Protein AF-A0A5C7UGC8-F1 (afdb_monomer)

Mean predicted aligned error: 8.09 Å

pLDDT: mean 87.26, std 10.45, range [42.75, 97.81]

Radius of gyration: 27.46 Å; Cα contacts (8 Å, |Δi|>4): 902; chains: 1; bounding box: 81×54×75 Å

Sequence (541 aa):
MDSILFDCVKEVTPKLNPLLADGFAYEQMKMTEHYIDRVWKSVAESFVPGLEYCGYRRLEPWEEFDISVSKKTANSKNNKASFDIARSDFYMVEYIFKYNGVKLKPRHVLLPFVEPGGYITIGGGKFVIAPVLADKVFSIGLDNIFTKLLRDKIIFKKVDYQIVVNGEKTVATVIHSRIYNVPATKKVKATVRCEPTIAHYLFCKYGVTKTFELFCGFTPVIGDHTLEANIPDKDNWVICKTTGVKPRTYGKRMHETPNVYLAVPKDKWTNEVRDIVAGFFYVVDHFPTRIKHTPNYYDDTKLWIILLGSIYLSENVATGNLYNDFQPHIESLDSYIDTIVAEDLGDLGYHIKDVYQLFFLMIQMYTKWMINNSDDLATMYGKQLQVLYYVLMDITKAIFTTHFSIKATLKNRGILTERLIEDALKRGIRTGLIYGLNSSHGEVMSVSSPGDNKAFKVTSMLVPQQKSTKGPRGKDRGPVDDPTKVLHASIAEVGGYVNITKKEATGRSRLNLCVKLDPKGSILRDPRFVDMIDKAQELIK

Solvent-accessible surface area (backbone atoms only — not comparable to full-atom values): 30062 Å² total; per-residue (Å²): 132,65,65,68,60,51,50,54,49,57,73,72,48,82,69,65,31,62,64,35,39,46,7,51,33,30,65,54,43,73,44,47,65,62,53,53,50,51,51,50,54,54,53,44,78,70,47,59,92,54,48,43,75,75,52,72,46,78,52,53,75,66,58,43,48,55,54,48,46,29,82,86,60,38,76,91,84,73,92,56,59,67,72,82,82,50,53,49,43,56,49,43,31,37,37,40,38,30,46,74,86,42,77,48,85,64,42,50,34,45,44,68,50,54,43,82,31,10,32,35,36,55,73,62,44,63,30,29,43,34,31,27,48,30,53,81,41,66,41,70,50,96,76,36,38,35,38,62,41,83,81,52,75,44,56,40,35,74,44,82,45,70,33,23,48,74,84,42,82,41,81,31,57,29,48,26,42,85,78,76,82,78,52,80,92,64,68,50,79,57,56,38,64,58,77,56,30,47,44,46,56,43,23,34,75,53,3,48,49,51,38,33,37,76,77,69,72,44,72,59,51,76,42,37,82,59,43,86,77,69,48,81,66,59,90,52,43,43,43,33,32,61,69,64,69,73,51,90,48,51,53,95,64,87,77,65,62,55,66,52,29,41,32,38,53,50,96,66,71,43,73,49,52,46,20,42,52,40,26,49,46,56,53,42,65,74,37,31,92,76,65,63,101,48,93,70,54,67,49,36,26,65,58,40,29,29,53,52,27,22,42,75,27,21,71,87,53,56,63,69,59,28,32,68,62,32,48,61,51,59,63,52,42,65,62,50,44,39,70,68,50,30,52,58,34,40,77,72,74,38,90,52,82,32,44,65,54,49,46,51,49,46,63,63,41,45,66,64,53,60,73,60,32,67,65,66,42,29,42,60,63,80,22,24,51,44,43,65,70,69,78,43,38,65,57,52,42,27,53,54,53,25,53,53,52,47,55,51,45,31,71,75,64,77,56,79,50,71,68,59,52,50,54,35,46,55,71,38,52,44,41,69,60,58,74,50,46,82,65,60,31,37,36,42,39,79,70,91,71,98,60,90,70,35,40,81,74,49,26,20,37,31,30,48,51,78,45,40,77,41,28,77,81,61,84,78,78,69,62,94,82,40,56,62,66,46,90,42,46,44,35,76,60,45,16,19,63,93,63,51,41,98,88,44,76,74,6,63,53,19,41,30,42,64,46,48,60,48,98,79,35,34,46,45,84,58,81,93,47,44,72,61,39,52,55,50,36,61,73,71,106

Foldseek 3Di:
DDPVVVVVCVVPDFDFDCCLQQFVLQVVLVCQQVVVQQLLVQLQVVFDPQKHWPGKDWDDPVVVVCVQQDLVQDPDDDSGRDDQPADWQWTKMWTWMTGNNHTFDIFIAIGHHAGGLQWTAFSNAIWHFAWAWFFLAWDDAQAWIWGDFLADIWIKGWDWFWKAKPNDIDIAIWIATDPDDDDPVQAAPAQFQAGHTLLLLLCLPFFDQRSCCVQQVHGKDKAFPCCCVPPPPNVQKIKMAHPQDQPPRHDPDDFDRARMIIIDGPVSDDNLVVNSVRNVNSLCSRPRPQQDRDPPSRRPSLSSQLSSLCNRHNPPDDSVVSSVVRVVVSVVQQSRCTPVNQVSCVVVVDRDNGVSSVSSVCSVCVVVCNVVPLQVLQASASIFGDGSSLQCSQVSNLSSVLSVQQVVVCVVPVDDDSVNNNVSCPVRSDHPSNSCCQWQFQSIGRDDDPDPRSRPGRSQFYHYPVRRRHTPPDQPPDDPPRSNLQAALNCVAFFQCVNADPSGNSRRRTGDSSFDADPRGHTDDDPVCVVVRVVVRVVSD

Secondary structure (DSSP, 8-state):
--HHHHHHHHHHSPPPPHHHHT-HHHHHGGGHHHHHHHHHHHHHTTPPTTEEEEEEEEPPHHHHHHHHHSTTTS-TTS-------S---EEEEEEEEEETTEEPPPEEEEEE--BTTTEEEETTEEEEEPPEEE-SSEEE-SSEEEEE-SS-EEEEEEEEEEEEETTEEEEEEEEE-------GGG----SS----BHHHHHHHHH-HHHHHHHHHSS--EEE-TTHHHHSTTGGGEEEEEE--PPPTTS-SSPPPPP--EEEEEGGG--HHHHHHHHHHHHHHHHSTTTS-S-TTSTT-HHHHHHHHHHHHS-TTS-HHHHHHHHHHHHHHHTTSS-HHHHHHHHHTT----SHHHHHHHHHHHHHHHHHTHHHHHH--TT-EEESHHHHTHHHHHHHHHHHHHHHHHHHHHS---HHHHHHHHHHHS-TTGGGGHHHH-SSEE-----SS-HIIIIITB-EEHHHHSS-TT------TT-GGGS--THHHHHB-GGG-BTTBTTSTTBB-TT-EE-TT-BEE--TTTHHHHHHHHHHH-

Structure (mmCIF, N/CA/C/O backbone):
data_AF-A0A5C7UGC8-F1
#
_entry.id   AF-A0A5C7UGC8-F1
#
loop_
_atom_site.group_PDB
_atom_site.id
_atom_site.type_symbol
_atom_site.label_atom_id
_atom_site.label_alt_id
_atom_site.label_comp_id
_atom_site.label_asym_id
_atom_site.label_entity_id
_atom_site.label_seq_id
_atom_site.pdbx_PDB_ins_code
_atom_site.Cartn_x
_atom_site.Cartn_y
_atom_site.Cartn_z
_atom_site.occupancy
_atom_site.B_iso_or_equiv
_atom_site.auth_seq_id
_atom_site.auth_comp_id
_atom_site.auth_asym_id
_atom_site.auth_atom_id
_atom_site.pdbx_PDB_model_num
ATOM 1 N N . MET A 1 1 ? -51.188 -18.731 19.391 1.00 60.72 1 MET A N 1
ATOM 2 C CA . MET A 1 1 ? -50.421 -18.666 18.129 1.00 60.72 1 MET A CA 1
ATOM 3 C C . MET A 1 1 ? -49.845 -20.061 17.923 1.00 60.72 1 MET A C 1
ATOM 5 O O . MET A 1 1 ? -49.334 -20.602 18.893 1.00 60.72 1 MET A O 1
ATOM 9 N N . ASP A 1 2 ? -50.070 -20.682 16.766 1.00 80.94 2 ASP A N 1
ATOM 10 C CA . ASP A 1 2 ? -49.850 -22.120 16.524 1.00 80.94 2 ASP A CA 1
ATOM 11 C C . ASP A 1 2 ? -48.350 -22.480 16.501 1.00 80.94 2 ASP A C 1
ATOM 13 O O . ASP A 1 2 ? -47.590 -21.909 15.717 1.00 80.94 2 ASP A O 1
ATOM 17 N N . SER A 1 3 ? -47.914 -23.394 17.375 1.00 82.25 3 SER A N 1
ATOM 18 C CA . SER A 1 3 ? -46.514 -23.828 17.480 1.00 82.25 3 SER A CA 1
ATOM 19 C C . SER A 1 3 ? -46.047 -24.610 16.254 1.00 82.25 3 SER A C 1
ATOM 21 O O . SER A 1 3 ? -44.901 -24.456 15.846 1.00 82.25 3 SER A O 1
ATOM 23 N N . ILE A 1 4 ? -46.940 -25.376 15.620 1.00 86.69 4 ILE A N 1
ATOM 24 C CA . ILE A 1 4 ? -46.626 -26.170 14.426 1.00 86.69 4 ILE A CA 1
ATOM 25 C C . ILE A 1 4 ? -46.311 -25.231 13.262 1.00 86.69 4 ILE A C 1
ATOM 27 O O . ILE A 1 4 ? -45.322 -25.415 12.556 1.00 86.69 4 ILE A O 1
ATOM 31 N N . LEU A 1 5 ? -47.101 -24.163 13.107 1.00 87.94 5 LEU A N 1
ATOM 32 C CA . LEU A 1 5 ? -46.837 -23.136 12.100 1.00 87.94 5 LEU A CA 1
ATOM 33 C C . LEU A 1 5 ? -45.478 -22.458 12.329 1.00 87.94 5 LEU A C 1
ATOM 35 O O . LEU A 1 5 ? -44.742 -22.236 11.370 1.00 87.94 5 LEU A O 1
ATOM 39 N N . PHE A 1 6 ? -45.125 -22.144 13.579 1.00 87.38 6 PHE A N 1
ATOM 40 C CA . PHE A 1 6 ? -43.819 -21.560 13.894 1.00 87.38 6 PHE A CA 1
ATOM 41 C C . PHE A 1 6 ? -42.659 -22.497 13.578 1.00 87.38 6 PHE A C 1
ATOM 43 O O . PHE A 1 6 ? -41.650 -22.030 13.048 1.00 87.38 6 PHE A O 1
ATOM 50 N N . ASP A 1 7 ? -42.798 -23.786 13.870 1.00 88.56 7 ASP A N 1
ATOM 51 C CA . ASP A 1 7 ? -41.764 -24.774 13.575 1.00 88.56 7 ASP A CA 1
ATOM 52 C C . ASP A 1 7 ? -41.590 -24.946 12.063 1.00 88.56 7 ASP A C 1
ATOM 54 O O . ASP A 1 7 ? -40.469 -24.813 11.569 1.00 88.56 7 ASP A O 1
ATOM 58 N N . CYS A 1 8 ? -42.684 -25.065 11.301 1.00 88.00 8 CYS A N 1
ATOM 59 C CA . CYS A 1 8 ? -42.625 -25.101 9.838 1.00 88.00 8 CYS A CA 1
ATOM 60 C C . CYS A 1 8 ? -41.982 -23.834 9.255 1.00 88.00 8 CYS A C 1
ATOM 62 O O . CYS A 1 8 ? -41.096 -23.923 8.404 1.00 88.00 8 CYS A O 1
ATOM 64 N N . VAL A 1 9 ? -42.369 -22.642 9.732 1.00 87.06 9 VAL A N 1
ATOM 65 C CA . VAL A 1 9 ? -41.758 -21.370 9.303 1.00 87.06 9 VAL A CA 1
ATOM 66 C C . VAL A 1 9 ? -40.271 -21.342 9.656 1.00 87.06 9 VAL A C 1
ATOM 68 O O . VAL A 1 9 ? -39.451 -20.915 8.844 1.00 87.06 9 VAL A O 1
ATOM 71 N N . LYS A 1 10 ? -39.887 -21.812 10.844 1.00 85.81 10 LYS A N 1
ATOM 72 C CA . LYS A 1 10 ? -38.492 -21.843 11.297 1.00 85.81 10 LYS A CA 1
ATOM 73 C C . LYS A 1 10 ? -37.644 -22.821 10.485 1.00 85.81 10 LYS A C 1
ATOM 75 O O . LYS A 1 10 ? -36.460 -22.530 10.303 1.00 85.81 10 LYS A O 1
ATOM 80 N N . GLU A 1 11 ? -38.202 -23.933 10.021 1.00 86.69 11 GLU A N 1
ATOM 81 C CA . GLU A 1 11 ? -37.515 -24.903 9.160 1.00 86.69 11 GLU A CA 1
ATOM 82 C C . GLU A 1 11 ? -37.241 -24.343 7.762 1.00 86.69 11 GLU A C 1
ATOM 84 O O . GLU A 1 11 ? -36.128 -24.489 7.258 1.00 86.69 11 GLU A O 1
ATOM 89 N N . VAL A 1 12 ? -38.209 -23.641 7.162 1.00 86.12 12 VAL A N 1
ATOM 90 C CA . VAL A 1 12 ? -38.060 -23.092 5.800 1.00 86.12 12 VAL A CA 1
ATOM 91 C C . VAL A 1 12 ? -37.367 -21.726 5.754 1.00 86.12 12 VAL A C 1
ATOM 93 O O . VAL A 1 12 ? -36.847 -21.338 4.709 1.00 86.12 12 VAL A O 1
ATOM 96 N N . THR A 1 13 ? -37.335 -20.979 6.865 1.00 86.19 13 THR A N 1
ATOM 97 C CA . THR A 1 13 ? -36.700 -19.651 6.917 1.00 86.19 13 THR A CA 1
ATOM 98 C C . THR A 1 13 ? -35.172 -19.778 6.910 1.00 86.19 13 THR A C 1
ATOM 100 O O . THR A 1 13 ? -34.612 -20.403 7.822 1.00 86.19 13 THR A O 1
ATOM 103 N N . PRO A 1 14 ? -34.471 -19.133 5.954 1.00 85.31 14 PRO A N 1
ATOM 104 C CA . PRO A 1 14 ? -33.013 -19.109 5.922 1.00 85.31 14 PRO A CA 1
ATOM 105 C C . PRO A 1 14 ? -32.414 -18.642 7.252 1.00 85.31 14 PRO A C 1
ATOM 107 O O . PRO A 1 14 ? -32.845 -17.647 7.839 1.00 85.31 14 PRO A O 1
ATOM 110 N N . LYS A 1 15 ? -31.403 -19.366 7.739 1.00 89.00 15 LYS A N 1
ATOM 111 C CA . LYS A 1 15 ? -30.687 -18.987 8.959 1.00 89.00 15 LYS A CA 1
ATOM 112 C C . LYS A 1 15 ? -29.713 -17.859 8.653 1.00 89.00 15 LYS A C 1
ATOM 114 O O . LYS A 1 15 ? -28.874 -17.983 7.765 1.00 89.00 15 LYS A O 1
ATOM 119 N N . LEU A 1 16 ? -29.818 -16.779 9.422 1.00 91.12 16 LEU A N 1
ATOM 120 C CA . LEU A 1 16 ? -28.855 -15.686 9.369 1.00 91.12 16 LEU A CA 1
ATOM 121 C C . LEU A 1 16 ? -27.504 -16.176 9.898 1.00 91.12 16 LEU A C 1
ATOM 123 O O . LEU A 1 16 ? -27.449 -16.924 10.875 1.00 91.12 16 LEU A O 1
ATOM 127 N N . ASN A 1 17 ? -26.422 -15.723 9.277 1.00 92.00 17 ASN A N 1
ATOM 128 C CA . ASN A 1 17 ? -25.069 -15.925 9.765 1.00 92.00 17 ASN A CA 1
ATOM 129 C C . ASN A 1 17 ? -24.875 -15.098 11.053 1.00 92.00 17 ASN A C 1
ATOM 131 O O . ASN A 1 17 ? -24.965 -13.869 10.976 1.00 92.00 17 ASN A O 1
ATOM 135 N N . PRO A 1 18 ? -24.596 -15.717 12.217 1.00 90.56 18 PRO A N 1
ATOM 136 C CA . PRO A 1 18 ? -24.457 -14.990 13.482 1.00 90.56 18 PRO A CA 1
ATOM 137 C C . PRO A 1 18 ? -23.372 -13.907 13.447 1.00 90.56 18 PRO A C 1
ATOM 139 O O . PRO A 1 18 ? -23.605 -12.798 13.917 1.00 90.56 18 PRO A O 1
ATOM 142 N N . LEU A 1 19 ? -22.236 -14.174 12.782 1.00 91.69 19 LEU A N 1
ATOM 143 C CA . LEU A 1 19 ? -21.138 -13.205 12.638 1.00 91.69 19 LEU A CA 1
ATOM 144 C C . LEU A 1 19 ? -21.589 -11.922 11.932 1.00 91.69 19 LEU A C 1
ATOM 146 O O . LEU A 1 19 ? -21.082 -10.837 12.208 1.00 91.69 19 LEU A O 1
ATOM 150 N N . LEU A 1 20 ? -22.535 -12.046 11.001 1.00 93.06 20 LEU A N 1
ATOM 151 C CA . LEU A 1 20 ? -23.099 -10.914 10.279 1.00 93.06 20 LEU A CA 1
ATOM 152 C C . LEU A 1 20 ? -24.259 -10.286 11.048 1.00 93.06 20 LEU A C 1
ATOM 154 O O . LEU A 1 20 ? -24.310 -9.067 11.173 1.00 93.06 20 LEU A O 1
ATOM 158 N N . ALA A 1 21 ? -25.175 -11.099 11.576 1.00 91.62 21 ALA A N 1
ATOM 159 C CA . ALA A 1 21 ? -26.386 -10.640 12.248 1.00 91.62 21 ALA A CA 1
ATOM 160 C C . ALA A 1 21 ? -26.088 -9.828 13.518 1.00 91.62 21 ALA A C 1
ATOM 162 O O . ALA A 1 21 ? -26.723 -8.787 13.714 1.00 91.62 21 ALA A O 1
ATOM 163 N N . ASP A 1 22 ? -25.084 -10.235 14.301 1.00 90.00 22 ASP A N 1
ATOM 164 C CA . ASP A 1 22 ? -24.611 -9.521 15.498 1.00 90.00 22 ASP A CA 1
ATOM 165 C C . ASP A 1 22 ? -23.639 -8.375 15.174 1.00 90.00 22 ASP A C 1
ATOM 167 O O . ASP A 1 22 ? -23.257 -7.598 16.051 1.00 90.00 22 ASP A O 1
ATOM 171 N N . GLY A 1 23 ? -23.304 -8.209 13.893 1.00 91.31 23 GLY A N 1
ATOM 172 C CA . GLY A 1 23 ? -22.455 -7.152 13.367 1.00 91.31 23 GLY A CA 1
ATOM 173 C C . GLY A 1 23 ? -21.013 -7.605 13.220 1.00 91.31 23 GLY A C 1
ATOM 174 O O . GLY A 1 23 ? -20.280 -7.712 14.197 1.00 91.31 23 GLY A O 1
ATOM 175 N N . PHE A 1 24 ? -20.562 -7.750 11.975 1.00 94.44 24 PHE A N 1
ATOM 176 C CA . PHE A 1 24 ? -19.197 -8.187 11.668 1.00 94.44 24 PHE A CA 1
ATOM 177 C C . PHE A 1 24 ? -18.117 -7.299 12.314 1.00 94.44 24 PHE A C 1
ATOM 179 O O . PHE A 1 24 ? -17.071 -7.784 12.744 1.00 94.44 24 PHE A O 1
ATOM 186 N N . ALA A 1 25 ? -18.390 -5.996 12.447 1.00 94.75 25 ALA A N 1
ATOM 187 C CA . ALA A 1 25 ? -17.509 -5.073 13.153 1.00 94.75 25 ALA A CA 1
ATOM 188 C C . ALA A 1 25 ? -17.329 -5.432 14.636 1.00 94.75 25 ALA A C 1
ATOM 190 O O . ALA A 1 25 ? -16.226 -5.289 15.147 1.00 94.75 25 ALA A O 1
ATOM 191 N N . TYR A 1 26 ? -18.359 -5.943 15.316 1.00 95.06 26 TYR A N 1
ATOM 192 C CA . TYR A 1 26 ? -18.262 -6.337 16.722 1.00 95.06 26 TYR A CA 1
ATOM 193 C C . TYR A 1 26 ? -17.234 -7.449 16.941 1.00 95.06 26 TYR A C 1
ATOM 195 O O . TYR A 1 26 ? -16.405 -7.349 17.843 1.00 95.06 26 TYR A O 1
ATOM 203 N N . GLU A 1 27 ? -17.223 -8.460 16.074 1.00 93.81 27 GLU A N 1
ATOM 204 C CA . GLU A 1 27 ? -16.245 -9.547 16.149 1.00 93.81 27 GLU A CA 1
ATOM 205 C C . GLU A 1 27 ? -14.836 -9.087 15.762 1.00 93.81 27 GLU A C 1
ATOM 207 O O . GLU A 1 27 ? -13.876 -9.348 16.485 1.00 93.81 27 GLU A O 1
ATOM 212 N N . GLN A 1 28 ? -14.700 -8.336 14.666 1.00 94.00 28 GLN A N 1
ATOM 213 C CA . GLN A 1 28 ? -13.392 -7.867 14.198 1.00 94.00 28 GLN A CA 1
ATOM 214 C C . GLN A 1 28 ? -12.716 -6.913 15.190 1.00 94.00 28 GLN A C 1
ATOM 216 O O . GLN A 1 28 ? -11.514 -7.015 15.428 1.00 94.00 28 GLN A O 1
ATOM 221 N N . MET A 1 29 ? -13.479 -6.012 15.812 1.00 95.69 29 MET A N 1
ATOM 222 C CA . MET A 1 29 ? -12.949 -5.009 16.741 1.00 95.69 29 MET A CA 1
ATOM 223 C C . MET A 1 29 ? -12.375 -5.609 18.033 1.00 95.69 29 MET A C 1
ATOM 225 O O . MET A 1 29 ? -11.599 -4.935 18.713 1.00 95.69 29 MET A O 1
ATOM 229 N N . LYS A 1 30 ? -12.646 -6.884 18.346 1.00 94.69 30 LYS A N 1
ATOM 230 C CA . LYS A 1 30 ? -11.968 -7.604 19.444 1.00 94.69 30 LYS A CA 1
ATOM 231 C C . LYS A 1 30 ? -10.459 -7.741 19.205 1.00 94.69 30 LYS A C 1
ATOM 233 O O . LYS A 1 30 ? -9.694 -7.814 20.159 1.00 94.69 30 LYS A O 1
ATOM 238 N N . MET A 1 31 ? -10.021 -7.704 17.945 1.00 95.12 31 MET A N 1
ATOM 239 C CA . MET A 1 31 ? -8.615 -7.832 17.546 1.00 95.12 31 MET A CA 1
ATOM 240 C C . MET A 1 31 ? -7.887 -6.484 17.416 1.00 95.12 31 MET A C 1
ATOM 242 O O . MET A 1 31 ? -6.769 -6.445 16.904 1.00 95.12 31 MET A O 1
ATOM 246 N N . THR A 1 32 ? -8.487 -5.380 17.877 1.00 96.56 32 THR A N 1
ATOM 247 C CA . THR A 1 32 ? -7.944 -4.016 17.728 1.00 96.56 32 THR A CA 1
ATOM 248 C C . THR A 1 32 ? -6.515 -3.877 18.256 1.00 96.56 32 THR A C 1
ATOM 250 O O . THR A 1 32 ? -5.642 -3.368 17.554 1.00 96.56 32 THR A O 1
ATOM 253 N N . GLU A 1 33 ? -6.242 -4.367 19.467 1.00 96.81 33 GLU A N 1
ATOM 254 C CA . GLU A 1 33 ? -4.900 -4.288 20.061 1.00 96.81 33 GLU A CA 1
ATOM 255 C C . GLU A 1 33 ? -3.890 -5.149 19.311 1.00 96.81 33 GLU A C 1
ATOM 257 O O . GLU A 1 33 ? -2.820 -4.672 18.944 1.00 96.81 33 GLU A O 1
ATOM 262 N N . HIS A 1 34 ? -4.263 -6.399 19.027 1.00 95.62 34 HIS A N 1
ATOM 263 C CA . HIS A 1 34 ? -3.424 -7.336 18.290 1.00 95.62 34 HIS A CA 1
ATOM 264 C C . HIS A 1 34 ? -3.071 -6.799 16.897 1.00 95.62 34 HIS A C 1
ATOM 266 O O . HIS A 1 34 ? -1.938 -6.942 16.443 1.00 95.62 34 HIS A O 1
ATOM 272 N N . TYR A 1 35 ? -4.013 -6.141 16.219 1.00 94.94 35 TYR A N 1
ATOM 273 C CA . TYR A 1 35 ? -3.762 -5.509 14.927 1.00 94.94 35 TYR A CA 1
ATOM 274 C C . TYR A 1 35 ? -2.713 -4.396 15.034 1.00 94.94 35 TYR A C 1
ATOM 276 O O . TYR A 1 35 ? -1.741 -4.405 14.280 1.00 94.94 35 TYR A O 1
ATOM 284 N N . ILE A 1 36 ? -2.857 -3.465 15.985 1.00 96.38 36 ILE A N 1
ATOM 285 C CA . ILE A 1 36 ? -1.872 -2.385 16.165 1.00 96.38 36 ILE A CA 1
ATOM 286 C C . ILE A 1 36 ? -0.513 -2.931 16.618 1.00 96.38 36 ILE A C 1
ATOM 288 O O . ILE A 1 36 ? 0.521 -2.446 16.163 1.00 96.38 36 ILE A O 1
ATOM 292 N N . ASP A 1 37 ? -0.491 -3.965 17.455 1.00 96.25 37 ASP A N 1
ATOM 293 C CA . ASP A 1 37 ? 0.742 -4.641 17.856 1.00 96.25 37 ASP A CA 1
ATOM 294 C C . ASP A 1 37 ? 1.466 -5.281 16.664 1.00 96.25 37 ASP A C 1
ATOM 296 O O . ASP A 1 37 ? 2.677 -5.109 16.516 1.00 96.25 37 ASP A O 1
ATOM 300 N N . ARG A 1 38 ? 0.735 -5.943 15.755 1.00 94.00 38 ARG A N 1
ATOM 301 C CA . ARG A 1 38 ? 1.300 -6.455 14.495 1.00 94.00 38 ARG A CA 1
ATOM 302 C C . ARG A 1 38 ? 1.878 -5.338 13.631 1.00 94.00 38 ARG A C 1
ATOM 304 O O . ARG A 1 38 ? 2.962 -5.510 13.076 1.00 94.00 38 ARG A O 1
ATOM 311 N N . VAL A 1 39 ? 1.195 -4.195 13.546 1.00 94.00 39 VAL A N 1
ATOM 312 C CA . VAL A 1 39 ? 1.709 -3.015 12.832 1.00 94.00 39 VAL A CA 1
ATOM 313 C C . VAL A 1 39 ? 3.013 -2.534 13.472 1.00 94.00 39 VAL A C 1
ATOM 315 O O . VAL A 1 39 ? 3.996 -2.335 12.761 1.00 94.00 39 VAL A O 1
ATOM 318 N N . TRP A 1 40 ? 3.070 -2.391 14.800 1.00 95.19 40 TRP A N 1
ATOM 319 C CA . TRP A 1 40 ? 4.298 -1.991 15.493 1.00 95.19 40 TRP A CA 1
ATOM 320 C C . TRP A 1 40 ? 5.443 -2.977 15.288 1.00 95.19 40 TRP A C 1
ATOM 322 O O . TRP A 1 40 ? 6.548 -2.538 14.979 1.00 95.19 40 TRP A O 1
ATOM 332 N N . LYS A 1 41 ? 5.188 -4.283 15.414 1.00 93.25 41 LYS A N 1
ATOM 333 C CA . LYS A 1 41 ? 6.182 -5.340 15.166 1.00 93.25 41 LYS A CA 1
ATOM 334 C C . LYS A 1 41 ? 6.740 -5.264 13.749 1.00 93.25 41 LYS A C 1
ATOM 336 O O . LYS A 1 41 ? 7.954 -5.252 13.582 1.00 93.25 41 LYS A O 1
ATOM 341 N N . SER A 1 42 ? 5.869 -5.102 12.756 1.00 89.50 42 SER A N 1
ATOM 342 C CA . SER A 1 42 ? 6.286 -4.920 11.366 1.00 89.50 42 SER A CA 1
ATOM 343 C C . SER A 1 42 ? 7.168 -3.679 11.177 1.00 89.50 42 SER A C 1
ATOM 345 O O . SER A 1 42 ? 8.180 -3.723 10.480 1.00 89.50 42 SER A O 1
ATOM 347 N N . VAL A 1 43 ? 6.823 -2.551 11.803 1.00 89.56 43 VAL A N 1
ATOM 348 C CA . VAL A 1 43 ? 7.644 -1.334 11.693 1.00 89.56 43 VAL A CA 1
ATOM 349 C C . VAL A 1 43 ? 8.976 -1.503 12.435 1.00 89.56 43 VAL A C 1
ATOM 351 O O . VAL A 1 43 ? 9.999 -0.986 11.974 1.00 89.56 43 VAL A O 1
ATOM 354 N N . ALA A 1 44 ? 8.972 -2.241 13.548 1.00 91.00 44 ALA A N 1
ATOM 355 C CA . ALA A 1 44 ? 10.135 -2.472 14.397 1.00 91.00 44 ALA A CA 1
ATOM 356 C C . ALA A 1 44 ? 11.260 -3.234 13.682 1.00 91.00 44 ALA A C 1
ATOM 358 O O . ALA A 1 44 ? 12.425 -2.930 13.922 1.00 91.00 44 ALA A O 1
ATOM 359 N N . GLU A 1 45 ? 10.941 -4.120 12.733 1.00 86.75 45 GLU A N 1
ATOM 360 C CA . GLU A 1 45 ? 11.934 -4.784 11.863 1.00 86.75 45 GLU A CA 1
ATOM 361 C C . GLU A 1 45 ? 12.806 -3.784 11.091 1.00 86.75 45 GLU A C 1
ATOM 363 O O . GLU A 1 45 ? 13.945 -4.061 10.726 1.00 86.75 45 GLU A O 1
ATOM 368 N N . SER A 1 46 ? 12.271 -2.589 10.846 1.00 86.00 46 SER A N 1
ATOM 369 C CA . SER A 1 46 ? 12.940 -1.518 10.119 1.00 86.00 46 SER A CA 1
ATOM 370 C C . SER A 1 46 ? 13.492 -0.415 11.023 1.00 86.00 46 SER A C 1
ATOM 372 O O . SER A 1 46 ? 13.908 0.616 10.479 1.00 86.00 46 SER A O 1
ATOM 374 N N . PHE A 1 47 ? 13.438 -0.546 12.353 1.00 90.25 47 PHE A N 1
ATOM 375 C CA . PHE A 1 47 ? 13.892 0.493 13.281 1.00 90.25 47 PHE A CA 1
ATOM 376 C C . PHE A 1 47 ? 15.380 0.818 13.130 1.00 90.25 47 PHE A C 1
ATOM 378 O O . PHE A 1 47 ? 16.185 0.068 12.586 1.00 90.25 47 PHE A O 1
ATOM 385 N N . VAL A 1 48 ? 15.726 2.025 13.571 1.00 90.38 48 VAL A N 1
ATOM 386 C CA . VAL A 1 48 ? 17.122 2.449 13.681 1.00 90.38 48 VAL A CA 1
ATOM 387 C C . VAL A 1 48 ? 17.833 1.623 14.760 1.00 90.38 48 VAL A C 1
ATOM 389 O O . VAL A 1 48 ? 17.178 1.236 15.731 1.00 90.38 48 VAL A O 1
ATOM 392 N N . PRO A 1 49 ? 19.152 1.382 14.639 1.00 91.38 49 PRO A N 1
ATOM 393 C CA . PRO A 1 49 ? 19.897 0.619 15.634 1.00 91.38 49 PRO A CA 1
ATOM 394 C C . PRO A 1 49 ? 19.664 1.135 17.057 1.00 91.38 49 PRO A C 1
ATOM 396 O O . PRO A 1 49 ? 19.665 2.344 17.297 1.00 91.38 49 PRO A O 1
ATOM 399 N N . GLY A 1 50 ? 19.442 0.206 17.984 1.00 92.38 50 GLY A N 1
ATOM 400 C CA . GLY A 1 50 ? 19.214 0.493 19.396 1.00 92.38 50 GLY A CA 1
ATOM 401 C C . GLY A 1 50 ? 17.773 0.835 19.772 1.00 92.38 50 GLY A C 1
ATOM 402 O O . GLY A 1 50 ? 17.455 0.732 20.953 1.00 92.38 50 GLY A O 1
ATOM 403 N N . LEU A 1 51 ? 16.900 1.225 18.833 1.00 95.75 51 LEU A N 1
ATOM 404 C CA . LEU A 1 51 ? 15.478 1.454 19.115 1.00 95.75 51 LEU A CA 1
ATOM 405 C C . LEU A 1 51 ? 14.707 0.137 19.037 1.00 95.75 51 LEU A C 1
ATOM 407 O O . LEU A 1 51 ? 14.731 -0.544 18.017 1.00 95.75 51 LEU A O 1
ATOM 411 N N . GLU A 1 52 ? 13.960 -0.168 20.089 1.00 95.94 52 GLU A N 1
ATOM 412 C CA . GLU A 1 52 ? 13.193 -1.401 20.226 1.00 95.94 52 GLU A CA 1
ATOM 413 C C . GLU A 1 52 ? 11.750 -1.093 20.626 1.00 95.94 52 GLU A C 1
ATOM 415 O O . GLU A 1 52 ? 11.489 -0.241 21.482 1.00 95.94 52 GLU A O 1
ATOM 420 N N . TYR A 1 53 ? 10.809 -1.825 20.031 1.00 97.25 53 TYR A N 1
ATOM 421 C CA . TYR A 1 53 ? 9.434 -1.910 20.509 1.00 97.25 53 TYR A CA 1
ATOM 422 C C . TYR A 1 53 ? 9.310 -3.107 21.458 1.00 97.25 53 TYR A C 1
ATOM 424 O O . TYR A 1 53 ? 9.647 -4.229 21.089 1.00 97.25 53 TYR A O 1
ATOM 432 N N . CYS A 1 54 ? 8.844 -2.872 22.685 1.00 96.88 54 CYS A N 1
ATOM 433 C CA . CYS A 1 54 ? 8.810 -3.884 23.746 1.00 96.88 54 CYS A CA 1
ATOM 434 C C . CYS A 1 54 ? 7.411 -4.458 24.015 1.00 96.88 54 CYS A C 1
ATOM 436 O O . CYS A 1 54 ? 7.253 -5.228 24.959 1.00 96.88 54 CYS A O 1
ATOM 438 N N . GLY A 1 55 ? 6.409 -4.077 23.222 1.00 96.81 55 GLY A N 1
ATOM 439 C CA . GLY A 1 55 ? 5.018 -4.483 23.409 1.00 96.81 55 GLY A CA 1
ATOM 440 C C . GLY A 1 55 ? 4.141 -3.375 23.986 1.00 96.81 55 GLY A C 1
ATOM 441 O O . GLY A 1 55 ? 4.516 -2.196 24.025 1.00 96.81 55 GLY A O 1
ATOM 442 N N . TYR A 1 56 ? 2.954 -3.774 24.429 1.00 97.69 56 TYR A N 1
ATOM 443 C CA . TYR A 1 56 ? 1.920 -2.871 24.907 1.00 97.69 56 TYR A CA 1
ATOM 444 C C . TYR A 1 56 ? 1.206 -3.422 26.144 1.00 97.69 56 TYR A C 1
ATOM 446 O O . TYR A 1 56 ? 1.284 -4.614 26.447 1.00 97.69 56 TYR A O 1
ATOM 454 N N . ARG A 1 57 ? 0.492 -2.545 26.850 1.00 96.75 57 ARG A N 1
ATOM 455 C CA . ARG A 1 57 ? -0.372 -2.887 27.983 1.00 96.75 57 ARG A CA 1
ATOM 456 C C . ARG A 1 57 ? -1.639 -2.036 27.944 1.00 96.75 57 ARG A C 1
ATOM 458 O O . ARG A 1 57 ? -1.564 -0.827 27.735 1.00 96.75 57 ARG A O 1
ATOM 465 N N . ARG A 1 58 ? -2.803 -2.653 28.160 1.00 96.44 58 ARG A N 1
ATOM 466 C CA . ARG A 1 58 ? -4.051 -1.915 28.390 1.00 96.44 58 ARG A CA 1
ATOM 467 C C . ARG A 1 58 ? -3.990 -1.230 29.754 1.00 96.44 58 ARG A C 1
ATOM 469 O O . ARG A 1 58 ? -3.599 -1.860 30.734 1.00 96.44 58 ARG A O 1
ATOM 476 N N . LEU A 1 59 ? -4.347 0.049 29.791 1.00 95.94 59 LEU A N 1
ATOM 477 C CA . LEU A 1 59 ? -4.416 0.800 31.035 1.00 95.94 59 LEU A CA 1
ATOM 478 C C . LEU A 1 59 ? -5.752 0.591 31.728 1.00 95.94 59 LEU A C 1
ATOM 480 O O . LEU A 1 59 ? -6.790 0.427 31.084 1.00 95.94 59 LEU A O 1
ATOM 484 N N . GLU A 1 60 ? -5.703 0.645 33.049 1.00 94.75 60 GLU A N 1
ATOM 485 C CA . GLU A 1 60 ? -6.899 0.649 33.873 1.00 94.75 60 GLU A CA 1
ATOM 486 C C . GLU A 1 60 ? -7.556 2.041 33.881 1.00 94.75 60 GLU A C 1
ATOM 488 O O . GLU A 1 60 ? -6.869 3.054 33.694 1.00 94.75 60 GLU A O 1
ATOM 493 N N . PRO A 1 61 ? -8.874 2.144 34.141 1.00 90.38 61 PRO A N 1
ATOM 494 C CA . PRO A 1 61 ? -9.599 3.414 34.044 1.00 90.38 61 PRO A CA 1
ATOM 495 C C . PRO A 1 61 ? -9.019 4.557 34.891 1.00 90.38 61 PRO A C 1
ATOM 497 O O . PRO A 1 61 ? -9.050 5.714 34.474 1.00 90.38 61 PRO A O 1
ATOM 500 N N . TRP A 1 62 ? -8.471 4.258 36.074 1.00 89.19 62 TRP A N 1
ATOM 501 C CA . TRP A 1 62 ? -7.848 5.276 36.928 1.00 89.19 62 TRP A CA 1
ATOM 502 C C . TRP A 1 62 ? -6.500 5.760 36.372 1.00 89.19 62 TRP A C 1
ATOM 504 O O . TRP A 1 62 ? -6.213 6.952 36.442 1.00 89.19 62 TRP A O 1
ATOM 514 N N . GLU A 1 63 ? -5.706 4.872 35.760 1.00 91.56 63 GLU A N 1
ATOM 515 C CA . GLU A 1 63 ? -4.450 5.246 35.094 1.00 91.56 63 GLU A CA 1
ATOM 516 C C . GLU A 1 63 ? -4.740 6.152 33.890 1.00 91.56 63 GLU A C 1
ATOM 518 O O . GLU A 1 63 ? -4.083 7.177 33.692 1.00 91.56 63 GLU A O 1
ATOM 523 N N . GLU A 1 64 ? -5.763 5.801 33.105 1.00 88.81 64 GLU A N 1
ATOM 524 C CA . GLU A 1 64 ? -6.249 6.614 31.990 1.00 88.81 64 GLU A CA 1
ATOM 525 C C . GLU A 1 64 ? -6.699 8.005 32.455 1.00 88.81 64 GLU A C 1
ATOM 527 O O . GLU A 1 64 ? -6.324 9.013 31.838 1.00 88.81 64 GLU A O 1
ATOM 532 N N . PHE A 1 65 ? -7.471 8.075 33.543 1.00 86.75 65 PHE A N 1
ATOM 533 C CA . PHE A 1 65 ? -7.904 9.339 34.129 1.00 86.75 65 PHE A CA 1
ATOM 534 C C . PHE A 1 65 ? -6.699 10.203 34.506 1.00 86.75 65 PHE A C 1
ATOM 536 O O . PHE A 1 65 ? -6.594 11.330 34.016 1.00 86.75 65 PHE A O 1
ATOM 543 N N . ASP A 1 66 ? -5.754 9.659 35.276 1.00 86.81 66 ASP A N 1
ATOM 544 C CA . ASP A 1 66 ? -4.554 10.364 35.740 1.00 86.81 66 ASP A CA 1
ATOM 545 C C . ASP A 1 66 ? -3.720 10.919 34.579 1.00 86.81 66 ASP A C 1
ATOM 547 O O . ASP A 1 66 ? -3.279 12.076 34.602 1.00 86.81 66 ASP A O 1
ATOM 551 N N . ILE A 1 67 ? -3.537 10.131 33.517 1.00 85.12 67 ILE A N 1
ATOM 552 C CA . ILE A 1 67 ? -2.810 10.555 32.313 1.00 85.12 67 ILE A CA 1
ATOM 553 C C . ILE A 1 67 ? -3.558 11.678 31.591 1.00 85.12 67 ILE A C 1
ATOM 555 O O . ILE A 1 67 ? -2.933 12.657 31.152 1.00 85.12 67 ILE A O 1
ATOM 559 N N . SER A 1 68 ? -4.879 11.560 31.481 1.00 79.44 68 SER A N 1
ATOM 560 C CA . SER A 1 68 ? -5.737 12.501 30.758 1.00 79.44 68 SER A CA 1
ATOM 561 C C . SER A 1 68 ? -5.867 13.847 31.471 1.00 79.44 68 SER A C 1
ATOM 563 O O . SER A 1 68 ? -5.845 14.889 30.812 1.00 79.44 68 SER A O 1
ATOM 565 N N . VAL A 1 69 ? -5.924 13.859 32.808 1.00 77.19 69 VAL A N 1
ATOM 566 C CA . VAL A 1 69 ? -5.957 15.097 33.611 1.00 77.19 69 VAL A CA 1
ATOM 567 C C . VAL A 1 69 ? -4.570 15.674 33.891 1.00 77.19 69 VAL A C 1
ATOM 569 O O . VAL A 1 69 ? -4.450 16.802 34.380 1.00 77.19 69 VAL A O 1
ATOM 572 N N . SER A 1 70 ? -3.497 14.944 33.573 1.00 69.25 70 SER A N 1
ATOM 573 C CA . SER A 1 70 ? -2.144 15.441 33.800 1.00 69.25 70 SER A CA 1
ATOM 574 C C . SER A 1 70 ? -1.881 16.732 33.008 1.00 69.25 70 SER A C 1
ATOM 576 O O . SER A 1 70 ? -2.201 16.865 31.822 1.00 69.25 70 SER A O 1
ATOM 578 N N . LYS A 1 71 ? -1.196 17.695 33.644 1.00 54.03 71 LYS A N 1
ATOM 579 C CA . LYS A 1 71 ? -0.813 18.992 33.041 1.00 54.03 71 LYS A CA 1
ATOM 580 C C . LYS A 1 71 ? 0.010 18.863 31.742 1.00 54.03 71 LYS A C 1
ATOM 582 O O . LYS A 1 71 ? 0.224 19.858 31.059 1.00 54.03 71 LYS A O 1
ATOM 587 N N . LYS A 1 72 ? 0.494 17.659 31.405 1.00 51.91 72 LYS A N 1
ATOM 588 C CA . LYS A 1 72 ? 1.290 17.351 30.205 1.00 51.91 72 LYS A CA 1
ATOM 589 C C . LYS A 1 72 ? 0.439 16.993 28.973 1.00 51.91 72 LYS A C 1
ATOM 591 O O . LYS A 1 72 ? 0.978 17.071 27.867 1.00 51.91 72 LYS A O 1
ATOM 596 N N . THR A 1 73 ? -0.837 16.640 29.154 1.00 49.12 73 THR A N 1
ATOM 597 C CA . THR A 1 73 ? -1.790 16.259 28.086 1.00 49.12 73 THR A CA 1
ATOM 598 C C . THR A 1 73 ? -2.766 17.394 27.745 1.00 49.12 73 THR A C 1
ATOM 600 O O . THR A 1 73 ? -3.359 17.404 26.668 1.00 49.12 73 THR A O 1
ATOM 603 N N . ALA A 1 74 ? -2.884 18.400 28.619 1.00 45.81 74 ALA A N 1
ATOM 604 C CA . ALA A 1 74 ? -3.661 19.609 28.373 1.00 45.81 74 ALA A CA 1
ATOM 605 C C . ALA A 1 74 ? -3.111 20.368 27.152 1.00 45.81 74 ALA A C 1
ATOM 607 O O . ALA A 1 74 ? -1.976 20.855 27.152 1.00 45.81 74 ALA A O 1
ATOM 608 N N . ASN A 1 75 ? -3.919 20.477 26.096 1.00 45.38 75 ASN A N 1
ATOM 609 C CA . ASN A 1 75 ? -3.581 21.306 24.949 1.00 45.38 75 ASN A CA 1
ATOM 610 C C . ASN A 1 75 ? -3.331 22.755 25.403 1.00 45.38 75 ASN A C 1
ATOM 612 O O . ASN A 1 75 ? -4.133 23.392 26.087 1.00 45.38 75 ASN A O 1
ATOM 616 N N . SER A 1 76 ? -2.166 23.250 25.002 1.00 50.34 76 SER A N 1
ATOM 617 C CA . SER A 1 76 ? -1.654 24.599 25.200 1.00 50.34 76 SER A CA 1
ATOM 618 C C . SER A 1 76 ? -2.670 25.674 24.785 1.00 50.34 76 SER A C 1
ATOM 620 O O . SER A 1 76 ? -2.973 25.834 23.605 1.00 50.34 76 SER A O 1
ATOM 622 N N . LYS A 1 77 ? -3.181 26.398 25.791 1.00 45.44 77 LYS A N 1
ATOM 623 C CA . LYS A 1 77 ? -3.408 27.862 25.812 1.00 45.44 77 LYS A CA 1
ATOM 624 C C . LYS A 1 77 ? -3.890 28.343 27.188 1.00 45.44 77 LYS A C 1
ATOM 626 O O . LYS A 1 77 ? -3.546 29.449 27.573 1.00 45.44 77 LYS A O 1
ATOM 631 N N . ASN A 1 78 ? -4.585 27.493 27.959 1.00 45.81 78 ASN A N 1
ATOM 632 C CA . ASN A 1 78 ? -5.249 27.909 29.208 1.00 45.81 78 ASN A CA 1
ATOM 633 C C . ASN A 1 78 ? -4.808 27.188 30.497 1.00 45.81 78 ASN A C 1
ATOM 635 O O . ASN A 1 78 ? -5.404 27.438 31.539 1.00 45.81 78 ASN A O 1
ATOM 639 N N . ASN A 1 79 ? -3.793 26.311 30.469 1.00 49.59 79 ASN A N 1
ATOM 640 C CA . ASN A 1 79 ? -3.253 25.625 31.663 1.00 49.59 79 ASN A CA 1
ATOM 641 C C . ASN A 1 79 ? -4.296 24.895 32.551 1.00 49.59 79 ASN A C 1
ATOM 643 O O . ASN A 1 79 ? -4.000 24.544 33.693 1.00 49.59 79 ASN A O 1
ATOM 64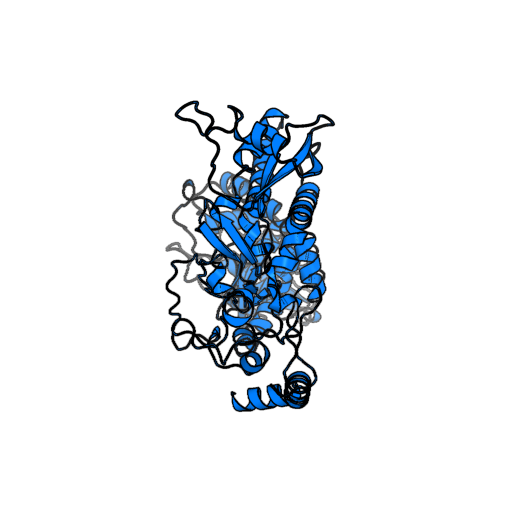7 N N . LYS A 1 80 ? -5.510 24.650 32.041 1.00 54.06 80 LYS A N 1
ATOM 648 C CA . LYS A 1 80 ? -6.570 23.913 32.730 1.00 54.06 80 LYS A CA 1
ATOM 649 C C . LYS A 1 80 ? -6.567 22.477 32.233 1.00 54.06 80 LYS A C 1
ATOM 651 O O . LYS A 1 80 ? -6.669 22.244 31.032 1.00 54.06 80 LYS A O 1
ATOM 656 N N . ALA A 1 81 ? -6.452 21.533 33.161 1.00 57.78 81 ALA A N 1
ATOM 657 C CA . ALA A 1 81 ? -6.783 20.146 32.884 1.00 57.78 81 ALA A CA 1
ATOM 658 C C . ALA A 1 81 ? -8.277 20.085 32.526 1.00 57.78 81 ALA A C 1
ATOM 660 O O . ALA A 1 81 ? -9.120 20.512 33.314 1.00 57.78 81 ALA A O 1
ATOM 661 N N . SER A 1 82 ? -8.590 19.637 31.313 1.00 60.09 82 SER A N 1
ATOM 662 C CA . SER A 1 82 ? -9.960 19.427 30.845 1.00 60.09 82 SER A CA 1
ATOM 663 C C . SER A 1 82 ? -10.103 17.959 30.479 1.00 60.09 82 SER A C 1
ATOM 665 O O . SER A 1 82 ? -9.418 17.496 29.569 1.00 60.09 82 SER A O 1
ATOM 667 N N . PHE A 1 83 ? -10.969 17.250 31.195 1.00 70.06 83 PHE A N 1
ATOM 668 C CA . PHE A 1 83 ? -11.357 15.885 30.865 1.00 70.06 83 PHE A CA 1
ATOM 669 C C . PHE A 1 83 ? -12.716 15.948 30.179 1.00 70.06 83 PHE A C 1
ATOM 671 O O . PHE A 1 83 ? -13.619 16.619 30.684 1.00 70.06 83 PHE A O 1
ATOM 678 N N . ASP A 1 84 ? -12.842 15.312 29.019 1.00 72.69 84 ASP A N 1
ATOM 679 C CA . ASP A 1 84 ? -14.136 15.228 28.353 1.00 72.69 84 ASP A CA 1
ATOM 680 C C . ASP A 1 84 ? -15.010 14.215 29.096 1.00 72.69 84 ASP A C 1
ATOM 682 O O . ASP A 1 84 ? -14.656 13.048 29.228 1.00 72.69 84 ASP A O 1
ATOM 686 N N . ILE A 1 85 ? -16.135 14.689 29.625 1.00 81.25 85 ILE A N 1
ATOM 687 C CA . ILE A 1 85 ? -17.102 13.863 30.358 1.00 81.25 85 ILE A CA 1
ATOM 688 C C . ILE A 1 85 ? -18.077 13.201 29.370 1.00 81.25 85 ILE A C 1
ATOM 690 O O . ILE A 1 85 ? -18.781 12.253 29.722 1.00 81.25 85 ILE A O 1
ATOM 694 N N . ALA A 1 86 ? -18.139 13.678 28.121 1.00 87.44 86 ALA A N 1
ATOM 695 C CA . ALA A 1 86 ? -18.978 13.065 27.110 1.00 87.44 86 ALA A CA 1
ATOM 696 C C . ALA A 1 86 ? -18.498 11.637 26.825 1.00 87.44 86 ALA A C 1
ATOM 698 O O . ALA A 1 86 ? -17.326 11.391 26.535 1.00 87.44 86 ALA A O 1
ATOM 699 N N . ARG A 1 87 ? -19.434 10.682 26.886 1.00 89.88 87 ARG A N 1
ATOM 700 C CA . ARG A 1 87 ? -19.135 9.263 26.678 1.00 89.88 87 ARG A CA 1
ATOM 701 C C . ARG A 1 87 ? -18.422 9.058 25.342 1.00 89.88 87 ARG A C 1
ATOM 703 O O . ARG A 1 87 ? -18.928 9.467 24.295 1.00 89.88 87 ARG A O 1
ATOM 710 N N . SER A 1 88 ? -17.292 8.367 25.396 1.00 92.69 88 SER A N 1
ATOM 711 C CA . SER A 1 88 ? -16.603 7.830 24.230 1.00 92.69 88 SER A CA 1
ATOM 712 C C . SER A 1 88 ? -16.251 6.373 24.504 1.00 92.69 88 SER A C 1
ATOM 714 O O . SER A 1 88 ? -15.735 6.060 25.573 1.00 92.69 88 SER A O 1
ATOM 716 N N . ASP A 1 89 ? -16.542 5.486 23.559 1.00 95.19 89 ASP A N 1
ATOM 717 C CA . ASP A 1 89 ? -16.266 4.052 23.676 1.00 95.19 89 ASP A CA 1
ATOM 718 C C . ASP A 1 89 ? -14.816 3.773 23.241 1.00 95.19 89 ASP A C 1
ATOM 720 O O . ASP A 1 89 ? -14.530 3.095 22.249 1.00 95.19 89 ASP A O 1
ATOM 724 N N . PHE A 1 90 ? -13.886 4.362 23.994 1.00 94.25 90 PHE A N 1
ATOM 725 C CA . PHE A 1 90 ? -12.442 4.224 23.836 1.00 94.25 90 PHE A CA 1
ATOM 726 C C . PHE A 1 90 ? -11.814 3.713 25.134 1.00 94.25 90 PHE A C 1
ATOM 728 O O . PHE A 1 90 ? -12.370 3.899 26.213 1.00 94.25 90 PHE A O 1
ATOM 735 N N . TYR A 1 91 ? -10.649 3.087 25.021 1.00 94.75 91 TYR A N 1
ATOM 736 C CA . TYR A 1 91 ? -9.802 2.735 26.158 1.00 94.75 91 TYR A CA 1
ATOM 737 C C . TYR A 1 91 ? -8.345 3.057 25.837 1.00 94.75 91 TYR A C 1
ATOM 739 O O . TYR A 1 91 ? -7.920 3.013 24.674 1.00 94.75 91 TYR A O 1
ATOM 747 N N . MET A 1 92 ? -7.564 3.393 26.859 1.00 95.56 92 MET A N 1
ATOM 748 C CA . MET A 1 92 ? -6.163 3.757 26.679 1.00 95.56 92 MET A CA 1
ATOM 749 C C . MET A 1 92 ? -5.231 2.539 26.673 1.00 95.56 92 MET A C 1
ATOM 751 O O . MET A 1 92 ? -5.297 1.659 27.531 1.00 95.56 92 MET A O 1
ATOM 755 N N . VAL A 1 93 ? -4.314 2.511 25.706 1.00 97.50 93 VAL A N 1
ATOM 756 C CA . VAL A 1 93 ? -3.238 1.519 25.608 1.00 97.50 93 VAL A CA 1
ATOM 757 C C . VAL A 1 93 ? -1.884 2.209 25.676 1.00 97.50 93 VAL A C 1
ATOM 759 O O . VAL A 1 93 ? -1.633 3.206 24.994 1.00 97.50 93 VAL A O 1
ATOM 762 N N . GLU A 1 94 ? -1.008 1.654 26.502 1.00 96.44 94 GLU A N 1
ATOM 763 C CA . GLU A 1 94 ? 0.373 2.062 26.701 1.00 96.44 94 GLU A CA 1
ATOM 764 C C . GLU A 1 94 ? 1.310 1.237 25.810 1.00 96.44 94 GLU A C 1
ATOM 766 O O . GLU A 1 94 ? 1.344 0.015 25.912 1.00 96.44 94 GLU A O 1
ATOM 771 N N . TYR A 1 95 ? 2.096 1.898 24.959 1.00 97.56 95 TYR A N 1
ATOM 772 C CA . TYR A 1 95 ? 3.123 1.282 24.114 1.00 97.56 95 TYR A CA 1
ATOM 773 C C . TYR A 1 95 ? 4.518 1.584 24.657 1.00 97.56 95 TYR A C 1
ATOM 775 O O . TYR A 1 95 ? 4.858 2.746 24.929 1.00 97.56 95 TYR A O 1
ATOM 783 N N . ILE A 1 96 ? 5.332 0.537 24.789 1.00 97.25 96 ILE A N 1
ATOM 784 C CA . ILE A 1 96 ? 6.614 0.565 25.493 1.00 97.25 96 ILE A CA 1
ATOM 785 C C . ILE A 1 96 ? 7.758 0.488 24.483 1.00 97.25 96 ILE A C 1
ATOM 787 O O . ILE A 1 96 ? 7.781 -0.378 23.609 1.00 97.25 96 ILE A O 1
ATOM 791 N N . PHE A 1 97 ? 8.740 1.375 24.641 1.00 97.38 97 PHE A N 1
ATOM 792 C CA . PHE A 1 97 ? 9.923 1.438 23.788 1.00 97.38 97 PHE A CA 1
ATOM 793 C C . PHE A 1 97 ? 11.197 1.468 24.630 1.00 97.38 97 PHE A C 1
ATOM 795 O O . PHE A 1 97 ? 11.211 2.018 25.737 1.00 97.38 97 PHE A O 1
ATOM 802 N N . LYS A 1 98 ? 12.281 0.928 24.081 1.00 97.06 98 LYS A N 1
ATOM 803 C CA . LYS A 1 98 ? 13.635 1.079 24.621 1.00 97.06 98 LYS A CA 1
ATOM 804 C C . LYS A 1 98 ? 14.551 1.687 23.574 1.00 97.06 98 LYS A C 1
ATOM 806 O O . LYS A 1 98 ? 14.358 1.469 22.383 1.00 97.06 98 LYS A O 1
ATOM 811 N N . TYR A 1 99 ? 15.545 2.438 24.024 1.00 96.56 99 TYR A N 1
ATOM 812 C CA . TYR A 1 99 ? 16.641 2.895 23.187 1.00 96.56 99 TYR A CA 1
ATOM 813 C C . TYR A 1 99 ? 17.969 2.595 23.873 1.00 96.56 99 TYR A C 1
ATOM 815 O O . TYR A 1 99 ? 18.180 3.029 25.002 1.00 96.56 99 TYR A O 1
ATOM 823 N N . ASN A 1 100 ? 18.844 1.829 23.218 1.00 94.62 100 ASN A N 1
ATOM 824 C CA . ASN A 1 100 ? 20.137 1.396 23.767 1.00 94.62 100 ASN A CA 1
ATOM 825 C C . ASN A 1 100 ? 20.011 0.784 25.178 1.00 94.62 100 ASN A C 1
ATOM 827 O O . ASN A 1 100 ? 20.779 1.096 26.083 1.00 94.62 100 ASN A O 1
ATOM 831 N N . GLY A 1 101 ? 18.988 -0.053 25.384 1.00 93.31 101 GLY A N 1
ATOM 832 C CA . GLY A 1 101 ? 18.695 -0.695 26.671 1.00 93.31 101 GLY A CA 1
ATOM 833 C C . GLY A 1 101 ? 17.949 0.175 27.693 1.00 93.31 101 GLY A C 1
ATOM 834 O O . GLY A 1 101 ? 17.392 -0.368 28.650 1.00 93.31 101 GLY A O 1
ATOM 835 N N . VAL A 1 102 ? 17.850 1.492 27.486 1.00 95.12 102 VAL A N 1
ATOM 836 C CA . VAL A 1 102 ? 17.138 2.417 28.383 1.00 95.12 102 VAL A CA 1
ATOM 837 C C . VAL A 1 102 ? 15.662 2.500 27.999 1.00 95.12 102 VAL A C 1
ATOM 839 O O . VAL A 1 102 ? 15.319 2.685 26.833 1.00 95.12 102 VAL A O 1
ATOM 842 N N . LYS A 1 103 ? 14.758 2.369 28.978 1.00 95.94 103 LYS A N 1
ATOM 843 C CA . LYS A 1 103 ? 13.313 2.532 28.746 1.00 95.94 103 LYS A CA 1
ATOM 844 C C . LYS A 1 103 ? 12.991 3.991 28.422 1.00 95.94 103 LYS A C 1
ATOM 846 O O . LYS A 1 103 ? 13.278 4.880 29.220 1.00 95.94 103 LYS A O 1
ATOM 851 N N . LEU A 1 104 ? 12.341 4.216 27.285 1.00 95.56 104 LEU A N 1
ATOM 852 C CA . LEU A 1 104 ? 11.808 5.524 26.913 1.00 95.56 104 LEU A CA 1
ATOM 853 C C . LEU A 1 104 ? 10.469 5.772 27.608 1.00 95.56 104 LEU A C 1
ATOM 855 O O . LEU A 1 104 ? 9.779 4.833 28.017 1.00 95.56 104 LEU A O 1
ATOM 859 N N . LYS A 1 105 ? 10.045 7.038 27.680 1.00 93.50 105 LYS A N 1
ATOM 860 C CA . LYS A 1 105 ? 8.690 7.350 28.142 1.00 93.50 105 LYS A CA 1
ATOM 861 C C . LYS A 1 105 ? 7.642 6.677 27.243 1.00 93.50 105 LYS A C 1
ATOM 863 O O . LYS A 1 105 ? 7.643 6.939 26.029 1.00 93.50 105 LYS A O 1
ATOM 868 N N . PRO A 1 106 ? 6.691 5.936 27.828 1.00 93.69 106 PRO A N 1
ATOM 869 C CA . PRO A 1 106 ? 5.670 5.215 27.084 1.00 93.69 106 PRO A CA 1
ATOM 870 C C . PRO A 1 106 ? 4.773 6.159 26.280 1.00 93.69 106 PRO A C 1
ATOM 872 O O . PRO A 1 106 ? 4.651 7.354 26.587 1.00 93.69 106 PRO A O 1
ATOM 875 N N . ARG A 1 107 ? 4.166 5.630 25.215 1.00 94.56 107 ARG A N 1
ATOM 876 C CA . ARG A 1 107 ? 3.172 6.352 24.412 1.00 94.56 107 ARG A CA 1
ATOM 877 C C . ARG A 1 107 ? 1.784 5.810 24.689 1.00 94.56 107 ARG A C 1
ATOM 879 O O . ARG A 1 107 ? 1.554 4.620 24.543 1.00 94.56 107 ARG A O 1
ATOM 886 N N . HIS A 1 108 ? 0.865 6.705 25.016 1.00 94.69 108 HIS A N 1
ATOM 887 C CA . HIS A 1 108 ? -0.527 6.361 25.262 1.00 94.69 108 HIS A CA 1
ATOM 888 C C . HIS A 1 108 ? -1.363 6.666 24.026 1.00 94.69 108 HIS A C 1
ATOM 890 O O . HIS A 1 108 ? -1.305 7.794 23.523 1.00 94.69 108 HIS A O 1
ATOM 896 N N . VAL A 1 109 ? -2.139 5.694 23.557 1.00 95.00 109 VAL A N 1
ATOM 897 C CA . VAL A 1 109 ? -3.055 5.828 22.417 1.00 95.00 109 VAL A CA 1
ATOM 898 C C . VAL A 1 109 ? -4.424 5.314 22.830 1.00 95.00 109 VAL A C 1
ATOM 900 O O . VAL A 1 109 ? -4.521 4.248 23.431 1.00 95.00 109 VAL A O 1
ATOM 903 N N . LEU A 1 110 ? -5.472 6.065 22.504 1.00 95.25 110 LEU A N 1
ATOM 904 C CA . LEU A 1 110 ? -6.845 5.601 22.658 1.00 95.25 110 LEU A CA 1
ATOM 905 C C . LEU A 1 110 ? -7.205 4.673 21.501 1.00 95.25 110 LEU A C 1
ATOM 907 O O . LEU A 1 110 ? -7.052 5.045 20.334 1.00 95.25 110 LEU A O 1
ATOM 911 N N . LEU A 1 111 ? -7.690 3.482 21.834 1.00 96.75 111 LEU A N 1
ATOM 912 C CA . LEU A 1 111 ? -8.198 2.508 20.878 1.00 96.75 111 LEU A CA 1
ATOM 913 C C . LEU A 1 111 ? -9.716 2.355 21.032 1.00 96.75 111 LEU A C 1
ATOM 915 O O . LEU A 1 111 ? -10.226 2.446 22.151 1.00 96.75 111 LEU A O 1
ATOM 919 N N . PRO A 1 112 ? -10.448 2.129 19.930 1.00 96.12 112 PRO A N 1
ATOM 920 C CA . PRO A 1 112 ? -11.890 1.971 19.980 1.00 96.12 112 PRO A CA 1
ATOM 921 C C . PRO A 1 112 ? -12.328 0.553 20.321 1.00 96.12 112 PRO A C 1
ATOM 923 O O . PRO A 1 112 ? -11.713 -0.427 19.902 1.00 96.12 112 PRO A O 1
ATOM 926 N N . PHE A 1 113 ? -13.457 0.460 21.017 1.00 95.88 113 PHE A N 1
ATOM 927 C CA . PHE A 1 113 ? -14.258 -0.755 21.110 1.00 95.88 113 PHE A CA 1
ATOM 928 C C . PHE A 1 113 ? -15.681 -0.462 20.640 1.00 95.88 113 PHE A C 1
ATOM 930 O O . PHE A 1 113 ? -16.076 0.691 20.482 1.00 95.88 113 PHE A O 1
ATOM 937 N N . VAL A 1 114 ? -16.444 -1.518 20.371 1.00 95.12 114 VAL A N 1
ATOM 938 C CA . VAL A 1 114 ? -17.817 -1.387 19.881 1.00 95.12 114 VAL A CA 1
ATOM 939 C C . VAL A 1 114 ? -18.748 -2.331 20.629 1.00 95.12 114 VAL A C 1
ATOM 941 O O . VAL A 1 114 ? -18.348 -3.415 21.056 1.00 95.12 114 VAL A O 1
ATOM 944 N N . GLU A 1 115 ? -20.002 -1.921 20.775 1.00 93.00 115 GLU A N 1
ATOM 945 C CA . GLU A 1 115 ? -21.087 -2.749 21.301 1.00 93.00 115 GLU A CA 1
ATOM 946 C C . GLU A 1 115 ? -21.662 -3.666 20.198 1.00 93.00 115 GLU A C 1
ATOM 948 O O . GLU A 1 115 ? -21.452 -3.411 19.000 1.00 93.00 115 GLU A O 1
ATOM 953 N N . PRO A 1 116 ? -22.426 -4.725 20.550 1.00 91.44 116 PRO A N 1
ATOM 954 C CA . PRO A 1 116 ? -22.977 -5.639 19.555 1.00 91.44 116 PRO A CA 1
ATOM 955 C C . PRO A 1 116 ? -23.872 -4.898 18.559 1.00 91.44 116 PRO A C 1
ATOM 957 O O . PRO A 1 116 ? -24.739 -4.112 18.951 1.00 91.44 116 PRO A O 1
ATOM 960 N N . GLY A 1 117 ? -23.689 -5.174 17.273 1.00 90.44 117 GLY A N 1
ATOM 961 C CA . GLY A 1 117 ? -24.214 -4.399 16.150 1.00 90.44 117 GLY A CA 1
ATOM 962 C C . GLY A 1 117 ? -23.194 -3.444 15.520 1.00 90.44 117 GLY A C 1
ATOM 963 O O . GLY A 1 117 ? -23.489 -2.857 14.483 1.00 90.44 117 GLY A O 1
ATOM 964 N N . GLY A 1 118 ? -22.009 -3.294 16.122 1.00 93.44 118 GLY A N 1
ATOM 965 C CA . GLY A 1 118 ? -20.979 -2.348 15.685 1.00 93.44 118 GLY A CA 1
ATOM 966 C C . GLY A 1 118 ? -21.230 -0.914 16.157 1.00 93.44 118 GLY A C 1
ATOM 967 O O . GLY A 1 118 ? -20.756 0.023 15.517 1.00 93.44 118 GLY A O 1
ATOM 968 N N . TYR A 1 119 ? -21.999 -0.727 17.234 1.00 93.88 119 TYR A N 1
ATOM 969 C CA . TYR A 1 119 ? -22.286 0.598 17.784 1.00 93.88 119 TYR A CA 1
ATOM 970 C C . TYR A 1 119 ? -21.073 1.173 18.512 1.00 93.88 119 TYR A C 1
ATOM 972 O O . TYR A 1 119 ? -20.401 0.465 19.258 1.00 93.88 119 TYR A O 1
ATOM 980 N N . ILE A 1 120 ? -20.832 2.466 18.319 1.00 95.06 120 ILE A N 1
ATOM 981 C CA . ILE A 1 120 ? -19.760 3.208 1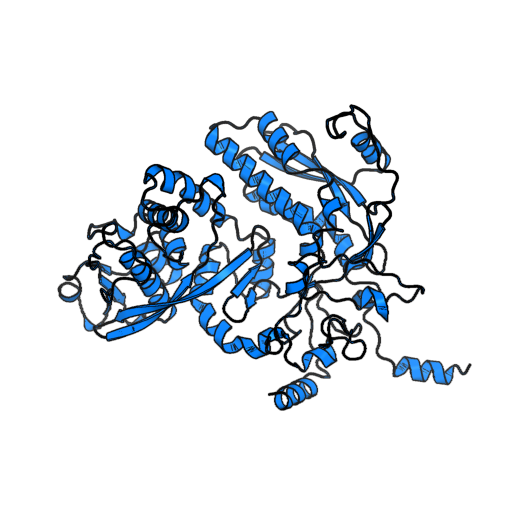8.978 1.00 95.06 120 ILE A CA 1
ATOM 982 C C . ILE A 1 120 ? -20.240 4.609 19.352 1.00 95.06 120 ILE A C 1
ATOM 984 O O . ILE A 1 120 ? -20.913 5.287 18.569 1.00 95.06 120 ILE A O 1
ATOM 988 N N . THR A 1 121 ? -19.884 5.058 20.546 1.00 94.38 121 THR A N 1
ATOM 989 C CA . THR A 1 121 ? -20.128 6.416 21.028 1.00 94.38 121 THR A CA 1
ATOM 990 C C . THR A 1 121 ? -18.837 7.219 20.937 1.00 94.38 121 THR A C 1
ATOM 992 O O . THR A 1 121 ? -17.792 6.755 21.379 1.00 94.38 121 THR A O 1
ATOM 995 N N . ILE A 1 122 ? -18.886 8.421 20.365 1.00 92.38 122 ILE A N 1
ATOM 996 C CA . ILE A 1 122 ? -17.727 9.316 20.243 1.00 92.38 122 ILE A CA 1
ATOM 997 C C . ILE A 1 122 ? -18.175 10.723 20.627 1.00 92.38 122 ILE A C 1
ATOM 999 O O . ILE A 1 122 ? -19.005 11.314 19.929 1.00 92.38 122 ILE A O 1
ATOM 1003 N N . GLY A 1 123 ? -17.651 11.255 21.733 1.00 89.12 123 GLY A N 1
ATOM 1004 C CA . GLY A 1 123 ? -18.011 12.586 22.235 1.00 89.12 123 GLY A CA 1
ATOM 1005 C C . GLY A 1 123 ? -19.519 12.748 22.462 1.00 89.12 123 GLY A C 1
ATOM 1006 O O . GLY A 1 123 ? -20.104 13.757 22.073 1.00 89.12 123 GLY A O 1
ATOM 1007 N N . GLY A 1 124 ? -20.180 11.715 22.996 1.00 89.88 124 GLY A N 1
ATOM 1008 C CA . GLY A 1 124 ? -21.629 11.671 23.231 1.00 89.88 124 GLY A CA 1
ATOM 1009 C C . GLY A 1 124 ? -22.495 11.373 21.997 1.00 89.88 124 GLY A C 1
ATOM 1010 O O . GLY A 1 124 ? -23.678 11.064 22.144 1.00 89.88 124 GLY A O 1
ATOM 1011 N N . GLY A 1 125 ? -21.935 11.415 20.785 1.00 90.44 125 GLY A N 1
ATOM 1012 C CA . GLY A 1 125 ? -22.637 11.031 19.559 1.00 90.44 125 GLY A CA 1
ATOM 1013 C C . GLY A 1 125 ? -22.624 9.518 19.345 1.00 90.44 125 GLY A C 1
ATOM 1014 O O . GLY A 1 125 ? -21.578 8.895 19.495 1.00 90.44 125 GLY A O 1
ATOM 1015 N N . LYS A 1 126 ? -23.763 8.928 18.958 1.00 91.75 126 LYS A N 1
ATOM 1016 C CA . LYS A 1 126 ? -23.867 7.500 18.611 1.00 91.75 126 LYS A CA 1
ATOM 1017 C C . LYS A 1 126 ? -23.686 7.263 17.112 1.00 91.75 126 LYS A C 1
ATOM 1019 O O . LYS A 1 126 ? -24.354 7.890 16.280 1.00 91.75 126 LYS A O 1
ATOM 1024 N N . PHE A 1 127 ? -22.832 6.304 16.789 1.00 93.31 127 PHE A N 1
ATOM 1025 C CA . PHE A 1 127 ? -22.480 5.887 15.438 1.00 93.31 127 PHE A CA 1
ATOM 1026 C C . PHE A 1 127 ? -22.482 4.361 15.332 1.00 93.31 127 PHE A C 1
ATOM 1028 O O . PHE A 1 127 ? -22.570 3.646 16.329 1.00 93.31 127 PHE A O 1
ATOM 1035 N N . VAL A 1 128 ? -22.390 3.869 14.104 1.00 93.56 128 VAL A N 1
ATOM 1036 C CA . VAL A 1 128 ? -22.214 2.459 13.769 1.00 93.56 128 VAL A CA 1
ATOM 1037 C C . VAL A 1 128 ? -21.045 2.340 12.808 1.00 93.56 128 VAL A C 1
ATOM 1039 O O . VAL A 1 128 ? -20.936 3.130 11.866 1.00 93.56 128 VAL A O 1
ATOM 1042 N N . ILE A 1 129 ? -20.204 1.337 13.037 1.00 94.62 129 ILE A N 1
ATOM 1043 C CA . ILE A 1 129 ? -19.138 0.927 12.129 1.00 94.62 129 ILE A CA 1
ATOM 1044 C C . ILE A 1 129 ? -19.689 -0.152 11.197 1.00 94.62 129 ILE A C 1
ATOM 1046 O O . ILE A 1 129 ? -19.994 -1.264 11.629 1.00 94.62 129 ILE A O 1
ATOM 1050 N N . ALA A 1 130 ? -19.818 0.176 9.914 1.00 93.50 130 ALA A N 1
ATOM 1051 C CA . ALA A 1 130 ? -20.182 -0.786 8.882 1.00 93.50 130 ALA A CA 1
ATOM 1052 C C . ALA A 1 130 ? -18.918 -1.392 8.244 1.00 93.50 130 ALA A C 1
ATOM 1054 O O . ALA A 1 130 ? -17.944 -0.672 8.030 1.00 93.50 130 ALA A O 1
ATOM 1055 N N . PRO A 1 131 ? -18.902 -2.691 7.903 1.00 94.75 131 PRO A N 1
ATOM 1056 C CA . PRO A 1 131 ? -17.790 -3.266 7.159 1.00 94.75 131 PRO A CA 1
ATOM 1057 C C . PRO A 1 131 ? -17.652 -2.627 5.774 1.00 94.75 131 PRO A C 1
ATOM 1059 O O . PRO A 1 131 ? -18.643 -2.295 5.111 1.00 94.75 131 PRO A O 1
ATOM 1062 N N . VAL A 1 132 ? -16.407 -2.498 5.319 1.00 93.00 132 VAL A N 1
ATOM 1063 C CA . VAL A 1 132 ? -16.093 -2.079 3.954 1.00 93.00 132 VAL A CA 1
ATOM 1064 C C . VAL A 1 132 ? -15.931 -3.319 3.084 1.00 93.00 132 VAL A C 1
ATOM 1066 O O . VAL A 1 132 ? -15.113 -4.180 3.396 1.00 93.00 132 VAL A O 1
ATOM 1069 N N . LEU A 1 133 ? -16.691 -3.404 1.992 1.00 91.94 133 LEU A N 1
ATOM 1070 C CA . LEU A 1 133 ? -16.474 -4.407 0.955 1.00 91.94 133 LEU A CA 1
ATOM 1071 C C . LEU A 1 133 ? -15.339 -3.931 0.051 1.00 91.94 133 LEU A C 1
ATOM 1073 O O . LEU A 1 133 ? -15.528 -2.986 -0.724 1.00 91.94 133 LEU A O 1
ATOM 1077 N N . ALA A 1 134 ? -14.181 -4.572 0.163 1.00 89.56 134 ALA A N 1
ATOM 1078 C CA . ALA A 1 134 ? -12.980 -4.199 -0.569 1.00 89.56 134 ALA A CA 1
ATOM 1079 C C . ALA A 1 134 ? -12.302 -5.420 -1.185 1.00 89.56 134 ALA A C 1
ATOM 1081 O O . ALA A 1 134 ? -12.434 -6.540 -0.686 1.00 89.56 134 ALA A O 1
ATOM 1082 N N . ASP A 1 135 ? -11.545 -5.189 -2.252 1.00 88.44 135 ASP A N 1
ATOM 1083 C CA . ASP A 1 135 ? -10.598 -6.193 -2.719 1.00 88.44 135 ASP A CA 1
ATOM 1084 C C . ASP A 1 135 ? -9.494 -6.385 -1.673 1.00 88.44 135 ASP A C 1
ATOM 1086 O O . ASP A 1 135 ? -9.190 -5.494 -0.867 1.00 88.44 135 ASP A O 1
ATOM 1090 N N . LYS A 1 136 ? -8.887 -7.570 -1.674 1.00 86.00 136 LYS A N 1
ATOM 1091 C CA . LYS A 1 136 ? -7.892 -7.929 -0.664 1.00 86.00 136 LYS A CA 1
ATOM 1092 C C . LYS A 1 136 ? -6.637 -7.056 -0.756 1.00 86.00 136 LYS A C 1
ATOM 1094 O O . LYS A 1 136 ? -6.302 -6.357 0.198 1.00 86.00 136 LYS A O 1
ATOM 1099 N N . VAL A 1 137 ? -5.993 -7.061 -1.927 1.00 89.12 137 VAL A N 1
ATOM 1100 C CA . VAL A 1 137 ? -4.766 -6.290 -2.205 1.00 89.12 137 VAL A CA 1
ATOM 1101 C C . VAL A 1 137 ? -4.893 -5.476 -3.489 1.00 89.12 137 VAL A C 1
ATOM 1103 O O . VAL A 1 137 ? -4.640 -4.271 -3.472 1.00 89.12 137 VAL A O 1
ATOM 1106 N N . PHE A 1 138 ? -5.302 -6.117 -4.587 1.00 90.69 138 PHE A N 1
ATOM 1107 C CA . PHE A 1 138 ? -5.442 -5.492 -5.902 1.00 90.69 138 PHE A CA 1
ATOM 1108 C C . PHE A 1 138 ? -6.894 -5.114 -6.174 1.00 90.69 138 PHE A C 1
ATOM 1110 O O . PHE A 1 138 ? -7.744 -5.992 -6.274 1.00 90.69 138 PHE A O 1
ATOM 1117 N N . SER A 1 139 ? -7.159 -3.823 -6.347 1.00 87.44 139 SER A N 1
ATOM 1118 C CA . SER A 1 139 ? -8.423 -3.324 -6.886 1.00 87.44 139 SER A CA 1
ATOM 1119 C C . SER A 1 139 ? -8.220 -2.912 -8.333 1.00 87.44 139 SER A C 1
ATOM 1121 O O . SER A 1 139 ? -7.526 -1.933 -8.621 1.00 87.44 139 SER A O 1
ATOM 1123 N N . ILE A 1 140 ? -8.823 -3.656 -9.250 1.00 87.38 140 ILE A N 1
ATOM 1124 C CA . ILE A 1 140 ? -8.786 -3.346 -10.678 1.00 87.38 140 ILE A CA 1
ATOM 1125 C C . ILE A 1 140 ? -9.852 -2.281 -10.939 1.00 87.38 140 ILE A C 1
ATOM 1127 O O . ILE A 1 140 ? -10.995 -2.432 -10.525 1.00 87.38 140 ILE A O 1
ATOM 1131 N N . GLY A 1 141 ? -9.463 -1.172 -11.559 1.00 83.81 141 GLY A N 1
ATOM 1132 C CA . GLY A 1 141 ? -10.334 -0.077 -11.978 1.00 83.81 141 GLY A CA 1
ATOM 1133 C C . GLY A 1 141 ? -10.585 -0.082 -13.490 1.00 83.81 141 GLY A C 1
ATOM 1134 O O . GLY A 1 141 ? -10.239 -1.025 -14.199 1.00 83.81 141 GLY A O 1
ATOM 1135 N N . LEU A 1 142 ? -11.160 1.012 -14.000 1.00 81.44 142 LEU A N 1
ATOM 1136 C CA . LEU A 1 142 ? -11.431 1.182 -15.437 1.00 81.44 142 LEU A CA 1
ATOM 1137 C C . LEU A 1 142 ? -10.174 1.440 -16.263 1.00 81.44 142 LEU A C 1
ATOM 1139 O O . LEU A 1 142 ? -10.021 0.896 -17.351 1.00 81.44 142 LEU A O 1
ATOM 1143 N N . ASP A 1 143 ? -9.282 2.282 -15.748 1.00 85.00 143 ASP A N 1
ATOM 1144 C CA . ASP A 1 143 ? -8.058 2.725 -16.423 1.00 85.00 143 ASP A CA 1
ATOM 1145 C C . ASP A 1 143 ? -6.796 2.490 -15.580 1.00 85.00 143 ASP A C 1
ATOM 1147 O O . ASP A 1 143 ? -5.699 2.879 -15.986 1.00 85.00 143 ASP A O 1
ATOM 1151 N N . ASN A 1 144 ? -6.945 1.916 -14.386 1.00 90.75 144 ASN A N 1
ATOM 1152 C CA . ASN A 1 144 ? -5.882 1.805 -13.400 1.00 90.75 144 ASN A CA 1
ATOM 1153 C C . ASN A 1 144 ? -6.034 0.553 -12.538 1.00 90.75 144 ASN A C 1
ATOM 1155 O O . ASN A 1 144 ? -7.129 0.015 -12.414 1.00 90.75 144 ASN A O 1
ATOM 1159 N N . ILE A 1 145 ? -4.940 0.139 -11.906 1.00 91.75 145 ILE A N 1
ATOM 1160 C CA . ILE A 1 145 ? -4.939 -0.898 -10.873 1.00 91.75 145 ILE A CA 1
ATOM 1161 C C . ILE A 1 145 ? -4.403 -0.273 -9.597 1.00 91.75 145 ILE A C 1
ATOM 1163 O O . ILE A 1 145 ? -3.319 0.308 -9.577 1.00 91.75 145 ILE A O 1
ATOM 1167 N N . PHE A 1 146 ? -5.177 -0.362 -8.530 1.00 90.00 146 PHE A N 1
ATOM 1168 C CA . PHE A 1 146 ? -4.813 0.126 -7.214 1.00 90.00 146 PHE A CA 1
ATOM 1169 C C . PHE A 1 146 ? -4.317 -1.036 -6.358 1.00 90.00 146 PHE A C 1
ATOM 1171 O O . PHE A 1 146 ? -4.988 -2.058 -6.248 1.00 90.00 146 PHE A O 1
ATOM 1178 N N . THR A 1 147 ? -3.177 -0.849 -5.701 1.00 91.19 147 THR A N 1
ATOM 1179 C CA . THR A 1 147 ? -2.650 -1.788 -4.714 1.00 91.19 147 THR A CA 1
ATOM 1180 C C . THR A 1 147 ? -2.701 -1.169 -3.331 1.00 91.19 147 THR A C 1
ATOM 1182 O O . THR A 1 147 ? -2.139 -0.096 -3.075 1.00 91.19 147 THR A O 1
ATOM 1185 N N . LYS A 1 148 ? -3.376 -1.879 -2.433 1.00 87.38 148 LYS A N 1
ATOM 1186 C CA . LYS A 1 148 ? -3.533 -1.534 -1.029 1.00 87.38 148 LYS A CA 1
ATOM 1187 C C . LYS A 1 148 ? -2.330 -2.031 -0.227 1.00 87.38 148 LYS A C 1
ATOM 1189 O O . LYS A 1 148 ? -2.156 -3.234 -0.072 1.00 87.38 148 LYS A O 1
ATOM 1194 N N . LEU A 1 149 ? -1.535 -1.115 0.322 1.00 87.25 149 LEU A N 1
ATOM 1195 C CA . LEU A 1 149 ? -0.491 -1.434 1.302 1.00 87.25 149 LEU A CA 1
ATOM 1196 C C . LEU A 1 149 ? -0.852 -0.792 2.651 1.00 87.25 149 LEU A C 1
ATOM 1198 O O . LEU A 1 149 ? -1.732 0.076 2.723 1.00 87.25 149 LEU A O 1
ATOM 1202 N N . LEU A 1 150 ? -0.182 -1.191 3.738 1.00 82.50 150 LEU A N 1
ATOM 1203 C CA . LEU A 1 150 ? -0.378 -0.526 5.033 1.00 82.50 150 LEU A CA 1
ATOM 1204 C C . LEU A 1 150 ? 0.183 0.900 5.044 1.00 82.50 150 LEU A C 1
ATOM 1206 O O . LEU A 1 150 ? -0.356 1.774 5.723 1.00 82.50 150 LEU A O 1
ATOM 1210 N N . ARG A 1 151 ? 1.288 1.129 4.322 1.00 78.50 151 ARG A N 1
ATOM 1211 C CA . ARG A 1 151 ? 2.028 2.402 4.346 1.00 78.50 151 ARG A CA 1
ATOM 1212 C C . ARG A 1 151 ? 1.435 3.461 3.440 1.00 78.50 151 ARG A C 1
ATOM 1214 O O . ARG A 1 151 ? 1.328 4.620 3.834 1.00 78.50 151 ARG A O 1
ATOM 1221 N N . ASP A 1 152 ? 1.115 3.061 2.220 1.00 75.75 152 ASP A N 1
ATOM 1222 C CA . ASP A 1 152 ? 0.545 3.933 1.208 1.00 75.75 152 ASP A CA 1
ATOM 1223 C C . ASP A 1 152 ? -0.264 3.109 0.209 1.00 75.75 152 ASP A C 1
ATOM 1225 O O . ASP A 1 152 ? -0.197 1.881 0.159 1.00 75.75 152 ASP A O 1
ATOM 1229 N N . LYS A 1 153 ? -1.025 3.803 -0.617 1.00 84.56 153 LYS A N 1
ATOM 1230 C CA . LYS A 1 153 ? -1.664 3.232 -1.790 1.00 84.56 153 LYS A CA 1
ATOM 1231 C C . LYS A 1 153 ? -0.832 3.501 -3.029 1.00 84.56 153 LYS A C 1
ATOM 1233 O O . LYS A 1 153 ? -0.419 4.636 -3.261 1.00 84.56 153 LYS A O 1
ATOM 1238 N N . ILE A 1 154 ? -0.674 2.492 -3.877 1.00 91.69 154 ILE A N 1
ATOM 1239 C CA . ILE A 1 154 ? -0.025 2.661 -5.179 1.00 91.69 154 ILE A CA 1
ATOM 1240 C C . ILE A 1 154 ? -1.074 2.507 -6.274 1.00 91.69 154 ILE A C 1
ATOM 1242 O O . ILE A 1 154 ? -1.826 1.541 -6.282 1.00 91.69 154 ILE A O 1
ATOM 1246 N N . ILE A 1 155 ? -1.140 3.471 -7.193 1.00 93.12 155 ILE A N 1
ATOM 1247 C CA . ILE A 1 155 ? -2.060 3.443 -8.337 1.00 93.12 155 ILE A CA 1
ATOM 1248 C C . ILE A 1 155 ? -1.226 3.285 -9.602 1.00 93.12 155 ILE A C 1
ATOM 1250 O O . ILE A 1 155 ? -0.489 4.196 -9.977 1.00 93.12 155 ILE A O 1
ATOM 1254 N N . PHE A 1 156 ? -1.348 2.138 -10.251 1.00 95.38 156 PHE A N 1
ATOM 1255 C CA . PHE A 1 156 ? -0.688 1.816 -11.506 1.00 95.38 156 PHE A CA 1
ATOM 1256 C C . PHE A 1 156 ? -1.570 2.223 -12.680 1.00 95.38 156 PHE A C 1
ATOM 1258 O O . PHE A 1 156 ? -2.774 1.965 -12.684 1.00 95.38 156 PHE A O 1
ATOM 1265 N N . LYS A 1 157 ? -0.959 2.854 -13.677 1.00 95.50 157 LYS A N 1
ATOM 1266 C CA . LYS A 1 157 ? -1.581 3.227 -14.949 1.00 95.50 157 LYS A CA 1
ATOM 1267 C C . LYS A 1 157 ? -0.691 2.787 -16.101 1.00 95.50 157 LYS A C 1
ATOM 1269 O O . LYS A 1 157 ? 0.490 2.506 -15.892 1.00 95.50 157 LYS A O 1
ATOM 1274 N N . LYS A 1 158 ? -1.237 2.767 -17.316 1.00 94.12 158 LYS A N 1
ATOM 1275 C CA . LYS A 1 158 ? -0.468 2.484 -18.529 1.00 94.12 158 LYS A CA 1
ATOM 1276 C C . LYS A 1 158 ? -0.394 3.671 -19.478 1.00 94.12 158 LYS A C 1
ATOM 1278 O O . LYS A 1 158 ? -1.329 4.464 -19.580 1.00 94.12 158 LYS A O 1
ATOM 1283 N N . VAL A 1 159 ? 0.693 3.709 -20.235 1.00 93.00 159 VAL A N 1
ATOM 1284 C CA . VAL A 1 159 ? 0.831 4.487 -21.462 1.00 93.00 159 VAL A CA 1
ATOM 1285 C C . VAL A 1 159 ? 1.358 3.568 -22.560 1.00 93.00 159 VAL A C 1
ATOM 1287 O O . VAL A 1 159 ? 2.254 2.761 -22.322 1.00 93.00 159 VAL A O 1
ATOM 1290 N N . ASP A 1 160 ? 0.794 3.672 -23.758 1.00 92.88 160 ASP A N 1
ATOM 1291 C CA . ASP A 1 160 ? 1.300 2.935 -24.913 1.00 92.88 160 ASP A CA 1
ATOM 1292 C C . ASP A 1 160 ? 2.482 3.703 -25.519 1.00 92.88 160 ASP A C 1
ATOM 1294 O O . ASP A 1 160 ? 2.427 4.926 -25.698 1.00 92.88 160 ASP A O 1
ATOM 1298 N N . TYR A 1 161 ? 3.567 2.996 -25.821 1.00 93.56 161 TYR A N 1
ATOM 1299 C CA . TYR A 1 161 ? 4.812 3.584 -26.305 1.00 93.56 161 TYR A CA 1
ATOM 1300 C C . TYR A 1 161 ? 5.395 2.760 -27.457 1.00 93.56 161 TYR A C 1
ATOM 1302 O O . TYR A 1 161 ? 5.286 1.537 -27.481 1.00 93.56 161 TYR A O 1
ATOM 1310 N N . GLN A 1 162 ? 5.981 3.437 -28.446 1.00 94.00 162 GLN A N 1
ATOM 1311 C CA . GLN A 1 162 ? 6.496 2.798 -29.655 1.00 94.00 162 GLN A CA 1
ATOM 1312 C C . GLN A 1 162 ? 8.010 2.634 -29.582 1.00 94.00 162 GLN A C 1
ATOM 1314 O O . GLN A 1 162 ? 8.736 3.609 -29.393 1.00 94.00 162 GLN A O 1
ATOM 1319 N N . ILE A 1 163 ? 8.466 1.410 -29.821 1.00 94.81 163 ILE A N 1
ATOM 1320 C CA . ILE A 1 163 ? 9.876 1.056 -29.992 1.00 94.81 163 ILE A CA 1
ATOM 1321 C C . ILE A 1 163 ? 10.084 0.419 -31.364 1.00 94.81 163 ILE A C 1
ATOM 1323 O O . ILE A 1 163 ? 9.135 -0.040 -31.998 1.00 94.81 163 ILE A O 1
ATOM 1327 N N . VAL A 1 164 ? 11.321 0.402 -31.845 1.00 95.31 164 VAL A N 1
ATOM 1328 C CA . VAL A 1 164 ? 11.702 -0.330 -33.055 1.00 95.31 164 VAL A CA 1
ATOM 1329 C C . VAL A 1 164 ? 12.344 -1.642 -32.628 1.00 95.31 164 VAL A C 1
ATOM 1331 O O . VAL A 1 164 ? 13.317 -1.623 -31.881 1.00 95.31 164 VAL A O 1
ATOM 1334 N N . VAL A 1 165 ? 11.809 -2.762 -33.103 1.00 94.81 165 VAL A N 1
ATOM 1335 C CA . VAL A 1 165 ? 12.260 -4.126 -32.805 1.00 94.81 165 VAL A CA 1
ATOM 1336 C C . VAL A 1 165 ? 12.618 -4.783 -34.131 1.00 94.81 165 VAL A C 1
ATOM 1338 O O . VAL A 1 165 ? 11.763 -4.901 -35.002 1.00 94.81 165 VAL A O 1
ATOM 1341 N N . ASN A 1 166 ? 13.886 -5.149 -34.324 1.00 92.06 166 ASN A N 1
ATOM 1342 C CA . ASN A 1 166 ? 14.401 -5.713 -35.580 1.00 92.06 166 ASN A CA 1
ATOM 1343 C C . ASN A 1 166 ? 14.027 -4.894 -36.836 1.00 92.06 166 ASN A C 1
ATOM 1345 O O . ASN A 1 166 ? 13.790 -5.440 -37.906 1.00 92.06 166 ASN A O 1
ATOM 1349 N N . GLY A 1 167 ? 13.970 -3.565 -36.701 1.00 89.69 167 GLY A N 1
ATOM 1350 C CA . GLY A 1 167 ? 13.602 -2.645 -37.784 1.00 89.69 167 GLY A CA 1
ATOM 1351 C C . GLY A 1 167 ? 12.105 -2.335 -37.894 1.00 89.69 167 GLY A C 1
ATOM 1352 O O . GLY A 1 167 ? 11.745 -1.354 -38.543 1.00 89.69 167 GLY A O 1
ATOM 1353 N N . GLU A 1 168 ? 11.237 -3.073 -37.201 1.00 93.69 168 GLU A N 1
ATOM 1354 C CA . GLU A 1 168 ? 9.787 -2.869 -37.231 1.00 93.69 168 GLU A CA 1
ATOM 1355 C C . GLU A 1 168 ? 9.286 -2.066 -36.029 1.00 93.69 168 GLU A C 1
ATOM 1357 O O . GLU A 1 168 ? 9.695 -2.275 -34.885 1.00 93.69 168 GLU A O 1
ATOM 1362 N N . LYS A 1 169 ? 8.356 -1.135 -36.266 1.00 94.12 169 LYS A N 1
ATOM 1363 C CA . LYS A 1 169 ? 7.732 -0.369 -35.181 1.00 94.12 169 LYS A CA 1
ATOM 1364 C C . LYS A 1 169 ? 6.741 -1.250 -34.431 1.00 94.12 169 LYS A C 1
ATOM 1366 O O . LYS A 1 169 ? 5.734 -1.669 -34.989 1.00 94.12 169 LYS A O 1
ATOM 1371 N N . THR A 1 170 ? 6.995 -1.445 -33.146 1.00 93.88 170 THR A N 1
ATOM 1372 C CA . THR A 1 170 ? 6.156 -2.225 -32.239 1.00 93.88 170 THR A CA 1
ATOM 1373 C C . THR A 1 170 ? 5.613 -1.321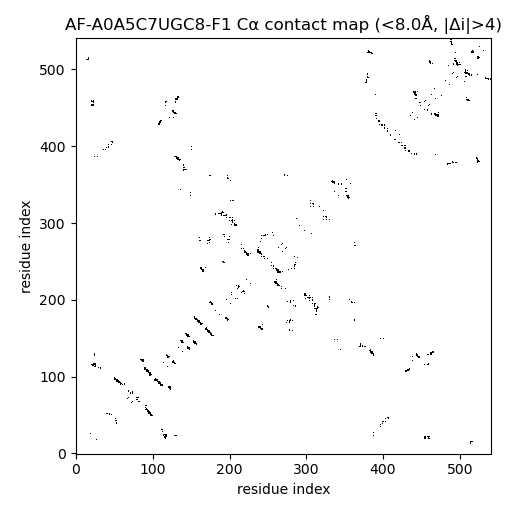 -31.138 1.00 93.88 170 THR A C 1
ATOM 1375 O O . THR A 1 170 ? 6.353 -0.540 -30.537 1.00 93.88 170 THR A O 1
ATOM 1378 N N . VAL A 1 171 ? 4.310 -1.419 -30.866 1.00 93.25 171 VAL A N 1
ATOM 1379 C CA . VAL A 1 171 ? 3.687 -0.775 -29.703 1.00 93.25 171 VAL A CA 1
ATOM 1380 C C . VAL A 1 171 ? 3.859 -1.689 -28.493 1.00 93.25 171 VAL A C 1
ATOM 1382 O O . VAL A 1 171 ? 3.543 -2.876 -28.556 1.00 93.25 171 VAL A O 1
ATOM 1385 N N . ALA A 1 172 ? 4.349 -1.128 -27.398 1.00 93.31 172 ALA A N 1
ATOM 1386 C CA . ALA A 1 172 ? 4.527 -1.794 -26.119 1.00 93.31 172 ALA A CA 1
ATOM 1387 C C . ALA A 1 172 ? 3.819 -1.008 -25.012 1.00 93.31 172 ALA A C 1
ATOM 1389 O O . ALA A 1 172 ? 3.548 0.191 -25.152 1.00 93.31 172 ALA A O 1
ATOM 1390 N N . THR A 1 173 ? 3.511 -1.682 -23.909 1.00 93.44 173 THR A N 1
ATOM 1391 C CA . THR A 1 173 ? 2.791 -1.074 -22.792 1.00 93.44 173 THR A CA 1
ATOM 1392 C C . THR A 1 173 ? 3.780 -0.679 -21.705 1.00 93.44 173 THR A C 1
ATOM 1394 O O . THR A 1 173 ? 4.529 -1.501 -21.194 1.00 93.44 173 THR A O 1
ATOM 1397 N N . VAL A 1 174 ? 3.776 0.596 -21.319 1.00 95.56 174 VAL A N 1
ATOM 1398 C CA . VAL A 1 174 ? 4.634 1.120 -20.254 1.00 95.56 174 VAL A CA 1
ATOM 1399 C C . VAL A 1 174 ? 3.779 1.427 -19.033 1.00 95.56 174 VAL A C 1
ATOM 1401 O O . VAL A 1 174 ? 2.930 2.320 -19.050 1.00 95.56 174 VAL A O 1
ATOM 1404 N N . ILE A 1 175 ? 4.013 0.682 -17.954 1.00 97.06 175 ILE A N 1
ATOM 1405 C CA . ILE A 1 175 ? 3.324 0.889 -16.678 1.00 97.06 175 ILE A CA 1
ATOM 1406 C C . ILE A 1 175 ? 4.021 1.997 -15.890 1.00 97.06 175 ILE A C 1
ATOM 1408 O O . ILE A 1 175 ? 5.251 2.036 -15.799 1.00 97.06 175 ILE A O 1
ATOM 1412 N N . HIS A 1 176 ? 3.243 2.897 -15.296 1.00 96.62 176 HIS A N 1
ATOM 1413 C CA . HIS A 1 176 ? 3.742 4.015 -14.500 1.00 96.62 176 HIS A CA 1
ATOM 1414 C C . HIS A 1 176 ? 2.915 4.238 -13.232 1.00 96.62 176 HIS A C 1
ATOM 1416 O O . HIS A 1 176 ? 1.743 3.861 -13.154 1.00 96.62 176 HIS A O 1
ATOM 1422 N N . SER A 1 177 ? 3.535 4.853 -12.224 1.00 95.25 177 SER A N 1
ATOM 1423 C CA . SER A 1 177 ? 2.867 5.217 -10.972 1.00 95.25 177 SER A CA 1
ATOM 1424 C C . SER A 1 177 ? 3.563 6.378 -10.274 1.00 95.25 177 SER A C 1
ATOM 1426 O O . SER A 1 177 ? 4.785 6.397 -10.118 1.00 95.25 177 SER A O 1
ATOM 1428 N N . ARG A 1 178 ? 2.771 7.342 -9.797 1.00 92.00 178 ARG A N 1
ATOM 1429 C CA . ARG A 1 178 ? 3.267 8.481 -9.014 1.00 92.00 178 ARG A CA 1
ATOM 1430 C C . ARG A 1 178 ? 3.330 8.129 -7.529 1.00 92.00 178 ARG A C 1
ATOM 1432 O O . ARG A 1 178 ? 2.453 8.519 -6.766 1.00 92.00 178 ARG A O 1
ATOM 1439 N N . ILE A 1 179 ? 4.366 7.388 -7.141 1.00 92.38 179 ILE A N 1
ATOM 1440 C CA . ILE A 1 179 ? 4.569 6.897 -5.769 1.00 92.38 179 ILE A CA 1
ATOM 1441 C C . ILE A 1 179 ? 5.140 7.987 -4.843 1.00 92.38 179 ILE A C 1
ATOM 1443 O O . ILE A 1 179 ? 4.853 8.007 -3.649 1.00 92.38 179 ILE A O 1
ATOM 1447 N N . TYR A 1 180 ? 5.934 8.930 -5.363 1.00 88.25 180 TYR A N 1
ATOM 1448 C CA . TYR A 1 180 ? 6.506 9.997 -4.537 1.00 88.25 180 TYR A CA 1
ATOM 1449 C C . TYR A 1 180 ? 5.558 11.192 -4.390 1.00 88.25 180 TYR A C 1
ATOM 1451 O O . TYR A 1 180 ? 5.193 11.858 -5.364 1.00 88.25 180 TYR A O 1
ATOM 1459 N N . ASN A 1 181 ? 5.234 11.538 -3.145 1.00 83.75 181 ASN A N 1
ATOM 1460 C CA . ASN A 1 181 ? 4.440 12.718 -2.818 1.00 83.75 181 ASN A CA 1
ATOM 1461 C C . ASN A 1 181 ? 5.336 13.954 -2.639 1.00 83.75 181 ASN A C 1
ATOM 1463 O O . ASN A 1 181 ? 5.874 14.199 -1.559 1.00 83.75 181 ASN A O 1
ATOM 1467 N N . VAL A 1 182 ? 5.468 14.764 -3.696 1.00 82.38 182 VAL A N 1
ATOM 1468 C CA . VAL A 1 182 ? 6.265 16.004 -3.665 1.00 82.38 182 VAL A CA 1
ATOM 1469 C C . VAL A 1 182 ? 5.654 17.019 -2.683 1.00 82.38 182 VAL A C 1
ATOM 1471 O O . VAL A 1 182 ? 4.511 17.453 -2.892 1.00 82.38 182 VAL A O 1
ATOM 1474 N N . PRO A 1 183 ? 6.402 17.467 -1.652 1.00 80.81 183 PRO A N 1
ATOM 1475 C CA . PRO A 1 183 ? 5.938 18.502 -0.733 1.00 80.81 183 PRO A CA 1
ATOM 1476 C C . PRO A 1 183 ? 5.577 19.790 -1.475 1.00 80.81 183 PRO A C 1
ATOM 1478 O O . PRO A 1 183 ? 6.279 20.196 -2.399 1.00 80.81 183 PRO A O 1
ATOM 1481 N N . ALA A 1 184 ? 4.518 20.479 -1.039 1.00 80.00 184 ALA A N 1
ATOM 1482 C CA . ALA A 1 184 ? 4.057 21.712 -1.687 1.00 80.00 184 ALA A CA 1
ATOM 1483 C C . ALA A 1 184 ? 5.164 22.775 -1.820 1.00 80.00 184 ALA A C 1
ATOM 1485 O O . ALA A 1 184 ? 5.236 23.457 -2.836 1.00 80.00 184 ALA A O 1
ATOM 1486 N N . THR A 1 185 ? 6.066 22.856 -0.839 1.00 78.06 185 THR A N 1
ATOM 1487 C CA . THR A 1 185 ? 7.212 23.780 -0.813 1.00 78.06 185 THR A CA 1
ATOM 1488 C C . THR A 1 185 ? 8.278 23.487 -1.866 1.00 78.06 185 THR A C 1
ATOM 1490 O O . THR A 1 185 ? 9.031 24.383 -2.229 1.00 78.06 185 THR A O 1
ATOM 1493 N N . LYS A 1 186 ? 8.355 22.246 -2.358 1.00 77.88 186 LYS A N 1
ATOM 1494 C CA . LYS A 1 186 ? 9.317 21.810 -3.380 1.00 77.88 186 LYS A CA 1
ATOM 1495 C C . LYS A 1 186 ? 8.697 21.724 -4.773 1.00 77.88 186 LYS A C 1
ATOM 1497 O O . LYS A 1 186 ? 9.379 21.326 -5.711 1.00 77.88 186 LYS A O 1
ATOM 1502 N N . LYS A 1 187 ? 7.416 22.068 -4.941 1.00 78.06 187 LYS A N 1
ATOM 1503 C CA . LYS A 1 187 ? 6.769 22.019 -6.256 1.00 78.06 187 LYS A CA 1
ATOM 1504 C C . LYS A 1 187 ? 7.371 23.080 -7.171 1.00 78.06 187 LYS A C 1
ATOM 1506 O O . LYS A 1 187 ? 7.139 24.273 -6.999 1.00 78.06 187 LYS A O 1
ATOM 1511 N N . VAL A 1 188 ? 8.109 22.619 -8.171 1.00 79.81 188 VAL A N 1
ATOM 1512 C CA . VAL A 1 188 ? 8.649 23.444 -9.252 1.00 79.81 188 VAL A CA 1
ATOM 1513 C C . VAL A 1 188 ? 7.892 23.117 -10.537 1.00 79.81 188 VAL A C 1
ATOM 1515 O O . VAL A 1 188 ? 7.297 22.049 -10.683 1.00 79.81 188 VAL A O 1
ATOM 1518 N N . LYS A 1 189 ? 7.879 24.055 -11.485 1.00 78.38 189 LYS A N 1
ATOM 1519 C CA . LYS A 1 189 ? 7.353 23.794 -12.824 1.00 78.38 189 LYS A CA 1
ATOM 1520 C C . LYS A 1 189 ? 8.207 22.718 -13.505 1.00 78.38 189 LYS A C 1
ATOM 1522 O O . LYS A 1 189 ? 9.385 22.948 -13.786 1.00 78.38 189 LYS A O 1
ATOM 1527 N N . ALA A 1 190 ? 7.589 21.577 -13.803 1.00 75.44 190 ALA A N 1
ATOM 1528 C CA . ALA A 1 190 ? 8.240 20.482 -14.511 1.00 75.44 190 ALA A CA 1
ATOM 1529 C C . ALA A 1 190 ? 8.757 20.947 -15.883 1.00 75.44 190 ALA A C 1
ATOM 1531 O O . ALA A 1 190 ? 8.018 21.555 -16.667 1.00 75.44 190 ALA A O 1
ATOM 1532 N N . THR A 1 191 ? 10.029 20.663 -16.169 1.00 75.38 191 THR A N 1
ATOM 1533 C CA . THR A 1 191 ? 10.659 20.910 -17.479 1.00 75.38 191 THR A CA 1
ATOM 1534 C C . THR A 1 191 ? 10.388 19.777 -18.461 1.00 75.38 191 THR A C 1
ATOM 1536 O O . THR A 1 191 ? 10.262 20.026 -19.659 1.00 75.38 191 THR A O 1
ATOM 1539 N N . VAL A 1 192 ? 10.242 18.559 -17.940 1.00 73.75 192 VAL A N 1
ATOM 1540 C CA . VAL A 1 192 ? 9.934 17.339 -18.684 1.00 73.75 192 VAL A CA 1
ATOM 1541 C C . VAL A 1 192 ? 8.633 16.775 -18.128 1.00 73.75 192 VAL A C 1
ATOM 1543 O O . VAL A 1 192 ? 8.528 16.517 -16.932 1.00 73.75 192 VAL A O 1
ATOM 1546 N N . ARG A 1 193 ? 7.618 16.594 -18.977 1.00 80.06 193 ARG A N 1
ATOM 1547 C CA . ARG A 1 193 ? 6.329 16.006 -18.568 1.00 80.06 193 ARG A CA 1
ATOM 1548 C C . ARG A 1 193 ? 6.331 14.491 -18.784 1.00 80.06 193 ARG A C 1
ATOM 1550 O O . ARG A 1 193 ? 5.499 13.961 -19.503 1.00 80.06 193 ARG A O 1
ATOM 1557 N N . CYS A 1 194 ? 7.316 13.817 -18.213 1.00 88.62 194 CYS A N 1
ATOM 1558 C CA . CYS A 1 194 ? 7.436 12.363 -18.254 1.00 88.62 194 CYS A CA 1
ATOM 1559 C C . CYS A 1 194 ? 6.609 11.744 -17.114 1.00 88.62 194 CYS A C 1
ATOM 1561 O O . CYS A 1 194 ? 6.417 12.380 -16.072 1.00 88.62 194 CYS A O 1
ATOM 1563 N N . GLU A 1 195 ? 6.108 10.525 -17.299 1.00 92.69 195 GLU A N 1
ATOM 1564 C CA . GLU A 1 195 ? 5.518 9.755 -16.205 1.00 92.69 195 GLU A CA 1
ATOM 1565 C C . GLU A 1 195 ? 6.572 8.831 -15.568 1.00 92.69 195 GLU A C 1
ATOM 1567 O O . GLU A 1 195 ? 7.347 8.202 -16.285 1.00 92.69 195 GLU A O 1
ATOM 1572 N N . PRO A 1 196 ? 6.634 8.729 -14.228 1.00 94.50 196 PRO A N 1
ATOM 1573 C CA . PRO A 1 196 ? 7.591 7.857 -13.549 1.00 94.50 196 PRO A CA 1
ATOM 1574 C C . PRO A 1 196 ? 7.207 6.384 -13.753 1.00 94.50 196 PRO A C 1
ATOM 1576 O O . PRO A 1 196 ? 6.272 5.872 -13.128 1.00 94.50 196 PRO A O 1
ATOM 1579 N N . THR A 1 197 ? 7.900 5.714 -14.675 1.00 96.88 197 THR A N 1
ATOM 1580 C CA . THR A 1 197 ? 7.592 4.331 -15.057 1.00 96.88 197 THR A CA 1
ATOM 1581 C C . THR A 1 197 ? 8.037 3.348 -13.983 1.00 96.88 197 THR A C 1
ATOM 1583 O O . THR A 1 197 ? 9.002 3.575 -13.255 1.00 96.88 197 THR A O 1
ATOM 1586 N N . ILE A 1 198 ? 7.344 2.218 -13.892 1.00 97.06 198 ILE A N 1
ATOM 1587 C CA . ILE A 1 198 ? 7.691 1.154 -12.950 1.00 97.06 198 ILE A CA 1
ATOM 1588 C C . ILE A 1 198 ? 9.050 0.533 -13.295 1.00 97.06 198 ILE A C 1
ATOM 1590 O O . ILE A 1 198 ? 9.850 0.286 -12.398 1.00 97.06 198 ILE A O 1
ATOM 1594 N N . ALA A 1 199 ? 9.366 0.395 -14.587 1.00 97.06 199 ALA A N 1
ATOM 1595 C CA . ALA A 1 199 ? 10.699 -0.005 -15.037 1.00 97.06 199 ALA A CA 1
ATOM 1596 C C . ALA A 1 199 ? 11.790 0.972 -14.552 1.00 97.06 199 ALA A C 1
ATOM 1598 O O . ALA A 1 199 ? 12.837 0.536 -14.082 1.00 97.06 199 ALA A O 1
ATOM 1599 N N . HIS A 1 200 ? 11.533 2.289 -14.567 1.00 97.06 200 HIS A N 1
ATOM 1600 C CA . HIS A 1 200 ? 12.471 3.290 -14.041 1.00 97.06 200 HIS A CA 1
ATOM 1601 C C . HIS A 1 200 ? 12.756 3.077 -12.552 1.00 97.06 200 HIS A C 1
ATOM 1603 O O . HIS A 1 200 ? 13.912 3.138 -12.145 1.00 97.06 200 HIS A O 1
ATOM 1609 N N . TYR A 1 201 ? 11.743 2.749 -11.745 1.00 97.69 201 TYR A N 1
ATOM 1610 C CA . TYR A 1 201 ? 11.956 2.403 -10.336 1.00 97.69 201 TYR A CA 1
ATOM 1611 C C . TYR A 1 201 ? 12.862 1.174 -10.152 1.00 97.69 201 TYR A C 1
ATOM 1613 O O . TYR A 1 201 ? 13.697 1.181 -9.247 1.00 97.69 201 TYR A O 1
ATOM 1621 N N . LEU A 1 202 ? 12.753 0.158 -11.019 1.00 97.81 202 LEU A N 1
ATOM 1622 C CA . LEU A 1 202 ? 13.671 -0.990 -11.013 1.00 97.81 202 LEU A CA 1
ATOM 1623 C C . LEU A 1 202 ? 15.107 -0.548 -11.348 1.00 97.81 202 LEU A C 1
ATOM 1625 O O . LEU A 1 202 ? 16.039 -0.880 -10.614 1.00 97.81 202 LEU A O 1
ATOM 1629 N N . PHE A 1 203 ? 15.284 0.294 -12.372 1.00 97.19 203 PHE A N 1
ATOM 1630 C CA . PHE A 1 203 ? 16.602 0.818 -12.757 1.00 97.19 203 PHE A CA 1
ATOM 1631 C C . PHE A 1 203 ? 17.219 1.728 -11.685 1.00 97.19 203 PHE A C 1
ATOM 1633 O O . PHE A 1 203 ? 18.428 1.691 -11.470 1.00 97.19 203 PHE A O 1
ATOM 1640 N N . CYS A 1 204 ? 16.407 2.496 -10.950 1.00 97.12 204 CYS A N 1
ATOM 1641 C CA . CYS A 1 204 ? 16.863 3.267 -9.790 1.00 97.12 204 CYS A CA 1
ATOM 1642 C C . CYS A 1 204 ? 17.463 2.383 -8.693 1.00 97.12 204 CYS A C 1
ATOM 1644 O O . CYS A 1 204 ? 18.377 2.828 -8.001 1.00 97.12 204 CYS A O 1
ATOM 1646 N N . LYS A 1 205 ? 16.941 1.166 -8.506 1.00 96.75 205 LYS A N 1
ATOM 1647 C CA . LYS A 1 205 ? 17.389 0.251 -7.453 1.00 96.75 205 LYS A CA 1
ATOM 1648 C C . LYS A 1 205 ? 18.569 -0.613 -7.886 1.00 96.75 205 LYS A C 1
ATOM 1650 O O . LYS A 1 205 ? 19.502 -0.778 -7.104 1.00 96.75 205 LYS A O 1
ATOM 1655 N N . TYR A 1 206 ? 18.522 -1.159 -9.099 1.00 96.62 206 TYR A N 1
ATOM 1656 C CA . TYR A 1 206 ? 19.446 -2.211 -9.531 1.00 96.62 206 TYR A CA 1
ATOM 1657 C C . TYR A 1 206 ? 20.344 -1.814 -10.711 1.00 96.62 206 TYR A C 1
ATOM 1659 O O . TYR A 1 206 ? 21.350 -2.476 -10.938 1.00 96.62 206 TYR A O 1
ATOM 1667 N N . GLY A 1 207 ? 20.024 -0.753 -11.456 1.00 95.69 207 GLY A N 1
ATOM 1668 C CA . GLY A 1 207 ? 20.597 -0.526 -12.787 1.00 95.69 207 GLY A CA 1
ATOM 1669 C C . GLY A 1 207 ? 19.899 -1.382 -13.849 1.00 95.69 207 GLY A C 1
ATOM 1670 O O . GLY A 1 207 ? 19.031 -2.202 -13.531 1.00 95.69 207 GLY A O 1
ATOM 1671 N N . VAL A 1 208 ? 20.218 -1.169 -15.125 1.00 95.06 208 VAL A N 1
ATOM 1672 C CA . VAL A 1 208 ? 19.505 -1.831 -16.231 1.00 95.06 208 VAL A CA 1
ATOM 1673 C C . VAL A 1 208 ? 19.863 -3.310 -16.304 1.00 95.06 208 VAL A C 1
ATOM 1675 O O . VAL A 1 208 ? 18.975 -4.154 -16.201 1.00 95.06 208 VAL A O 1
ATOM 1678 N N . THR A 1 209 ? 21.145 -3.643 -16.409 1.00 94.69 209 THR A N 1
ATOM 1679 C CA . THR A 1 209 ? 21.632 -5.016 -16.581 1.00 94.69 209 THR A CA 1
ATOM 1680 C C . THR A 1 209 ? 21.162 -5.918 -15.447 1.00 94.69 209 THR A C 1
ATOM 1682 O O . THR A 1 209 ? 20.574 -6.974 -15.688 1.00 94.69 209 THR A O 1
ATOM 1685 N N . LYS A 1 210 ? 21.333 -5.468 -14.198 1.00 96.19 210 LYS A N 1
ATOM 1686 C CA . LYS A 1 210 ? 20.938 -6.255 -13.025 1.00 96.19 210 LYS A CA 1
ATOM 1687 C C . LYS A 1 210 ? 19.422 -6.430 -12.916 1.00 96.19 210 LYS A C 1
ATOM 1689 O O . LYS A 1 210 ? 18.974 -7.452 -12.406 1.00 96.19 210 LYS A O 1
ATOM 1694 N N . THR A 1 211 ? 18.631 -5.471 -13.406 1.00 97.31 211 THR A N 1
ATOM 1695 C CA . THR A 1 211 ? 17.166 -5.611 -13.472 1.00 97.31 211 THR A CA 1
ATOM 1696 C C . THR A 1 211 ? 16.778 -6.785 -14.371 1.00 97.31 211 THR A C 1
ATOM 1698 O O . THR A 1 211 ? 16.011 -7.647 -13.949 1.00 97.31 211 THR A O 1
ATOM 1701 N N . PHE A 1 212 ? 17.336 -6.870 -15.580 1.00 97.31 212 PHE A N 1
ATOM 1702 C CA . PHE A 1 212 ? 17.064 -8.003 -16.470 1.00 97.31 212 PHE A CA 1
ATOM 1703 C C . PHE A 1 212 ? 17.579 -9.326 -15.892 1.00 97.31 212 PHE A C 1
ATOM 1705 O O . PHE A 1 212 ? 16.881 -10.335 -15.973 1.00 97.31 212 PHE A O 1
ATOM 1712 N N . GLU A 1 213 ? 18.743 -9.326 -15.241 1.00 96.88 213 GLU A N 1
ATOM 1713 C CA . GLU A 1 213 ? 19.287 -10.538 -14.622 1.00 96.88 213 GLU A CA 1
ATOM 1714 C C . GLU A 1 213 ? 18.347 -11.072 -13.528 1.00 96.88 213 GLU A C 1
ATOM 1716 O O . GLU A 1 213 ? 18.007 -12.253 -13.524 1.00 96.88 213 GLU A O 1
ATOM 1721 N N . LEU A 1 214 ? 17.883 -10.195 -12.629 1.00 96.38 214 LEU A N 1
ATOM 1722 C CA . LEU A 1 214 ? 17.049 -10.571 -11.485 1.00 96.38 214 LEU A CA 1
ATOM 1723 C C . LEU A 1 214 ? 15.623 -10.970 -11.874 1.00 96.38 214 LEU A C 1
ATOM 1725 O O . LEU A 1 214 ? 15.077 -11.901 -11.287 1.00 96.38 214 LEU A O 1
ATOM 1729 N N . PHE A 1 215 ? 15.008 -10.256 -12.820 1.00 96.25 215 PHE A N 1
ATOM 1730 C CA . PHE A 1 215 ? 13.582 -10.416 -13.124 1.00 96.25 215 PHE A CA 1
ATOM 1731 C C . PHE A 1 215 ? 13.310 -11.191 -14.416 1.00 96.25 215 PHE A C 1
ATOM 1733 O O . PHE A 1 215 ? 12.251 -11.800 -14.551 1.00 96.25 215 PHE A O 1
ATOM 1740 N N . CYS A 1 216 ? 14.255 -11.207 -15.356 1.00 95.50 216 CYS A N 1
ATOM 1741 C CA . CYS A 1 216 ? 14.107 -11.882 -16.648 1.00 95.50 216 CYS A CA 1
ATOM 1742 C C . CYS A 1 216 ? 15.092 -13.050 -16.834 1.00 95.50 216 CYS A C 1
ATOM 1744 O O . CYS A 1 216 ? 14.948 -13.821 -17.782 1.00 95.50 216 CYS A O 1
ATOM 1746 N N . GLY A 1 217 ? 16.076 -13.210 -15.940 1.00 95.50 217 GLY A N 1
ATOM 1747 C CA . GLY A 1 217 ? 17.017 -14.331 -15.951 1.00 95.50 217 GLY A CA 1
ATOM 1748 C C . GLY A 1 217 ? 18.092 -14.254 -17.039 1.00 95.50 217 GLY A C 1
ATOM 1749 O O . GLY A 1 217 ? 18.641 -15.289 -17.416 1.00 95.50 217 GLY A O 1
ATOM 1750 N N . PHE A 1 218 ? 18.380 -13.065 -17.578 1.00 95.94 218 PHE A N 1
ATOM 1751 C CA . PHE A 1 218 ? 19.451 -12.858 -18.559 1.00 95.94 218 PHE A CA 1
ATOM 1752 C C . PHE A 1 218 ? 20.022 -11.436 -18.485 1.00 95.94 218 PHE A C 1
ATOM 1754 O O . PHE A 1 218 ? 19.385 -10.531 -17.958 1.00 95.94 218 PHE A O 1
ATOM 1761 N N . THR A 1 219 ? 21.202 -11.228 -19.067 1.00 94.62 219 THR A N 1
ATOM 1762 C CA . THR A 1 219 ? 21.828 -9.905 -19.201 1.00 94.62 219 THR A CA 1
ATOM 1763 C C . THR A 1 219 ? 21.691 -9.409 -20.644 1.00 94.62 219 THR A C 1
ATOM 1765 O O . THR A 1 219 ? 22.161 -10.100 -21.550 1.00 94.62 219 THR A O 1
ATOM 1768 N N . PRO A 1 220 ? 21.055 -8.249 -20.899 1.00 93.06 220 PRO A N 1
ATOM 1769 C CA . PRO A 1 220 ? 20.979 -7.674 -22.236 1.00 93.06 220 PRO A CA 1
ATOM 1770 C C . PRO A 1 220 ? 22.334 -7.102 -22.658 1.00 93.06 220 PRO A C 1
ATOM 1772 O O . PRO A 1 220 ? 23.142 -6.700 -21.819 1.00 93.06 220 PRO A O 1
ATOM 1775 N N . VAL A 1 221 ? 22.554 -6.988 -23.966 1.00 90.94 221 VAL A N 1
ATOM 1776 C CA . VAL A 1 221 ? 23.715 -6.270 -24.509 1.00 90.94 221 VAL A CA 1
ATOM 1777 C C . VAL A 1 221 ? 23.270 -4.870 -24.909 1.00 90.94 221 VAL A C 1
ATOM 1779 O O . VAL A 1 221 ? 22.380 -4.717 -25.742 1.00 90.94 221 VAL A O 1
ATOM 1782 N N . ILE A 1 222 ? 23.868 -3.841 -24.312 1.00 89.69 222 ILE A N 1
ATOM 1783 C CA . ILE A 1 222 ? 23.535 -2.439 -24.588 1.00 89.69 222 ILE A CA 1
ATOM 1784 C C . ILE A 1 222 ? 24.709 -1.793 -25.314 1.00 89.69 222 ILE A C 1
ATOM 1786 O O . ILE A 1 222 ? 25.856 -1.910 -24.883 1.00 89.69 222 ILE A O 1
ATOM 1790 N N . GLY A 1 223 ? 24.418 -1.096 -26.405 1.00 87.25 223 GLY A N 1
ATOM 1791 C CA . GLY A 1 223 ? 25.422 -0.443 -27.230 1.00 87.25 223 GLY A CA 1
ATOM 1792 C C . GLY A 1 223 ? 24.856 0.740 -27.998 1.00 87.25 223 GLY A C 1
ATOM 1793 O O . GLY A 1 223 ? 23.774 1.251 -27.697 1.00 87.25 223 GLY A O 1
ATOM 1794 N N . ASP A 1 224 ? 25.615 1.168 -28.996 1.00 87.00 224 ASP A N 1
ATOM 1795 C CA . ASP A 1 224 ? 25.234 2.238 -29.904 1.00 87.00 224 ASP A CA 1
ATOM 1796 C C . ASP A 1 224 ? 24.793 1.682 -31.268 1.00 87.00 224 ASP A C 1
ATOM 1798 O O . ASP A 1 224 ? 24.588 0.477 -31.425 1.00 87.00 224 ASP A O 1
ATOM 1802 N N . HIS A 1 225 ? 24.664 2.543 -32.280 1.00 82.56 225 HIS A N 1
ATOM 1803 C CA . HIS A 1 225 ? 24.369 2.129 -33.657 1.00 82.56 225 HIS A CA 1
ATOM 1804 C C . HIS A 1 225 ? 25.265 1.018 -34.230 1.00 82.56 225 HIS A C 1
ATOM 1806 O O . HIS A 1 225 ? 24.841 0.334 -35.160 1.00 82.56 225 HIS A O 1
ATOM 1812 N N . THR A 1 226 ? 26.472 0.805 -33.696 1.00 83.69 226 THR A N 1
ATOM 1813 C CA . THR A 1 226 ? 27.365 -0.267 -34.154 1.00 83.69 226 THR A CA 1
ATOM 1814 C C . THR A 1 226 ? 26.982 -1.639 -33.596 1.00 83.69 226 THR A C 1
ATOM 1816 O O . THR A 1 226 ? 27.446 -2.655 -34.114 1.00 83.69 226 THR A O 1
ATOM 1819 N N . LEU A 1 227 ? 26.097 -1.704 -32.592 1.00 84.25 227 LEU A N 1
ATOM 1820 C CA . LEU A 1 227 ? 25.657 -2.956 -31.969 1.00 84.25 227 LEU A CA 1
ATOM 1821 C C . LEU A 1 227 ? 25.067 -3.931 -32.996 1.00 84.25 227 LEU A C 1
ATOM 1823 O O . LEU A 1 227 ? 25.365 -5.120 -32.953 1.00 84.25 227 LEU A O 1
ATOM 1827 N N . GLU A 1 228 ? 24.284 -3.429 -33.956 1.00 79.81 228 GLU A N 1
ATOM 1828 C CA . GLU A 1 228 ? 23.682 -4.249 -35.017 1.00 79.81 228 GLU A CA 1
ATOM 1829 C C . GLU A 1 228 ? 24.708 -4.946 -35.925 1.00 79.81 228 GLU A C 1
ATOM 1831 O O . GLU A 1 228 ? 24.354 -5.937 -36.572 1.00 79.81 228 GLU A O 1
ATOM 1836 N N . ALA A 1 229 ? 25.930 -4.415 -36.015 1.00 80.44 229 ALA A N 1
ATOM 1837 C CA . ALA A 1 229 ? 27.018 -4.954 -36.830 1.00 80.44 229 ALA A CA 1
ATOM 1838 C C . ALA A 1 229 ? 28.008 -5.797 -36.010 1.00 80.44 229 ALA A C 1
ATOM 1840 O O . ALA A 1 229 ? 28.623 -6.710 -36.551 1.00 80.44 229 ALA A O 1
ATOM 1841 N N . ASN A 1 230 ? 28.147 -5.498 -34.716 1.00 82.50 230 ASN A N 1
ATOM 1842 C CA . ASN A 1 230 ? 29.163 -6.087 -33.843 1.00 82.50 230 ASN A CA 1
ATOM 1843 C C . ASN A 1 230 ? 28.651 -7.249 -32.982 1.00 82.50 230 ASN A C 1
ATOM 1845 O O . ASN A 1 230 ? 29.457 -7.906 -32.322 1.00 82.50 230 ASN A O 1
ATOM 1849 N N . ILE A 1 231 ? 27.337 -7.497 -32.939 1.00 83.38 231 ILE A N 1
ATOM 1850 C CA . ILE A 1 231 ? 26.787 -8.587 -32.133 1.00 83.38 231 ILE A CA 1
ATOM 1851 C C . ILE A 1 231 ? 27.039 -9.952 -32.804 1.00 83.38 231 ILE A C 1
ATOM 1853 O O . ILE A 1 231 ? 26.664 -10.135 -33.967 1.00 83.38 231 ILE A O 1
ATOM 1857 N N . PRO A 1 232 ? 27.666 -10.918 -32.104 1.00 77.81 232 PRO A N 1
ATOM 1858 C CA . PRO A 1 232 ? 27.827 -12.273 -32.622 1.00 77.81 232 PRO A CA 1
ATOM 1859 C C . PRO A 1 232 ? 26.466 -12.936 -32.852 1.00 77.81 232 PRO A C 1
ATOM 1861 O O . PRO A 1 232 ? 25.552 -12.764 -32.044 1.00 77.81 232 PRO A O 1
ATOM 1864 N N . ASP A 1 233 ? 26.350 -13.706 -33.934 1.00 81.62 233 ASP A N 1
ATOM 1865 C CA . ASP A 1 233 ? 25.158 -14.491 -34.278 1.00 81.62 233 ASP A CA 1
ATOM 1866 C C . ASP A 1 233 ? 23.861 -13.670 -34.263 1.00 81.62 233 ASP A C 1
ATOM 1868 O O . ASP A 1 233 ? 22.917 -13.974 -33.534 1.00 81.62 233 ASP A O 1
ATOM 1872 N N . LYS A 1 234 ? 23.817 -12.608 -35.079 1.00 79.38 234 LYS A N 1
ATOM 1873 C CA . LYS A 1 234 ? 22.709 -11.636 -35.162 1.00 79.38 234 LYS A CA 1
ATOM 1874 C C . LYS A 1 234 ? 21.307 -12.263 -35.176 1.00 79.38 234 LYS A C 1
ATOM 1876 O O . LYS A 1 234 ? 20.397 -11.706 -34.570 1.00 79.38 234 LYS A O 1
ATOM 1881 N N . ASP A 1 235 ? 21.139 -13.428 -35.800 1.00 84.06 235 ASP A N 1
ATOM 1882 C CA . ASP A 1 235 ? 19.853 -14.134 -35.902 1.00 84.06 235 ASP A CA 1
ATOM 1883 C C . ASP A 1 235 ? 19.307 -14.659 -34.558 1.00 84.06 235 ASP A C 1
ATOM 1885 O O . ASP A 1 235 ? 18.101 -14.912 -34.426 1.00 84.06 235 ASP A O 1
ATOM 1889 N N . ASN A 1 236 ? 20.174 -14.785 -33.549 1.00 91.12 236 ASN A N 1
ATOM 1890 C CA . ASN A 1 236 ? 19.834 -15.210 -32.190 1.00 91.12 236 ASN A CA 1
ATOM 1891 C C . ASN A 1 236 ? 19.429 -14.046 -31.277 1.00 91.12 236 ASN A C 1
ATOM 1893 O O . ASN A 1 236 ? 19.059 -14.277 -30.123 1.00 91.12 236 ASN A O 1
ATOM 1897 N N . TRP A 1 237 ? 19.460 -12.807 -31.774 1.00 92.62 237 TRP A N 1
ATOM 1898 C CA . TRP A 1 237 ? 19.177 -11.612 -30.988 1.00 92.62 237 TRP A CA 1
ATOM 1899 C C . TRP A 1 237 ? 17.990 -10.827 -31.539 1.00 92.62 237 TRP A C 1
ATOM 1901 O O . TRP A 1 237 ? 17.762 -10.715 -32.741 1.00 92.62 237 TRP A O 1
ATOM 1911 N N . VAL A 1 238 ? 17.233 -10.240 -30.622 1.00 93.81 238 VAL A N 1
ATOM 1912 C CA . VAL A 1 238 ? 16.218 -9.230 -30.897 1.00 93.81 238 VAL A CA 1
ATOM 1913 C C . VAL A 1 238 ? 16.818 -7.877 -30.558 1.00 93.81 238 VAL A C 1
ATOM 1915 O O . VAL A 1 238 ? 17.124 -7.598 -29.398 1.00 93.81 238 VAL A O 1
ATOM 1918 N N . ILE A 1 239 ? 17.006 -7.038 -31.572 1.00 93.94 239 ILE A N 1
ATOM 1919 C CA . ILE A 1 239 ? 17.639 -5.729 -31.438 1.00 93.94 239 ILE A CA 1
ATOM 1920 C C . ILE A 1 239 ? 16.561 -4.656 -31.357 1.00 93.94 239 ILE A C 1
ATOM 1922 O O . ILE A 1 239 ? 15.744 -4.489 -32.264 1.00 93.94 239 ILE A O 1
ATOM 1926 N N . CYS A 1 240 ? 16.583 -3.915 -30.258 1.00 94.69 240 CYS A N 1
ATOM 1927 C CA . CYS A 1 240 ? 15.628 -2.870 -29.942 1.00 94.69 240 CYS A CA 1
ATOM 1928 C C . CYS A 1 240 ? 16.295 -1.494 -29.981 1.00 94.69 240 CYS A C 1
ATOM 1930 O O . CYS A 1 240 ? 17.420 -1.326 -29.504 1.00 94.69 240 CYS A O 1
ATOM 1932 N N . LYS A 1 241 ? 15.577 -0.495 -30.494 1.00 92.81 241 LYS A N 1
ATOM 1933 C CA . LYS A 1 241 ? 15.985 0.916 -30.475 1.00 92.81 241 LYS A CA 1
ATOM 1934 C C . LYS A 1 241 ? 14.791 1.851 -30.337 1.00 92.81 241 LYS A C 1
ATOM 1936 O O . LYS A 1 241 ? 13.641 1.468 -30.567 1.00 92.81 241 LYS A O 1
ATOM 1941 N N . THR A 1 242 ? 15.072 3.101 -29.984 1.00 90.31 242 THR A N 1
ATOM 1942 C CA . THR A 1 242 ? 14.071 4.173 -30.019 1.00 90.31 242 THR A CA 1
ATOM 1943 C C . THR A 1 242 ? 13.555 4.405 -31.445 1.00 90.31 242 THR A C 1
ATOM 1945 O O . THR A 1 242 ? 14.264 4.197 -32.431 1.00 90.31 242 THR A O 1
ATOM 1948 N N . THR A 1 243 ? 12.314 4.883 -31.571 1.00 89.19 243 THR A N 1
ATOM 1949 C CA . THR A 1 243 ? 11.793 5.393 -32.852 1.00 89.19 243 THR A CA 1
ATOM 1950 C C . THR A 1 243 ? 12.430 6.723 -33.260 1.00 89.19 243 THR A C 1
ATOM 1952 O O . THR A 1 243 ? 12.263 7.147 -34.404 1.00 89.19 243 THR A O 1
ATOM 1955 N N . GLY A 1 244 ? 13.118 7.399 -32.331 1.00 83.12 244 GLY A N 1
ATOM 1956 C CA . GLY A 1 244 ? 13.688 8.733 -32.512 1.00 83.12 244 GLY A CA 1
ATOM 1957 C C . GLY A 1 244 ? 12.645 9.848 -32.594 1.00 83.12 244 GLY A C 1
ATOM 1958 O O . GLY A 1 244 ? 12.984 10.991 -32.906 1.00 83.12 244 GLY A O 1
ATOM 1959 N N . VAL A 1 245 ? 11.373 9.535 -32.326 1.00 83.50 245 VAL A N 1
ATOM 1960 C CA . VAL A 1 245 ? 10.286 10.510 -32.326 1.00 83.50 245 VAL A CA 1
ATOM 1961 C C . VAL A 1 245 ? 10.293 11.261 -31.002 1.00 83.50 245 VAL A C 1
ATOM 1963 O O . VAL A 1 245 ? 10.098 10.680 -29.938 1.00 83.50 245 VAL A O 1
ATOM 1966 N N . LYS A 1 246 ? 10.428 12.587 -31.083 1.00 82.94 246 LYS A N 1
ATOM 1967 C CA . LYS A 1 246 ? 10.334 13.482 -29.927 1.00 82.94 246 LYS A CA 1
ATOM 1968 C C . LYS A 1 246 ? 9.060 13.192 -29.110 1.00 82.94 246 LYS A C 1
ATOM 1970 O O . LYS A 1 246 ? 7.959 13.333 -29.658 1.00 82.94 246 LYS A O 1
ATOM 1975 N N . PRO A 1 247 ? 9.164 12.889 -27.800 1.00 82.75 247 PRO A N 1
ATOM 1976 C CA . PRO A 1 247 ? 7.987 12.700 -26.960 1.00 82.75 247 PRO A CA 1
ATOM 1977 C C . PRO A 1 247 ? 7.092 13.944 -26.971 1.00 82.75 247 PRO A C 1
ATOM 1979 O O . PRO A 1 247 ? 7.578 15.071 -26.860 1.00 82.75 247 PRO A O 1
ATOM 1982 N N . ARG A 1 248 ? 5.765 13.763 -27.054 1.00 77.06 248 ARG A N 1
ATOM 1983 C CA . ARG A 1 248 ? 4.788 14.882 -27.061 1.00 77.06 248 ARG A CA 1
ATOM 1984 C C . ARG A 1 248 ? 4.925 15.804 -25.847 1.00 77.06 248 ARG A C 1
ATOM 1986 O O . ARG A 1 248 ? 4.608 16.988 -25.896 1.00 77.06 248 ARG A O 1
ATOM 1993 N N . THR A 1 249 ? 5.376 15.230 -24.747 1.00 77.00 249 THR A N 1
ATOM 1994 C CA . THR A 1 249 ? 5.590 15.837 -23.437 1.00 77.00 249 THR A CA 1
ATOM 1995 C C . THR A 1 249 ? 6.967 16.485 -23.277 1.00 77.00 249 THR A C 1
ATOM 1997 O O . THR A 1 249 ? 7.221 17.141 -22.261 1.00 77.00 249 THR A O 1
ATOM 2000 N N . TYR A 1 250 ? 7.850 16.328 -24.265 1.00 72.62 250 TYR A N 1
ATOM 2001 C CA . TYR A 1 250 ? 9.159 16.962 -24.300 1.00 72.62 250 TYR A CA 1
ATOM 2002 C C . TYR A 1 250 ? 9.010 18.457 -24.601 1.00 72.62 250 TYR A C 1
ATOM 2004 O O . TYR A 1 250 ? 8.253 18.863 -25.485 1.00 72.62 250 TYR A O 1
ATOM 2012 N N . GLY A 1 251 ? 9.730 19.296 -23.852 1.00 69.44 251 GLY A N 1
ATOM 2013 C CA . GLY A 1 251 ? 9.620 20.753 -23.947 1.00 69.44 251 GLY A CA 1
ATOM 2014 C C . GLY A 1 251 ? 10.022 21.333 -25.313 1.00 69.44 251 GLY A C 1
ATOM 2015 O O . GLY A 1 251 ? 10.342 20.633 -26.270 1.00 69.44 251 GLY A O 1
ATOM 2016 N N . LYS A 1 252 ? 10.063 22.667 -25.415 1.00 69.44 252 LYS A N 1
ATOM 2017 C CA . LYS A 1 252 ? 10.391 23.381 -26.669 1.00 69.44 252 LYS A CA 1
ATOM 2018 C C . LYS A 1 252 ? 11.845 23.218 -27.153 1.00 69.44 252 LYS A C 1
ATOM 2020 O O . LYS A 1 252 ? 12.174 23.731 -28.213 1.00 69.44 252 LYS A O 1
ATOM 2025 N N . ARG A 1 253 ? 12.708 22.525 -26.401 1.00 71.94 253 ARG A N 1
ATOM 2026 C CA . ARG A 1 253 ? 14.114 22.292 -26.770 1.00 71.94 253 ARG A CA 1
ATOM 2027 C C . ARG A 1 253 ? 14.221 21.388 -28.008 1.00 71.94 253 ARG A C 1
ATOM 2029 O O . ARG A 1 253 ? 13.312 20.588 -28.277 1.00 71.94 253 ARG A O 1
ATOM 2036 N N . MET A 1 254 ? 15.326 21.539 -28.744 1.00 75.25 254 MET A N 1
ATOM 2037 C CA . MET A 1 254 ? 15.702 20.623 -29.821 1.00 75.25 254 MET A CA 1
ATOM 2038 C C . MET A 1 254 ? 15.885 19.230 -29.219 1.00 75.25 254 MET A C 1
ATOM 2040 O O . MET A 1 254 ? 16.492 19.087 -28.161 1.00 75.25 254 MET A O 1
ATOM 2044 N N . HIS A 1 255 ? 15.255 18.237 -29.837 1.00 82.06 255 HIS A N 1
ATOM 2045 C CA . HIS A 1 255 ? 15.319 16.861 -29.375 1.00 82.06 255 HIS A CA 1
ATOM 2046 C C . HIS A 1 255 ? 16.437 16.158 -30.137 1.00 82.06 255 HIS A C 1
ATOM 2048 O O . HIS A 1 255 ? 16.399 16.097 -31.363 1.00 82.06 255 HIS A O 1
ATOM 2054 N N . GLU A 1 256 ? 17.428 15.677 -29.400 1.00 83.50 256 GLU A N 1
ATOM 2055 C CA . GLU A 1 256 ? 18.479 14.816 -29.927 1.00 83.50 256 GLU A CA 1
ATOM 2056 C C . GLU A 1 256 ? 17.985 13.373 -29.865 1.00 83.50 256 GLU A C 1
ATOM 2058 O O . GLU A 1 256 ? 17.500 12.940 -28.822 1.00 83.50 256 GLU A O 1
ATOM 2063 N N . THR A 1 257 ? 18.082 12.634 -30.969 1.00 85.19 257 THR A N 1
ATOM 2064 C CA . THR A 1 257 ? 17.733 11.212 -30.975 1.00 85.19 257 THR A CA 1
ATOM 2065 C C . THR A 1 257 ? 18.778 10.430 -30.175 1.00 85.19 257 THR A C 1
ATOM 2067 O O . THR A 1 257 ? 19.961 10.478 -30.528 1.00 85.19 257 THR A O 1
ATOM 2070 N N . PRO A 1 258 ? 18.383 9.689 -29.124 1.00 85.31 258 PRO A N 1
ATOM 2071 C CA . PRO A 1 258 ? 19.315 8.843 -28.393 1.00 85.31 258 PRO A CA 1
ATOM 2072 C C . PRO A 1 258 ? 19.934 7.778 -29.303 1.00 85.31 258 PRO A C 1
ATOM 2074 O O . PRO A 1 258 ? 19.219 7.012 -29.943 1.00 85.31 258 PRO A O 1
ATOM 2077 N N . ASN A 1 259 ? 21.263 7.671 -29.320 1.00 86.88 259 ASN A N 1
ATOM 2078 C CA . ASN A 1 259 ? 21.968 6.651 -30.109 1.00 86.88 259 ASN A CA 1
ATOM 2079 C C . ASN A 1 259 ? 22.010 5.271 -29.409 1.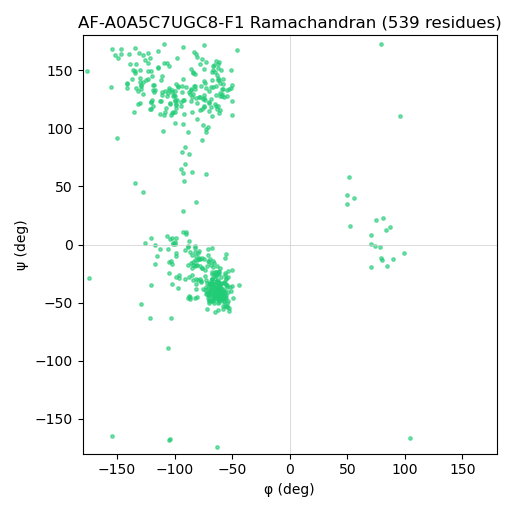00 86.88 259 ASN A C 1
ATOM 2081 O O . ASN A 1 259 ? 23.038 4.619 -29.433 1.00 86.88 259 ASN A O 1
ATOM 2085 N N . VAL A 1 260 ? 20.957 4.852 -28.697 1.00 88.81 260 VAL A N 1
ATOM 2086 C CA . VAL A 1 260 ? 20.981 3.656 -27.825 1.00 88.81 260 VAL A CA 1
ATOM 2087 C C . VAL A 1 260 ? 20.297 2.458 -28.464 1.00 88.81 260 VAL A C 1
ATOM 2089 O O . VAL A 1 260 ? 19.173 2.566 -28.953 1.00 88.81 260 VAL A O 1
ATOM 2092 N N . TYR A 1 261 ? 20.978 1.315 -28.403 1.00 91.19 261 TYR A N 1
ATOM 2093 C CA . TYR A 1 261 ? 20.522 0.020 -28.885 1.00 91.19 261 TYR A CA 1
ATOM 2094 C C . TYR A 1 261 ? 20.605 -0.998 -27.750 1.00 91.19 261 TYR A C 1
ATOM 2096 O O . TYR A 1 261 ? 21.545 -0.983 -26.954 1.00 91.19 261 TYR A O 1
ATOM 2104 N N . LEU A 1 262 ? 19.614 -1.881 -27.674 1.00 92.88 262 LEU A N 1
ATOM 2105 C CA . LEU A 1 262 ? 19.524 -2.928 -26.662 1.00 92.88 262 LEU A CA 1
ATOM 2106 C C . LEU A 1 262 ? 19.205 -4.248 -27.357 1.00 92.88 262 LEU A C 1
ATOM 2108 O O . LEU A 1 262 ? 18.181 -4.355 -28.028 1.00 92.88 262 LEU A O 1
ATOM 2112 N N . ALA A 1 263 ? 20.070 -5.245 -27.203 1.00 94.00 263 ALA A N 1
ATOM 2113 C CA . ALA A 1 263 ? 19.876 -6.579 -27.746 1.00 94.00 263 ALA A CA 1
ATOM 2114 C C . ALA A 1 263 ? 19.477 -7.572 -26.648 1.00 94.00 263 ALA A C 1
ATOM 2116 O O . ALA A 1 263 ? 20.083 -7.628 -25.573 1.00 94.00 263 ALA A O 1
ATOM 2117 N N . VAL A 1 264 ? 18.449 -8.363 -26.947 1.00 95.44 264 VAL A N 1
ATOM 2118 C CA . VAL A 1 264 ? 17.873 -9.396 -26.079 1.00 95.44 264 VAL A CA 1
ATOM 2119 C C . VAL A 1 264 ? 17.997 -10.759 -26.763 1.00 95.44 264 VAL A C 1
ATOM 2121 O O . VAL A 1 264 ? 17.715 -10.833 -27.959 1.00 95.44 264 VAL A O 1
ATOM 2124 N N . PRO A 1 265 ? 18.374 -11.843 -26.060 1.00 94.81 265 PRO A N 1
ATOM 2125 C CA . PRO A 1 265 ? 18.352 -13.181 -26.644 1.00 94.81 265 PRO A CA 1
ATOM 2126 C C . PRO A 1 265 ? 16.944 -13.543 -27.127 1.00 94.81 265 PRO A C 1
ATOM 2128 O O . PRO A 1 265 ? 15.955 -13.328 -26.423 1.00 94.81 265 PRO A O 1
ATOM 2131 N N . LYS A 1 266 ? 16.831 -14.082 -28.339 1.00 94.25 266 LYS A N 1
ATOM 2132 C CA . LYS A 1 266 ? 15.540 -14.326 -28.997 1.00 94.25 266 LYS A CA 1
ATOM 2133 C C . LYS A 1 266 ? 14.637 -15.286 -28.220 1.00 94.25 266 LYS A C 1
ATOM 2135 O O . LYS A 1 266 ? 13.426 -15.090 -28.204 1.00 94.25 266 LYS A O 1
ATOM 2140 N N . ASP A 1 267 ? 15.212 -16.272 -27.535 1.00 94.75 267 ASP A N 1
ATOM 2141 C CA . ASP A 1 267 ? 14.497 -17.212 -26.659 1.00 94.75 267 ASP A CA 1
ATOM 2142 C C . ASP A 1 267 ? 13.939 -16.554 -25.385 1.00 94.75 267 ASP A C 1
ATOM 2144 O O . ASP A 1 267 ? 13.053 -17.110 -24.736 1.00 94.75 267 ASP A O 1
ATOM 2148 N N . LYS A 1 268 ? 14.436 -15.363 -25.031 1.00 95.81 268 LYS A N 1
ATOM 2149 C CA . LYS A 1 268 ? 14.002 -14.568 -23.874 1.00 95.81 268 LYS A CA 1
ATOM 2150 C C . LYS A 1 268 ? 13.070 -13.417 -24.245 1.00 95.81 268 LYS A C 1
ATOM 2152 O O . LYS A 1 268 ? 12.659 -12.667 -23.364 1.00 95.81 268 LYS A O 1
ATOM 2157 N N . TRP A 1 269 ? 12.732 -13.241 -25.522 1.00 96.00 269 TRP A N 1
ATOM 2158 C CA . TRP A 1 269 ? 11.870 -12.145 -25.959 1.00 96.00 269 TRP A CA 1
ATOM 2159 C C . TRP A 1 269 ? 10.393 -12.412 -25.635 1.00 96.00 269 TRP A C 1
ATOM 2161 O O . TRP A 1 269 ? 9.648 -12.986 -26.429 1.00 96.00 269 TRP A O 1
ATOM 2171 N N . THR A 1 270 ? 9.969 -11.980 -24.450 1.00 95.06 270 THR A N 1
ATOM 2172 C CA . THR A 1 270 ? 8.591 -12.090 -23.953 1.00 95.06 270 THR A CA 1
ATOM 2173 C C . THR A 1 270 ? 7.889 -10.725 -23.898 1.00 95.06 270 THR A C 1
ATOM 2175 O O . THR A 1 270 ? 8.503 -9.678 -24.121 1.00 95.06 270 THR A O 1
ATOM 2178 N N . ASN A 1 271 ? 6.581 -10.709 -23.608 1.00 92.94 271 ASN A N 1
ATOM 2179 C CA . ASN A 1 271 ? 5.810 -9.464 -23.494 1.00 92.94 271 ASN A CA 1
ATOM 2180 C C . ASN A 1 271 ? 6.325 -8.579 -22.349 1.00 92.94 271 ASN A C 1
ATOM 2182 O O . ASN A 1 271 ? 6.480 -7.376 -22.528 1.00 92.94 271 ASN A O 1
ATOM 2186 N N . GLU A 1 272 ? 6.643 -9.166 -21.198 1.00 93.69 272 GLU A N 1
ATOM 2187 C CA . GLU A 1 272 ? 7.171 -8.445 -20.041 1.00 93.69 272 GLU A CA 1
ATOM 2188 C C . GLU A 1 272 ? 8.579 -7.890 -20.293 1.00 93.69 272 GLU A C 1
ATOM 2190 O O . GLU A 1 272 ? 8.883 -6.769 -19.887 1.00 93.69 272 GLU A O 1
ATOM 2195 N N . VAL A 1 273 ? 9.418 -8.617 -21.038 1.00 96.38 273 VAL A N 1
ATOM 2196 C CA . VAL A 1 273 ? 10.736 -8.133 -21.472 1.00 96.38 273 VAL A CA 1
ATOM 2197 C C . VAL A 1 273 ? 10.582 -6.961 -22.436 1.00 96.38 273 VAL A C 1
ATOM 2199 O O . VAL A 1 273 ? 11.234 -5.930 -22.255 1.00 96.38 273 VAL A O 1
ATOM 2202 N N . ARG A 1 274 ? 9.667 -7.064 -23.407 1.00 96.25 274 ARG A N 1
ATOM 2203 C CA . ARG A 1 274 ? 9.317 -5.956 -24.306 1.00 96.25 274 ARG A CA 1
ATOM 2204 C C . ARG A 1 274 ? 8.854 -4.724 -23.527 1.00 96.25 274 ARG A C 1
ATOM 2206 O O . ARG A 1 274 ? 9.275 -3.616 -23.853 1.00 96.25 274 ARG A O 1
ATOM 2213 N N . ASP A 1 275 ? 8.021 -4.897 -22.508 1.00 95.81 275 ASP A N 1
ATOM 2214 C CA . ASP A 1 275 ? 7.466 -3.792 -21.724 1.00 95.81 275 ASP A CA 1
ATOM 2215 C C . ASP A 1 275 ? 8.534 -3.133 -20.817 1.00 95.81 275 ASP A C 1
ATOM 2217 O O . ASP A 1 275 ? 8.553 -1.905 -20.677 1.00 95.81 275 ASP A O 1
ATOM 2221 N N . ILE A 1 276 ? 9.507 -3.895 -20.291 1.00 96.94 276 ILE A N 1
ATOM 2222 C CA . ILE A 1 276 ? 10.698 -3.338 -19.610 1.00 96.94 276 ILE A CA 1
ATOM 2223 C C . ILE A 1 276 ? 11.576 -2.556 -20.594 1.00 96.94 276 ILE A C 1
ATOM 2225 O O . ILE A 1 276 ? 11.984 -1.432 -20.288 1.00 96.94 276 ILE A O 1
ATOM 2229 N N . VAL A 1 277 ? 11.845 -3.111 -21.780 1.00 97.00 277 VAL A N 1
ATOM 2230 C CA . VAL A 1 277 ? 12.616 -2.438 -22.842 1.00 97.00 277 VAL A CA 1
ATOM 2231 C C . VAL A 1 277 ? 11.927 -1.142 -23.276 1.00 97.00 277 VAL A C 1
ATOM 2233 O O . VAL A 1 277 ? 12.577 -0.105 -23.421 1.00 97.00 277 VAL A O 1
ATOM 2236 N N . ALA A 1 278 ? 10.604 -1.158 -23.416 1.00 96.25 278 ALA A N 1
ATOM 2237 C CA . ALA A 1 278 ? 9.817 0.033 -23.700 1.00 96.25 278 ALA A CA 1
ATOM 2238 C C . ALA A 1 278 ? 9.916 1.065 -22.571 1.00 96.25 278 ALA A C 1
ATOM 2240 O O . ALA A 1 278 ? 10.104 2.248 -22.845 1.00 96.25 278 ALA A O 1
ATOM 2241 N N . GLY A 1 279 ? 9.858 0.634 -21.308 1.00 96.00 279 GLY A N 1
ATOM 2242 C CA . GLY A 1 279 ? 10.065 1.500 -20.148 1.00 96.00 279 GLY A CA 1
ATOM 2243 C C . GLY A 1 279 ? 11.459 2.136 -20.106 1.00 96.00 279 GLY A C 1
ATOM 2244 O O . GLY A 1 279 ? 11.577 3.309 -19.750 1.00 96.00 279 GLY A O 1
ATOM 2245 N N . PHE A 1 280 ? 12.497 1.402 -20.518 1.00 95.56 280 PHE A N 1
ATOM 2246 C CA . PHE A 1 280 ? 13.856 1.923 -20.687 1.00 95.56 280 PHE A CA 1
ATOM 2247 C C . PHE A 1 280 ? 13.909 3.019 -21.756 1.00 95.56 280 PHE A C 1
ATOM 2249 O O . PHE A 1 280 ? 14.280 4.154 -21.445 1.00 95.56 280 PHE A O 1
ATOM 2256 N N . PHE A 1 281 ? 13.470 2.726 -22.985 1.00 94.81 281 PHE A N 1
ATOM 2257 C CA . PHE A 1 281 ? 13.489 3.709 -24.074 1.00 94.81 281 PHE A CA 1
ATOM 2258 C C . PHE A 1 281 ? 12.587 4.914 -23.801 1.00 94.81 281 PHE A C 1
ATOM 2260 O O . PHE A 1 281 ? 12.963 6.039 -24.123 1.00 94.81 281 PHE A O 1
ATOM 2267 N N . TYR A 1 282 ? 11.464 4.712 -23.108 1.00 94.44 282 TYR A N 1
ATOM 2268 C CA . TYR A 1 282 ? 10.599 5.799 -22.669 1.00 94.44 282 TYR A CA 1
ATOM 2269 C C . TYR A 1 282 ? 11.364 6.818 -21.819 1.00 94.44 282 TYR A C 1
ATOM 2271 O O . TYR A 1 282 ? 11.252 8.017 -22.063 1.00 94.44 282 TYR A O 1
ATOM 2279 N N . VAL A 1 283 ? 12.177 6.384 -20.851 1.00 93.31 283 VAL A N 1
ATOM 2280 C CA . VAL A 1 283 ? 12.987 7.313 -20.043 1.00 93.31 283 VAL A CA 1
ATOM 2281 C C . VAL A 1 283 ? 14.114 7.922 -20.879 1.00 93.31 283 VAL A C 1
ATOM 2283 O O . VAL A 1 283 ? 14.344 9.129 -20.804 1.00 93.31 283 VAL A O 1
ATOM 2286 N N . VAL A 1 284 ? 14.781 7.119 -21.709 1.00 91.75 284 VAL A N 1
ATOM 2287 C CA . VAL A 1 284 ? 15.899 7.557 -22.561 1.00 91.75 284 VAL A CA 1
ATOM 2288 C C . VAL A 1 284 ? 15.487 8.679 -23.518 1.00 91.75 284 VAL A C 1
ATOM 2290 O O . VAL A 1 284 ? 16.160 9.708 -23.576 1.00 91.75 284 VAL A O 1
ATOM 2293 N N . ASP A 1 285 ? 14.341 8.555 -24.185 1.00 90.88 285 ASP A N 1
ATOM 2294 C CA . ASP A 1 285 ? 13.811 9.585 -25.087 1.00 90.88 285 ASP A CA 1
ATOM 2295 C C . ASP A 1 285 ? 13.429 10.884 -24.362 1.00 90.88 285 ASP A C 1
ATOM 2297 O O . ASP A 1 285 ? 13.434 11.969 -24.950 1.00 90.88 285 ASP A O 1
ATOM 2301 N N . HIS A 1 286 ? 13.093 10.813 -23.074 1.00 90.12 286 HIS A N 1
ATOM 2302 C CA . HIS A 1 286 ? 12.815 12.005 -22.275 1.00 90.12 286 HIS A CA 1
ATOM 2303 C C . HIS A 1 286 ? 14.089 12.685 -21.757 1.00 90.12 286 HIS A C 1
ATOM 2305 O O . HIS A 1 286 ? 14.031 13.866 -21.405 1.00 90.12 286 HIS A O 1
ATOM 2311 N N . PHE A 1 287 ? 15.231 11.991 -21.758 1.00 88.81 287 PHE A N 1
ATOM 2312 C CA . PHE A 1 287 ? 16.520 12.500 -21.279 1.00 88.81 287 PHE A CA 1
ATOM 2313 C C . PHE A 1 287 ? 17.691 12.187 -22.238 1.00 88.81 287 PHE A C 1
ATOM 2315 O O . PHE A 1 287 ? 18.729 11.680 -21.796 1.00 88.81 287 PHE A O 1
ATOM 2322 N N . PRO A 1 288 ? 17.587 12.543 -23.536 1.00 85.56 288 PRO A N 1
ATOM 2323 C CA . PRO A 1 288 ? 18.534 12.111 -24.570 1.00 85.56 288 PRO A CA 1
ATOM 2324 C C . PRO A 1 288 ? 19.970 12.595 -24.332 1.00 85.56 288 PRO A C 1
ATOM 2326 O O . PRO A 1 288 ? 20.926 11.893 -24.633 1.00 85.56 288 PRO A O 1
ATOM 2329 N N . THR A 1 289 ? 20.139 13.776 -23.733 1.00 83.44 289 THR A N 1
ATOM 2330 C CA . THR A 1 289 ? 21.457 14.379 -23.468 1.00 83.44 289 THR A CA 1
ATOM 2331 C C . THR A 1 289 ? 22.130 13.844 -22.203 1.00 83.44 289 THR A C 1
ATOM 2333 O O . THR A 1 289 ? 23.311 14.113 -21.961 1.00 83.44 289 THR A O 1
ATOM 2336 N N . ARG A 1 290 ? 21.380 13.129 -21.354 1.00 82.88 290 ARG A N 1
ATOM 2337 C CA . ARG A 1 290 ? 21.853 12.641 -20.051 1.00 82.88 290 ARG A CA 1
ATOM 2338 C C . ARG A 1 290 ? 22.347 11.207 -20.128 1.00 82.88 290 ARG A C 1
ATOM 2340 O O . ARG A 1 290 ? 23.228 10.868 -19.355 1.00 82.88 290 ARG A O 1
ATOM 2347 N N . ILE A 1 291 ? 21.818 10.395 -21.039 1.00 78.19 291 ILE A N 1
ATOM 2348 C CA . ILE A 1 291 ? 22.214 8.995 -21.208 1.00 78.19 291 ILE A CA 1
ATOM 2349 C C . ILE A 1 291 ? 23.191 8.909 -22.383 1.00 78.19 291 ILE A C 1
ATOM 2351 O O . ILE A 1 291 ? 22.796 9.036 -23.539 1.00 78.19 291 ILE A O 1
ATOM 2355 N N . LYS A 1 292 ? 24.484 8.745 -22.077 1.00 69.38 292 LYS A N 1
ATOM 2356 C CA . LYS A 1 292 ? 25.567 8.661 -23.070 1.00 69.38 292 LYS A CA 1
ATOM 2357 C C . LYS A 1 292 ? 26.064 7.223 -23.245 1.00 69.38 292 LYS A C 1
ATOM 2359 O O . LYS A 1 292 ? 26.008 6.428 -22.313 1.00 69.38 292 LYS A O 1
ATOM 2364 N N . HIS A 1 293 ? 26.613 6.945 -24.431 1.00 60.44 293 HIS A N 1
ATOM 2365 C CA . HIS A 1 293 ? 27.234 5.676 -24.851 1.00 60.44 293 HIS A CA 1
ATOM 2366 C C . HIS A 1 293 ? 28.585 5.429 -24.199 1.00 60.44 293 HIS A C 1
ATOM 2368 O O . HIS A 1 293 ? 29.609 5.350 -24.873 1.00 60.44 293 HIS A O 1
ATOM 2374 N N . THR A 1 294 ? 28.608 5.347 -22.876 1.00 60.56 294 THR A N 1
ATOM 2375 C CA . THR A 1 294 ? 29.822 5.016 -22.133 1.00 60.56 294 THR A CA 1
ATOM 2376 C C . THR A 1 294 ? 29.598 3.705 -21.377 1.00 60.56 294 THR A C 1
ATOM 2378 O O . THR A 1 294 ? 28.531 3.536 -20.778 1.00 60.56 294 THR A O 1
ATOM 2381 N N . PRO A 1 295 ? 30.576 2.777 -21.365 1.00 53.88 295 PRO A N 1
ATOM 2382 C CA . PRO A 1 295 ? 30.505 1.581 -20.531 1.00 53.88 295 PRO A CA 1
ATOM 2383 C C . PRO A 1 295 ? 30.170 1.948 -19.077 1.00 53.88 295 PRO A C 1
ATOM 2385 O O . PRO A 1 295 ? 30.706 2.922 -18.546 1.00 53.88 295 PRO A O 1
ATOM 2388 N N . ASN A 1 296 ? 29.278 1.178 -18.450 1.00 66.69 296 ASN A N 1
ATOM 2389 C CA . ASN A 1 296 ? 28.789 1.328 -17.068 1.00 66.69 296 ASN A CA 1
ATOM 2390 C C . ASN A 1 296 ? 27.800 2.476 -16.788 1.00 66.69 296 ASN A C 1
ATOM 2392 O O . ASN A 1 296 ? 27.323 2.587 -15.661 1.00 66.69 296 ASN A O 1
ATOM 2396 N N . TYR A 1 297 ? 27.426 3.304 -17.771 1.00 76.81 297 TYR A N 1
ATOM 2397 C CA . TYR A 1 297 ? 26.481 4.409 -17.528 1.00 76.81 297 TYR A CA 1
ATOM 2398 C C . TYR A 1 297 ? 25.033 3.928 -17.314 1.00 76.81 297 TYR A C 1
ATOM 2400 O O . TYR A 1 297 ? 24.275 4.530 -16.559 1.00 76.81 297 TYR A O 1
ATOM 2408 N N . TYR A 1 298 ? 24.653 2.815 -17.949 1.00 86.00 298 TYR A N 1
ATOM 2409 C CA . TYR A 1 298 ? 23.313 2.221 -17.836 1.00 86.00 298 TYR A CA 1
ATOM 2410 C C . TYR A 1 298 ? 23.072 1.522 -16.494 1.00 86.00 298 TYR A C 1
ATOM 2412 O O . TYR A 1 298 ? 21.926 1.380 -16.072 1.00 86.00 298 TYR A O 1
ATOM 2420 N N . ASP A 1 299 ? 24.139 1.129 -15.804 1.00 91.56 299 ASP A N 1
ATOM 2421 C CA . ASP A 1 299 ? 24.068 0.480 -14.493 1.00 91.56 299 ASP A CA 1
ATOM 2422 C C . ASP A 1 299 ? 24.334 1.452 -13.334 1.00 91.56 299 ASP A C 1
ATOM 2424 O O . ASP A 1 299 ? 24.271 1.065 -12.168 1.00 91.56 299 ASP A O 1
ATOM 2428 N N . ASP A 1 300 ? 24.551 2.740 -13.631 1.00 92.38 300 ASP A N 1
ATOM 2429 C CA . ASP A 1 300 ? 24.652 3.781 -12.611 1.00 92.38 300 ASP A CA 1
ATOM 2430 C C . ASP A 1 300 ? 23.270 4.093 -12.008 1.00 92.38 300 ASP A C 1
ATOM 2432 O O . ASP A 1 300 ? 22.484 4.894 -12.523 1.00 92.38 300 ASP A O 1
ATOM 2436 N N . THR A 1 301 ? 22.972 3.484 -10.861 1.00 95.25 301 THR A N 1
ATOM 2437 C CA . THR A 1 301 ? 21.737 3.733 -10.098 1.00 95.25 301 THR A CA 1
ATOM 2438 C C . THR A 1 301 ? 21.572 5.204 -9.719 1.00 95.25 301 THR A C 1
ATOM 2440 O O . THR A 1 301 ? 20.448 5.719 -9.706 1.00 95.25 301 THR A O 1
ATOM 2443 N N . LYS A 1 302 ? 22.672 5.930 -9.479 1.00 94.44 302 LYS A N 1
ATOM 2444 C CA . LYS A 1 302 ? 22.642 7.356 -9.140 1.00 94.44 302 LYS A CA 1
ATOM 2445 C C . LYS A 1 302 ? 22.064 8.171 -10.286 1.00 94.44 302 LYS A C 1
ATOM 2447 O O . LYS A 1 302 ? 21.223 9.039 -10.036 1.00 94.44 302 LYS A O 1
ATOM 2452 N N . LEU A 1 303 ? 22.462 7.877 -11.525 1.00 93.75 303 LEU A N 1
ATOM 2453 C CA . LEU A 1 303 ? 21.894 8.499 -12.719 1.00 93.75 303 LEU A CA 1
ATOM 2454 C C . LEU A 1 303 ? 20.380 8.294 -12.761 1.00 93.75 303 LEU A C 1
ATOM 2456 O O . LEU A 1 303 ? 19.638 9.272 -12.858 1.00 93.75 303 LEU A O 1
ATOM 2460 N N . TRP A 1 304 ? 19.907 7.054 -12.636 1.00 95.50 304 TRP A N 1
ATOM 2461 C CA . TRP A 1 304 ? 18.476 6.752 -12.693 1.00 95.50 304 TRP A CA 1
ATOM 2462 C C . TRP A 1 304 ? 17.690 7.472 -11.597 1.00 95.50 304 TRP A C 1
ATOM 2464 O O . TRP A 1 304 ? 16.637 8.043 -11.885 1.00 95.50 304 TRP A O 1
ATOM 2474 N N . ILE A 1 305 ? 18.215 7.528 -10.369 1.00 95.94 305 ILE A N 1
ATOM 2475 C CA . ILE A 1 305 ? 17.622 8.285 -9.252 1.00 95.94 305 ILE A CA 1
ATOM 2476 C C . ILE A 1 305 ? 17.537 9.782 -9.581 1.00 95.94 305 ILE A C 1
ATOM 2478 O O . ILE A 1 305 ? 16.505 10.412 -9.341 1.00 95.94 305 ILE A O 1
ATOM 2482 N N . ILE A 1 306 ? 18.589 10.362 -10.165 1.00 94.19 306 ILE A N 1
ATOM 2483 C CA . ILE A 1 306 ? 18.597 11.766 -10.601 1.00 94.19 306 ILE A CA 1
ATOM 2484 C C . ILE A 1 306 ? 17.531 12.004 -11.673 1.00 94.19 306 ILE A C 1
ATOM 2486 O O . ILE A 1 306 ? 16.797 12.989 -11.589 1.00 94.19 306 ILE A O 1
ATOM 2490 N N . LEU A 1 307 ? 17.436 11.125 -12.675 1.00 93.81 307 LEU A N 1
ATOM 2491 C CA . LEU A 1 307 ? 16.431 11.240 -13.734 1.00 93.81 307 LEU A CA 1
ATOM 2492 C C . LEU A 1 307 ? 15.019 11.161 -13.151 1.00 93.81 307 LEU A C 1
ATOM 2494 O O . LEU A 1 307 ? 14.176 11.981 -13.506 1.00 93.81 307 LEU A O 1
ATOM 2498 N N . LEU A 1 308 ? 14.773 10.253 -12.203 1.00 94.81 308 LEU A N 1
ATOM 2499 C CA . LEU A 1 308 ? 13.485 10.151 -11.515 1.00 94.81 308 LEU A CA 1
ATOM 2500 C C . LEU A 1 308 ? 13.161 11.447 -10.760 1.00 94.81 308 LEU A C 1
ATOM 2502 O O . LEU A 1 308 ? 12.051 11.970 -10.864 1.00 94.81 308 LEU A O 1
ATOM 2506 N N . GLY A 1 309 ? 14.146 12.022 -10.066 1.00 92.50 309 GLY A N 1
ATOM 2507 C CA . GLY A 1 309 ? 13.994 13.315 -9.404 1.00 92.50 309 GLY A CA 1
ATOM 2508 C C . GLY A 1 309 ? 13.649 14.454 -10.368 1.00 92.50 309 GLY A C 1
ATOM 2509 O O . GLY A 1 309 ? 12.784 15.280 -10.063 1.00 92.50 309 GLY A O 1
ATOM 2510 N N . SER A 1 310 ? 14.255 14.472 -11.559 1.00 91.12 310 SER A N 1
ATOM 2511 C CA . SER A 1 310 ? 13.936 15.443 -12.616 1.00 91.12 310 SER A CA 1
ATOM 2512 C C . SER A 1 310 ? 12.491 15.329 -13.110 1.00 91.12 310 SER A C 1
ATOM 2514 O O . SER A 1 310 ? 11.893 16.352 -13.444 1.00 91.12 310 SER A O 1
ATOM 2516 N N . ILE A 1 311 ? 11.920 14.116 -13.139 1.00 91.88 311 ILE A N 1
ATOM 2517 C CA . ILE A 1 311 ? 10.519 13.876 -13.530 1.00 91.88 311 ILE A CA 1
ATOM 2518 C C . ILE A 1 311 ? 9.549 14.507 -12.520 1.00 91.88 311 ILE A C 1
ATOM 2520 O O . ILE A 1 311 ? 8.554 15.124 -12.904 1.00 91.88 311 ILE A O 1
ATOM 2524 N N . TYR A 1 312 ? 9.820 14.356 -11.223 1.00 90.25 312 TYR A N 1
ATOM 2525 C CA . TYR A 1 312 ? 8.938 14.858 -10.165 1.00 90.25 312 TYR A CA 1
ATOM 2526 C C . TYR A 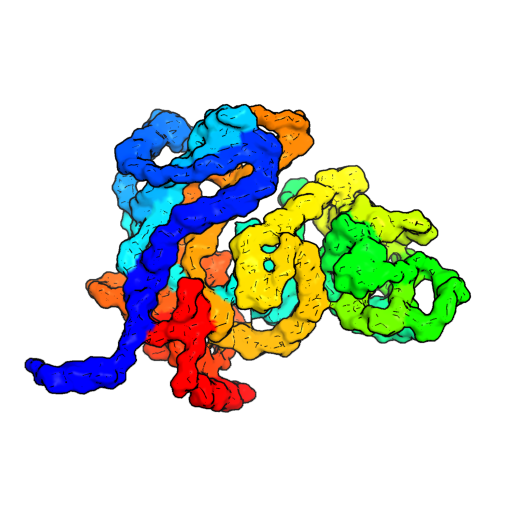1 312 ? 9.110 16.349 -9.867 1.00 90.25 312 TYR A C 1
ATOM 2528 O O . TYR A 1 312 ? 8.136 17.010 -9.500 1.00 90.25 312 TYR A O 1
ATOM 2536 N N . LEU A 1 313 ? 10.334 16.867 -9.977 1.00 87.44 313 LEU A N 1
ATOM 2537 C CA . LEU A 1 313 ? 10.662 18.257 -9.676 1.00 87.44 313 LEU A CA 1
ATOM 2538 C C . LEU A 1 313 ? 10.883 19.047 -10.970 1.00 87.44 313 LEU A C 1
ATOM 2540 O O . LEU A 1 313 ? 9.959 19.671 -11.493 1.00 87.44 313 LEU A O 1
ATOM 2544 N N . SER A 1 314 ? 12.121 19.072 -11.461 1.00 85.38 314 SER A N 1
ATOM 2545 C CA . SER A 1 314 ? 12.545 19.780 -12.669 1.00 85.38 314 SER A CA 1
ATOM 2546 C C . SER A 1 314 ? 14.018 19.473 -12.948 1.00 85.38 314 SER A C 1
ATOM 2548 O O . SER A 1 314 ? 14.802 19.345 -12.009 1.00 85.38 314 SER A O 1
ATOM 2550 N N . GLU A 1 315 ? 14.429 19.470 -14.217 1.00 82.25 315 GLU A N 1
ATOM 2551 C CA . GLU A 1 315 ? 15.852 19.409 -14.600 1.00 82.25 315 GLU A CA 1
ATOM 2552 C C . GLU A 1 315 ? 16.643 20.657 -14.178 1.00 82.25 315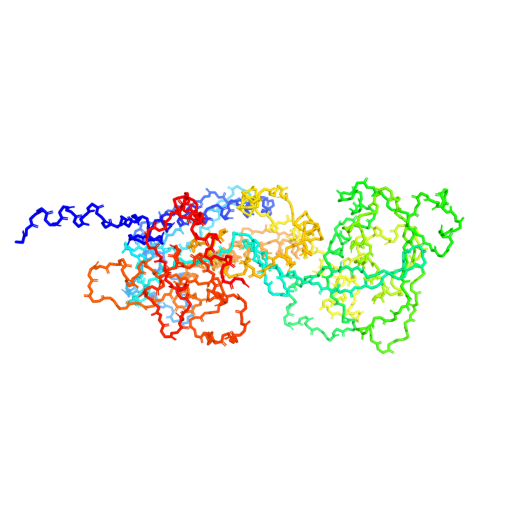 GLU A C 1
ATOM 2554 O O . GLU A 1 315 ? 17.870 20.640 -14.176 1.00 82.25 315 GLU A O 1
ATOM 2559 N N . ASN A 1 316 ? 15.956 21.749 -13.827 1.00 84.94 316 ASN A N 1
ATOM 2560 C CA . ASN A 1 316 ? 16.599 22.972 -13.346 1.00 84.94 316 ASN A CA 1
ATOM 2561 C C . ASN A 1 316 ? 17.080 22.852 -11.890 1.00 84.94 316 ASN A C 1
ATOM 2563 O O . ASN A 1 316 ? 17.792 23.729 -11.403 1.00 84.94 316 ASN A O 1
ATOM 2567 N N . VAL A 1 317 ? 16.669 21.806 -11.168 1.00 86.75 317 VAL A N 1
ATOM 2568 C CA . VAL A 1 317 ? 17.152 21.544 -9.812 1.00 86.75 317 VAL A CA 1
ATOM 2569 C C . VAL A 1 317 ? 18.549 20.934 -9.895 1.00 86.75 317 VAL A C 1
ATOM 2571 O O . VAL A 1 317 ? 18.804 20.041 -10.699 1.00 86.75 317 VAL A O 1
ATOM 2574 N N . ALA A 1 318 ? 19.460 21.401 -9.039 1.00 89.75 318 ALA A N 1
ATOM 2575 C CA . ALA A 1 318 ? 20.818 20.878 -8.986 1.00 89.75 318 ALA A CA 1
ATOM 2576 C C . ALA A 1 318 ? 20.825 19.352 -8.780 1.00 89.75 318 ALA A C 1
ATOM 2578 O O . ALA A 1 318 ? 20.164 18.834 -7.878 1.00 89.75 318 ALA A O 1
ATOM 2579 N N . THR A 1 319 ? 21.629 18.644 -9.576 1.00 89.94 319 THR A N 1
ATOM 2580 C CA . THR A 1 319 ? 21.734 17.176 -9.575 1.00 89.94 319 THR A CA 1
ATOM 2581 C C . THR A 1 319 ? 21.956 16.583 -8.176 1.00 89.94 319 THR A C 1
ATOM 2583 O O . THR A 1 319 ? 21.350 15.570 -7.833 1.00 89.94 319 THR A O 1
ATOM 2586 N N . GLY A 1 320 ? 22.785 17.227 -7.346 1.00 89.88 320 GLY A N 1
ATOM 2587 C CA . GLY A 1 320 ? 23.026 16.790 -5.967 1.00 89.88 320 GLY A CA 1
ATOM 2588 C C . GLY A 1 320 ? 21.769 16.840 -5.093 1.00 89.88 320 GLY A C 1
ATOM 2589 O O . GLY A 1 320 ? 21.527 15.919 -4.320 1.00 89.88 320 GLY A O 1
ATOM 2590 N N . ASN A 1 321 ? 20.924 17.859 -5.269 1.00 89.50 321 ASN A N 1
ATOM 2591 C CA . ASN A 1 321 ? 19.667 17.986 -4.529 1.00 89.50 321 ASN A CA 1
ATOM 2592 C C . ASN A 1 321 ? 18.652 16.931 -4.976 1.00 89.50 321 ASN A C 1
ATOM 2594 O O . ASN A 1 321 ? 18.000 16.329 -4.128 1.00 89.50 321 ASN A O 1
ATOM 2598 N N . LEU A 1 322 ? 18.561 16.666 -6.286 1.00 91.69 322 LEU A N 1
ATOM 2599 C CA . LEU A 1 322 ? 17.710 15.596 -6.818 1.00 91.69 322 LEU A CA 1
ATOM 2600 C C . LEU A 1 322 ? 18.086 14.245 -6.206 1.00 91.69 322 LEU A C 1
ATOM 2602 O O . LEU A 1 322 ? 17.226 13.544 -5.684 1.00 91.69 322 LEU A O 1
ATOM 2606 N N . TYR A 1 323 ? 19.375 13.907 -6.206 1.00 93.31 323 TYR A N 1
ATOM 2607 C CA . TYR A 1 323 ? 19.842 12.656 -5.618 1.00 93.31 323 TYR A CA 1
ATOM 2608 C C . TYR A 1 323 ? 19.563 12.578 -4.110 1.00 93.31 323 TYR A C 1
ATOM 2610 O O . TYR A 1 323 ? 18.991 11.597 -3.642 1.00 93.31 323 TYR A O 1
ATOM 2618 N N . ASN A 1 324 ? 19.894 13.629 -3.355 1.00 89.44 324 ASN A N 1
ATOM 2619 C CA . ASN A 1 324 ? 19.700 13.661 -1.902 1.00 89.44 324 ASN A CA 1
ATOM 2620 C C . ASN A 1 324 ? 18.225 13.545 -1.484 1.00 89.44 324 ASN A C 1
ATOM 2622 O O . ASN A 1 324 ? 17.939 12.993 -0.419 1.00 89.44 324 ASN A O 1
ATOM 2626 N N . ASP A 1 325 ? 17.304 14.041 -2.315 1.00 87.12 325 ASP A N 1
ATOM 2627 C CA . ASP A 1 325 ? 15.862 13.956 -2.082 1.00 87.12 325 ASP A CA 1
ATOM 2628 C C . ASP A 1 325 ? 15.272 12.597 -2.492 1.00 87.12 325 ASP A C 1
ATOM 2630 O O . ASP A 1 325 ? 14.396 12.080 -1.795 1.00 87.12 325 ASP A O 1
ATOM 2634 N N . PHE A 1 326 ? 15.742 12.004 -3.596 1.00 92.25 326 PHE A N 1
ATOM 2635 C CA . PHE A 1 326 ? 15.142 10.794 -4.173 1.00 92.25 326 PHE A CA 1
ATOM 2636 C C . PHE A 1 326 ? 15.816 9.489 -3.752 1.00 92.25 326 PHE A C 1
ATOM 2638 O O . PHE A 1 326 ? 15.133 8.471 -3.678 1.00 92.25 326 PHE A O 1
ATOM 2645 N N . GLN A 1 327 ? 17.098 9.493 -3.386 1.00 93.00 327 GLN A N 1
ATOM 2646 C CA . GLN A 1 327 ? 17.742 8.316 -2.799 1.00 93.00 327 GLN A CA 1
ATOM 2647 C C . GLN A 1 327 ? 16.979 7.801 -1.557 1.00 93.00 327 GLN A C 1
ATOM 2649 O O . GLN A 1 327 ? 16.588 6.635 -1.559 1.00 93.00 327 GLN A O 1
ATOM 2654 N N . PRO A 1 328 ? 16.669 8.627 -0.530 1.00 88.12 328 PRO A N 1
ATOM 2655 C CA . PRO A 1 328 ? 15.890 8.147 0.613 1.00 88.12 328 PRO A CA 1
ATOM 2656 C C . PRO A 1 328 ? 14.455 7.744 0.249 1.00 88.12 328 PRO A C 1
ATOM 2658 O O . PRO A 1 328 ? 13.854 6.942 0.960 1.00 88.12 328 PRO A O 1
ATOM 2661 N N . HIS A 1 329 ? 13.892 8.268 -0.847 1.00 90.31 329 HIS A N 1
ATOM 2662 C CA . HIS A 1 329 ? 12.618 7.768 -1.355 1.00 90.31 329 HIS A CA 1
ATOM 2663 C C . HIS A 1 329 ? 12.753 6.322 -1.850 1.00 90.31 329 HIS A C 1
ATOM 2665 O O . HIS A 1 329 ? 11.981 5.480 -1.397 1.00 90.31 329 HIS A O 1
ATOM 2671 N N . ILE A 1 330 ? 13.743 6.018 -2.696 1.00 93.50 330 ILE A N 1
ATOM 2672 C CA . ILE A 1 330 ? 14.002 4.649 -3.173 1.00 93.50 330 ILE A CA 1
ATOM 2673 C C . ILE A 1 330 ? 14.306 3.709 -2.001 1.00 93.50 330 ILE A C 1
ATOM 2675 O O . ILE A 1 330 ? 13.714 2.643 -1.906 1.00 93.50 330 ILE A O 1
ATOM 2679 N N . GLU A 1 331 ? 15.127 4.127 -1.037 1.00 88.81 331 GLU A N 1
ATOM 2680 C CA . GLU A 1 331 ? 15.405 3.327 0.169 1.00 88.81 331 GLU A CA 1
ATOM 2681 C C . GLU A 1 331 ? 14.141 3.069 1.007 1.00 88.81 331 GLU A C 1
ATOM 2683 O O . GLU A 1 331 ? 13.992 2.010 1.614 1.00 88.81 331 GLU A O 1
ATOM 2688 N N . SER A 1 332 ? 13.195 4.016 1.046 1.00 85.25 332 SER A N 1
ATOM 2689 C CA . SER A 1 332 ? 11.942 3.818 1.783 1.00 85.25 332 SER A CA 1
ATOM 2690 C C . SER A 1 332 ? 11.049 2.736 1.171 1.00 85.25 332 SER A C 1
ATOM 2692 O O . SER A 1 332 ? 10.323 2.075 1.921 1.00 85.25 332 SER A O 1
ATOM 2694 N N . LEU A 1 333 ? 11.123 2.535 -0.152 1.00 89.81 333 LEU A N 1
ATOM 2695 C CA . LEU A 1 333 ? 10.319 1.560 -0.893 1.00 89.81 333 LEU A CA 1
ATOM 2696 C C . LEU A 1 333 ? 10.599 0.120 -0.451 1.00 89.81 333 LEU A C 1
ATOM 2698 O O . LEU A 1 333 ? 9.666 -0.671 -0.370 1.00 89.81 333 LEU A O 1
ATOM 2702 N N . ASP A 1 334 ? 11.830 -0.198 -0.042 1.00 86.56 334 ASP A N 1
ATOM 2703 C CA . ASP A 1 334 ? 12.231 -1.537 0.432 1.00 86.56 334 ASP A CA 1
ATOM 2704 C C . ASP A 1 334 ? 11.347 -2.070 1.569 1.00 86.56 334 ASP A C 1
ATOM 2706 O O . ASP A 1 334 ? 11.254 -3.267 1.800 1.00 86.56 334 ASP A O 1
ATOM 2710 N N . SER A 1 335 ? 10.684 -1.165 2.282 1.00 83.06 335 SER A N 1
ATOM 2711 C CA . SER A 1 335 ? 9.879 -1.482 3.452 1.00 83.06 335 SER A CA 1
ATOM 2712 C C . SER A 1 335 ? 8.366 -1.394 3.199 1.00 83.06 335 SER A C 1
ATOM 2714 O O . SER A 1 335 ? 7.585 -1.479 4.138 1.00 83.06 335 SER A O 1
ATOM 2716 N N . TYR A 1 336 ? 7.933 -1.197 1.948 1.00 86.56 336 TYR A N 1
ATOM 2717 C CA . TYR A 1 336 ? 6.515 -1.051 1.581 1.00 86.56 336 TYR A CA 1
ATOM 2718 C C . TYR A 1 336 ? 5.726 -2.362 1.620 1.00 86.56 336 TYR A C 1
ATOM 2720 O O . TYR A 1 336 ? 4.515 -2.314 1.829 1.00 86.56 336 TYR A O 1
ATOM 2728 N N . ILE A 1 337 ? 6.394 -3.501 1.425 1.00 89.81 337 ILE A N 1
ATOM 2729 C CA . ILE A 1 337 ? 5.807 -4.822 1.648 1.00 89.81 337 ILE A CA 1
ATOM 2730 C C . ILE A 1 337 ? 6.138 -5.227 3.077 1.00 89.81 337 ILE A C 1
ATOM 2732 O O . ILE A 1 337 ? 7.277 -5.555 3.393 1.00 89.81 337 ILE A O 1
ATOM 2736 N N . ASP A 1 338 ? 5.140 -5.131 3.945 1.00 85.25 338 ASP A N 1
ATOM 2737 C CA . ASP A 1 338 ? 5.214 -5.637 5.308 1.00 85.25 338 ASP A CA 1
ATOM 2738 C C . ASP A 1 338 ? 4.668 -7.064 5.417 1.00 85.25 338 ASP A C 1
ATOM 2740 O O . ASP A 1 338 ? 4.038 -7.578 4.496 1.00 85.25 338 ASP A O 1
ATOM 2744 N N . THR A 1 339 ? 4.880 -7.692 6.571 1.00 85.00 339 THR A N 1
ATOM 2745 C CA . THR A 1 339 ? 4.431 -9.055 6.876 1.00 85.00 339 THR A CA 1
ATOM 2746 C C . THR A 1 339 ? 2.929 -9.248 6.665 1.00 85.00 339 THR A C 1
ATOM 2748 O O . THR A 1 339 ? 2.518 -10.300 6.189 1.00 85.00 339 THR A O 1
ATOM 2751 N N . ILE A 1 340 ? 2.100 -8.241 6.972 1.00 86.69 340 ILE A N 1
ATOM 2752 C CA . ILE A 1 340 ? 0.643 -8.338 6.801 1.00 86.69 340 ILE A CA 1
ATOM 2753 C C . ILE A 1 340 ? 0.302 -8.338 5.307 1.00 86.69 340 ILE A C 1
ATOM 2755 O O . ILE A 1 340 ? -0.428 -9.205 4.837 1.00 86.69 340 ILE A O 1
ATOM 2759 N N . VAL A 1 341 ? 0.884 -7.412 4.542 1.00 89.25 341 VAL A N 1
ATOM 2760 C CA . VAL A 1 341 ? 0.701 -7.343 3.084 1.00 89.25 341 VAL A CA 1
ATOM 2761 C C . VAL A 1 341 ? 1.253 -8.591 2.388 1.00 89.25 341 VAL A C 1
ATOM 2763 O O . VAL A 1 341 ? 0.639 -9.085 1.446 1.00 89.25 341 VAL A O 1
ATOM 2766 N N . ALA A 1 342 ? 2.390 -9.121 2.840 1.00 90.31 342 ALA A N 1
ATOM 2767 C CA . ALA A 1 342 ? 2.993 -10.333 2.293 1.00 90.31 342 ALA A CA 1
ATOM 2768 C C . ALA A 1 342 ? 2.111 -11.572 2.521 1.00 90.31 342 ALA A C 1
ATOM 2770 O O . ALA A 1 342 ? 1.966 -12.388 1.612 1.00 90.31 342 ALA A O 1
ATOM 2771 N N . GLU A 1 343 ? 1.483 -11.699 3.696 1.00 88.75 343 GLU A N 1
ATOM 2772 C CA . GLU A 1 343 ? 0.482 -12.741 3.969 1.00 88.75 343 GLU A CA 1
ATOM 2773 C C . GLU A 1 343 ? -0.743 -12.594 3.056 1.00 88.75 343 GLU A C 1
ATOM 2775 O O . GLU A 1 343 ? -1.185 -13.574 2.453 1.00 88.75 343 GLU A O 1
ATOM 2780 N N . ASP A 1 344 ? -1.259 -11.370 2.903 1.00 89.00 344 ASP A N 1
ATOM 2781 C CA . ASP A 1 344 ? -2.423 -11.107 2.053 1.00 89.00 344 ASP A CA 1
ATOM 2782 C C . ASP A 1 344 ? -2.142 -11.400 0.569 1.00 89.00 344 ASP A C 1
ATOM 2784 O O . ASP A 1 344 ? -3.012 -11.922 -0.131 1.00 89.00 344 ASP A O 1
ATOM 2788 N N . LEU A 1 345 ? -0.930 -11.102 0.091 1.00 92.00 345 LEU A N 1
ATOM 2789 C CA . LEU A 1 345 ? -0.452 -11.468 -1.246 1.00 92.00 345 LEU A CA 1
ATOM 2790 C C . LEU A 1 345 ? -0.254 -12.983 -1.385 1.00 92.00 345 LEU A C 1
ATOM 2792 O O . LEU A 1 345 ? -0.626 -13.551 -2.413 1.00 92.00 345 LEU A O 1
ATOM 2796 N N . GLY A 1 346 ? 0.271 -13.643 -0.350 1.00 91.94 346 GLY A N 1
ATOM 2797 C CA . GLY A 1 346 ? 0.451 -15.094 -0.313 1.00 91.94 346 GLY A CA 1
ATOM 2798 C C . GLY A 1 346 ? -0.871 -15.850 -0.427 1.00 91.94 346 GLY A C 1
ATOM 2799 O O . GLY A 1 346 ? -0.960 -16.817 -1.180 1.00 91.94 346 GLY A O 1
ATOM 2800 N N . ASP A 1 347 ? -1.927 -15.359 0.224 1.00 87.88 347 ASP A N 1
ATOM 2801 C CA . ASP A 1 347 ? -3.282 -15.907 0.085 1.00 87.88 347 ASP A CA 1
ATOM 2802 C C . ASP A 1 347 ? -3.851 -15.756 -1.343 1.00 87.88 347 ASP A C 1
ATOM 2804 O O . ASP A 1 347 ? -4.751 -16.499 -1.727 1.00 87.88 347 ASP A O 1
ATOM 2808 N N . LEU A 1 348 ? -3.352 -14.795 -2.130 1.00 88.31 348 LEU A N 1
ATOM 2809 C CA . LEU A 1 348 ? -3.687 -14.626 -3.551 1.00 88.31 348 LEU A CA 1
ATOM 2810 C C . LEU A 1 348 ? -2.779 -15.456 -4.478 1.00 88.31 348 LEU A C 1
ATOM 2812 O O . LEU A 1 348 ? -2.903 -15.361 -5.699 1.00 88.31 348 LEU A O 1
ATOM 2816 N N . GLY A 1 349 ? -1.864 -16.253 -3.918 1.00 92.06 349 GLY A N 1
ATOM 2817 C CA . GLY A 1 349 ? -0.896 -17.058 -4.663 1.00 92.06 349 GLY A CA 1
ATOM 2818 C C . GLY A 1 349 ? 0.370 -16.305 -5.083 1.00 92.06 349 GLY A C 1
ATOM 2819 O O . GLY A 1 349 ? 1.135 -16.823 -5.895 1.00 92.06 349 GLY A O 1
ATOM 2820 N N . TYR A 1 350 ? 0.617 -15.102 -4.551 1.00 93.69 350 TYR A N 1
ATOM 2821 C CA . TYR A 1 350 ? 1.801 -14.302 -4.871 1.00 93.69 350 TYR A CA 1
ATOM 2822 C C . TYR A 1 350 ? 2.774 -14.242 -3.689 1.00 93.69 350 TYR A C 1
ATOM 2824 O O . TYR A 1 350 ? 2.527 -13.583 -2.682 1.00 93.69 350 TYR A O 1
ATOM 2832 N N . HIS A 1 351 ? 3.935 -14.878 -3.832 1.00 93.38 351 HIS A N 1
ATOM 2833 C CA . HIS A 1 351 ? 5.003 -14.826 -2.831 1.00 93.38 351 HIS A CA 1
ATOM 2834 C C . HIS A 1 351 ? 5.964 -13.666 -3.117 1.00 93.38 351 HIS A C 1
ATOM 2836 O O . HIS A 1 351 ? 7.002 -13.844 -3.752 1.00 93.38 351 HIS A O 1
ATOM 2842 N N . ILE A 1 352 ? 5.596 -12.472 -2.654 1.00 92.31 352 ILE A N 1
ATOM 2843 C CA . ILE A 1 352 ? 6.331 -11.222 -2.887 1.00 92.31 352 ILE A CA 1
ATOM 2844 C C . ILE A 1 352 ? 7.100 -10.836 -1.622 1.00 92.31 352 ILE A C 1
ATOM 2846 O O . ILE A 1 352 ? 6.504 -10.653 -0.563 1.00 92.31 352 ILE A O 1
ATOM 2850 N N . LYS A 1 353 ? 8.423 -10.698 -1.736 1.00 88.88 353 LYS A N 1
ATOM 2851 C CA . LYS A 1 353 ? 9.317 -10.332 -0.622 1.00 88.88 353 LYS A CA 1
ATOM 2852 C C . LYS A 1 353 ? 9.540 -8.830 -0.491 1.00 88.88 353 LYS A C 1
ATOM 2854 O O . LYS A 1 353 ? 9.802 -8.348 0.602 1.00 88.88 353 LYS A O 1
ATOM 2859 N N . ASP A 1 354 ? 9.473 -8.102 -1.601 1.00 91.69 354 ASP A N 1
ATOM 2860 C CA . ASP A 1 354 ? 9.727 -6.667 -1.645 1.00 91.69 354 ASP A CA 1
ATOM 2861 C C . ASP A 1 354 ? 8.851 -5.973 -2.696 1.00 91.69 354 ASP A C 1
ATOM 2863 O O . ASP A 1 354 ? 8.188 -6.600 -3.526 1.00 91.69 354 ASP A O 1
ATOM 2867 N N . VAL A 1 355 ? 8.826 -4.643 -2.661 1.00 94.44 355 VAL A N 1
ATOM 2868 C CA . VAL A 1 355 ? 7.965 -3.864 -3.558 1.00 94.44 355 VAL A CA 1
ATOM 2869 C C . VAL A 1 355 ? 8.448 -3.878 -5.014 1.00 94.44 355 VAL A C 1
ATOM 2871 O O . VAL A 1 355 ? 7.659 -3.605 -5.915 1.00 94.44 355 VAL A O 1
ATOM 2874 N N . TYR A 1 356 ? 9.706 -4.229 -5.287 1.00 96.25 356 TYR A N 1
ATOM 2875 C CA . TYR A 1 356 ? 10.217 -4.327 -6.658 1.00 96.25 356 TYR A CA 1
ATOM 2876 C C . TYR A 1 356 ? 9.737 -5.615 -7.335 1.00 96.25 356 TYR A C 1
ATOM 2878 O O . TYR A 1 356 ? 9.429 -5.608 -8.525 1.00 96.25 356 TYR A O 1
ATOM 2886 N N . GLN A 1 357 ? 9.560 -6.696 -6.576 1.00 96.00 357 GLN A N 1
ATOM 2887 C CA . GLN A 1 357 ? 8.847 -7.886 -7.044 1.00 96.00 357 GLN A CA 1
ATOM 2888 C C . GLN A 1 357 ? 7.370 -7.582 -7.327 1.00 96.00 357 GLN A C 1
ATOM 2890 O O . GLN A 1 357 ? 6.837 -8.040 -8.336 1.00 96.00 357 GLN A O 1
ATOM 2895 N N . LEU A 1 358 ? 6.720 -6.744 -6.506 1.00 95.94 358 LEU A N 1
ATOM 2896 C CA . LEU A 1 358 ? 5.375 -6.233 -6.804 1.00 95.94 358 LEU A CA 1
ATOM 2897 C C . LEU A 1 358 ? 5.353 -5.421 -8.108 1.00 95.94 358 LEU A C 1
ATOM 2899 O O . LEU A 1 358 ? 4.451 -5.584 -8.926 1.00 95.94 358 LEU A O 1
ATOM 2903 N N . PHE A 1 359 ? 6.343 -4.556 -8.319 1.00 97.12 359 PHE A N 1
ATOM 2904 C CA . PHE A 1 359 ? 6.495 -3.776 -9.547 1.00 97.12 359 PHE A CA 1
ATOM 2905 C C . PHE A 1 359 ? 6.650 -4.659 -10.782 1.00 97.12 359 PHE A C 1
ATOM 2907 O O . PHE A 1 359 ? 5.972 -4.423 -11.783 1.00 97.12 359 PHE A O 1
ATOM 2914 N N . PHE A 1 360 ? 7.476 -5.699 -10.702 1.00 96.81 360 PHE A N 1
ATOM 2915 C CA . PHE A 1 360 ? 7.618 -6.658 -11.789 1.00 96.81 360 PHE A CA 1
ATOM 2916 C C . PHE A 1 360 ? 6.324 -7.448 -12.039 1.00 96.81 360 PHE A C 1
ATOM 2918 O O . PHE A 1 360 ? 5.903 -7.565 -13.189 1.00 96.81 360 PHE A O 1
ATOM 2925 N N . LEU A 1 361 ? 5.618 -7.874 -10.984 1.00 96.44 361 LEU A N 1
ATOM 2926 C CA . LEU A 1 361 ? 4.300 -8.502 -11.119 1.00 96.44 361 LEU A CA 1
ATOM 2927 C C . LEU A 1 361 ? 3.309 -7.590 -11.857 1.00 96.44 361 LEU A C 1
ATOM 2929 O O . LEU A 1 361 ? 2.553 -8.066 -12.702 1.00 96.44 361 LEU A O 1
ATOM 2933 N N . MET A 1 362 ? 3.316 -6.280 -11.578 1.00 96.12 362 MET A N 1
ATOM 2934 C CA . MET A 1 362 ? 2.465 -5.337 -12.312 1.00 96.12 362 MET A CA 1
ATOM 2935 C C . MET A 1 362 ? 2.834 -5.288 -13.792 1.00 96.12 362 MET A C 1
ATOM 2937 O O . MET A 1 362 ? 1.935 -5.306 -14.622 1.00 96.12 362 MET A O 1
ATOM 2941 N N . ILE A 1 363 ? 4.120 -5.287 -14.148 1.00 95.69 363 ILE A N 1
ATOM 2942 C CA . ILE A 1 363 ? 4.539 -5.344 -15.559 1.00 95.69 363 ILE A CA 1
ATOM 2943 C C . ILE A 1 363 ? 3.997 -6.616 -16.235 1.00 95.69 363 ILE A C 1
ATOM 2945 O O . ILE A 1 363 ? 3.480 -6.539 -17.345 1.00 95.69 363 ILE A O 1
ATOM 2949 N N . GLN A 1 364 ? 4.033 -7.763 -15.553 1.00 94.00 364 GLN A N 1
ATOM 2950 C CA . GLN A 1 364 ? 3.557 -9.037 -16.105 1.00 94.00 364 GLN A CA 1
ATOM 2951 C C . GLN A 1 364 ? 2.028 -9.120 -16.234 1.00 94.00 364 GLN A C 1
ATOM 2953 O O . GLN A 1 364 ? 1.505 -9.636 -17.223 1.00 94.00 364 GLN A O 1
ATOM 2958 N N . MET A 1 365 ? 1.294 -8.649 -15.224 1.00 92.62 365 MET A N 1
ATOM 2959 C CA . MET A 1 365 ? -0.133 -8.957 -15.073 1.00 92.62 365 MET A CA 1
ATOM 2960 C C . MET A 1 365 ? -1.069 -7.808 -15.440 1.00 92.62 365 MET A C 1
ATOM 2962 O O . MET A 1 365 ? -2.254 -8.064 -15.659 1.00 92.62 365 MET A O 1
ATOM 2966 N N . TYR A 1 366 ? -0.580 -6.568 -15.555 1.00 93.31 366 TYR A N 1
ATOM 2967 C CA . TYR A 1 366 ? -1.439 -5.393 -15.744 1.00 93.31 366 TYR A CA 1
ATOM 2968 C C . TYR A 1 366 ? -2.380 -5.542 -16.940 1.00 93.31 366 TYR A C 1
ATOM 2970 O O . TYR A 1 366 ? -3.593 -5.421 -16.792 1.00 93.31 366 TYR A O 1
ATOM 2978 N N . THR A 1 367 ? -1.845 -5.850 -18.124 1.00 89.81 367 THR A N 1
ATOM 2979 C CA . THR A 1 367 ? -2.660 -5.978 -19.342 1.00 89.81 367 THR A CA 1
ATOM 2980 C C . THR A 1 367 ? -3.679 -7.110 -19.221 1.00 89.81 367 THR A C 1
ATOM 2982 O O . THR A 1 367 ? -4.834 -6.929 -19.600 1.00 89.81 367 THR A O 1
ATOM 2985 N N . LYS A 1 368 ? -3.289 -8.244 -18.626 1.00 89.56 368 LYS A N 1
ATOM 2986 C CA . LYS A 1 368 ? -4.182 -9.389 -18.401 1.00 89.56 368 LYS A CA 1
ATOM 2987 C C . LYS A 1 368 ? -5.342 -9.029 -17.468 1.00 89.56 368 LYS A C 1
ATOM 2989 O O . LYS A 1 368 ? -6.483 -9.366 -17.762 1.00 89.56 368 LYS A O 1
ATOM 2994 N N . TRP A 1 369 ? -5.064 -8.326 -16.373 1.00 89.62 369 TRP A N 1
ATOM 2995 C CA . TRP A 1 369 ? -6.089 -7.884 -15.426 1.00 89.62 369 TRP A CA 1
ATOM 2996 C C . TRP A 1 369 ? -7.005 -6.805 -16.003 1.00 89.62 369 TRP A C 1
ATOM 2998 O O . TRP A 1 369 ? -8.209 -6.853 -15.783 1.00 89.62 369 TRP A O 1
ATOM 3008 N N . MET A 1 370 ? -6.470 -5.869 -16.790 1.00 86.62 370 MET A N 1
ATOM 3009 C CA . MET A 1 370 ? -7.282 -4.813 -17.402 1.00 86.62 370 MET A CA 1
ATOM 3010 C C . MET A 1 370 ? -8.226 -5.326 -18.495 1.00 86.62 370 MET A C 1
ATOM 3012 O O . MET A 1 370 ? -9.301 -4.763 -18.658 1.00 86.62 370 MET A O 1
ATOM 3016 N N . ILE A 1 371 ? -7.849 -6.367 -19.246 1.00 83.06 371 ILE A N 1
ATOM 3017 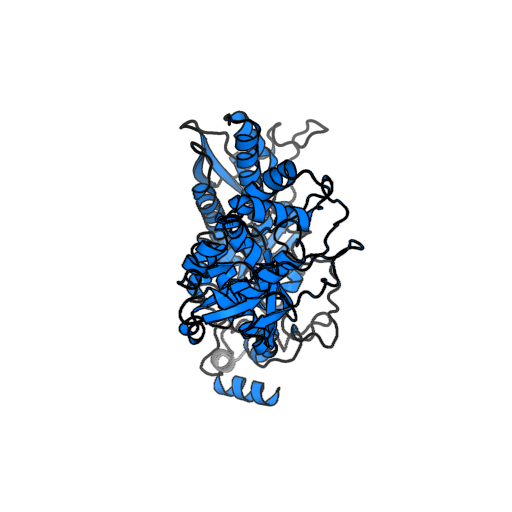C CA . ILE A 1 371 ? -8.712 -6.945 -20.294 1.00 83.06 371 ILE A CA 1
ATOM 3018 C C . ILE A 1 371 ? -9.925 -7.666 -19.686 1.00 83.06 371 ILE A C 1
ATOM 3020 O O . ILE A 1 371 ? -11.011 -7.615 -20.253 1.00 83.06 371 ILE A O 1
ATOM 3024 N N . ASN A 1 372 ? -9.760 -8.292 -18.521 1.00 71.62 372 ASN A N 1
ATOM 3025 C CA . ASN A 1 372 ? -10.802 -9.101 -17.885 1.00 71.62 372 ASN A CA 1
ATOM 3026 C C . ASN A 1 372 ? -11.711 -8.299 -16.924 1.00 71.62 372 ASN A C 1
ATOM 3028 O O . ASN A 1 372 ? -12.501 -8.888 -16.193 1.00 71.62 372 ASN A O 1
ATOM 3032 N N . ASN A 1 373 ? -11.605 -6.966 -16.886 1.00 70.38 373 ASN A N 1
ATOM 3033 C CA . ASN A 1 373 ? -12.067 -6.188 -15.733 1.00 70.38 373 ASN A CA 1
ATOM 3034 C C . ASN A 1 373 ? -13.586 -5.945 -15.633 1.00 70.38 373 ASN A C 1
ATOM 3036 O O . ASN A 1 373 ? -14.047 -5.590 -14.552 1.00 70.38 373 ASN A O 1
ATOM 3040 N N . SER A 1 374 ? -14.379 -6.082 -16.700 1.00 62.84 374 SER A N 1
ATOM 3041 C CA . SER A 1 374 ? -15.781 -5.627 -16.676 1.00 62.84 374 SER A CA 1
ATOM 3042 C C . SER A 1 374 ? -16.656 -6.433 -15.710 1.00 62.84 374 SER A C 1
ATOM 3044 O O . SER A 1 374 ? -17.384 -5.838 -14.913 1.00 62.84 374 SER A O 1
ATOM 3046 N N . ASP A 1 375 ? -16.544 -7.764 -15.723 1.00 68.69 375 ASP A N 1
ATOM 3047 C CA . ASP A 1 375 ? -17.232 -8.638 -14.762 1.00 68.69 375 ASP A CA 1
ATOM 3048 C C . ASP A 1 375 ? -16.641 -8.490 -13.344 1.00 68.69 375 ASP A C 1
ATOM 3050 O O . ASP A 1 375 ? -17.382 -8.385 -12.359 1.00 68.69 375 ASP A O 1
ATOM 3054 N N . ASP A 1 376 ? -15.310 -8.395 -13.239 1.00 71.38 376 ASP A N 1
ATOM 3055 C CA . ASP A 1 376 ? -14.581 -8.284 -11.965 1.00 71.38 376 ASP A CA 1
ATOM 3056 C C . ASP A 1 376 ? -14.894 -6.975 -11.206 1.00 71.38 376 ASP A C 1
ATOM 3058 O O . ASP A 1 376 ? -14.898 -6.924 -9.972 1.00 71.38 376 ASP A O 1
ATOM 3062 N N . LEU A 1 377 ? -15.218 -5.898 -11.924 1.00 78.19 377 LEU A N 1
ATOM 3063 C CA . LEU A 1 377 ? -15.592 -4.612 -11.333 1.00 78.19 377 LEU A CA 1
ATOM 3064 C C . LEU A 1 377 ? -16.959 -4.668 -10.639 1.00 78.19 377 LEU A C 1
ATOM 3066 O O . LEU A 1 377 ? -17.124 -4.135 -9.533 1.00 78.19 377 LEU A O 1
ATOM 3070 N N . ALA A 1 378 ? -17.942 -5.299 -11.286 1.00 82.81 378 ALA A N 1
ATOM 3071 C CA . ALA A 1 378 ? -19.329 -5.328 -10.830 1.00 82.81 378 ALA A CA 1
ATOM 3072 C C . ALA A 1 378 ? -19.596 -6.438 -9.798 1.00 82.81 378 ALA A C 1
ATOM 3074 O O . ALA A 1 378 ? -20.520 -6.304 -8.980 1.00 82.81 378 ALA A O 1
ATOM 3075 N N . THR A 1 379 ? -18.810 -7.518 -9.812 1.00 88.50 379 THR A N 1
ATOM 3076 C CA . THR A 1 379 ? -18.998 -8.651 -8.900 1.00 88.50 379 THR A CA 1
ATOM 3077 C C . THR A 1 379 ? -18.773 -8.274 -7.434 1.00 88.50 379 THR A C 1
ATOM 3079 O O . THR A 1 379 ? -17.996 -7.380 -7.083 1.00 88.50 379 THR A O 1
ATOM 3082 N N . MET A 1 380 ? -19.498 -8.952 -6.547 1.00 90.50 380 MET A N 1
ATOM 3083 C CA . MET A 1 380 ? -19.273 -8.908 -5.099 1.00 90.50 380 MET A CA 1
ATOM 3084 C C . MET A 1 380 ? -18.455 -10.111 -4.606 1.00 90.50 380 MET A C 1
ATOM 3086 O O . MET A 1 380 ? -18.071 -10.135 -3.440 1.00 90.50 380 MET A O 1
ATOM 3090 N N . TYR A 1 381 ? -18.184 -11.097 -5.466 1.00 89.62 381 TYR A N 1
ATOM 3091 C CA . TYR A 1 381 ? -17.323 -12.235 -5.142 1.00 89.62 381 TYR A CA 1
ATOM 3092 C C . TYR A 1 381 ? -15.844 -11.849 -5.163 1.00 89.62 381 TYR A C 1
ATOM 3094 O O . TYR A 1 381 ? -15.473 -10.833 -5.740 1.00 89.62 381 TYR A O 1
ATOM 3102 N N . GLY A 1 382 ? -15.000 -12.648 -4.503 1.00 83.25 382 GLY A N 1
ATOM 3103 C CA . GLY A 1 382 ? -13.555 -12.388 -4.418 1.00 83.25 382 GLY A CA 1
ATOM 3104 C C . GLY A 1 382 ? -13.177 -11.187 -3.540 1.00 83.25 382 GLY A C 1
ATOM 3105 O O . GLY A 1 382 ? -11.996 -10.896 -3.369 1.00 83.25 382 GLY A O 1
ATOM 3106 N N . LYS A 1 383 ? -14.173 -10.512 -2.950 1.00 90.31 383 LYS A N 1
ATOM 3107 C CA . LYS A 1 383 ? -14.014 -9.368 -2.050 1.00 90.31 383 LYS A CA 1
ATOM 3108 C C . LYS A 1 383 ? -14.098 -9.801 -0.589 1.00 90.31 383 LYS A C 1
ATOM 3110 O O . LYS A 1 383 ? -14.641 -10.857 -0.255 1.00 90.31 383 LYS A O 1
ATOM 3115 N N . GLN A 1 384 ? -13.573 -8.953 0.285 1.00 92.62 384 GLN A N 1
ATOM 3116 C CA . GLN A 1 384 ? -13.474 -9.186 1.719 1.00 92.62 384 GLN A CA 1
ATOM 3117 C C . GLN A 1 384 ? -14.170 -8.070 2.496 1.00 92.62 384 GLN A C 1
ATOM 3119 O O . GLN A 1 384 ? -14.090 -6.892 2.138 1.00 92.62 384 GLN A O 1
ATOM 3124 N N . LEU A 1 385 ? -14.830 -8.445 3.589 1.00 94.31 385 LEU A N 1
ATOM 3125 C CA . LEU A 1 385 ? -15.324 -7.503 4.584 1.00 94.31 385 LEU A CA 1
ATOM 3126 C C . LEU A 1 385 ? -14.158 -7.046 5.462 1.00 94.31 385 LEU A C 1
ATOM 3128 O O . LEU A 1 385 ? -13.570 -7.837 6.196 1.00 94.31 385 LEU A O 1
ATOM 3132 N N . GLN A 1 386 ? -13.825 -5.761 5.403 1.00 93.44 386 GLN A N 1
ATOM 3133 C CA . GLN A 1 386 ? -12.711 -5.186 6.149 1.00 93.44 386 GLN A CA 1
ATOM 3134 C C . GLN A 1 386 ? -13.203 -4.120 7.127 1.00 93.44 386 GLN A C 1
ATOM 3136 O O . GLN A 1 386 ? -13.957 -3.218 6.764 1.00 93.44 386 GLN A O 1
ATOM 3141 N N . VAL A 1 387 ? -12.752 -4.228 8.378 1.00 94.31 387 VAL A N 1
ATOM 3142 C CA . VAL A 1 387 ? -13.104 -3.303 9.468 1.00 94.31 387 VAL A CA 1
ATOM 3143 C C . VAL A 1 387 ? -11.839 -2.663 10.031 1.00 94.31 387 VAL A C 1
ATOM 3145 O O . VAL A 1 387 ? -11.639 -1.462 9.871 1.00 94.31 387 VAL A O 1
ATOM 3148 N N . LEU A 1 388 ? -10.943 -3.474 10.608 1.00 94.12 388 LEU A N 1
ATOM 3149 C CA . LEU A 1 388 ? -9.744 -3.000 11.313 1.00 94.12 388 LEU A CA 1
ATOM 3150 C C . LEU A 1 388 ? -8.857 -2.098 10.452 1.00 94.12 388 LEU A C 1
ATOM 3152 O O . LEU A 1 388 ? -8.428 -1.051 10.924 1.00 94.12 388 LEU A O 1
ATOM 3156 N N . TYR A 1 389 ? -8.636 -2.460 9.181 1.00 90.69 389 TYR A N 1
ATOM 3157 C CA . TYR A 1 389 ? -7.817 -1.653 8.271 1.00 90.69 389 TYR A CA 1
ATOM 3158 C C . TYR A 1 389 ? -8.332 -0.215 8.138 1.00 90.69 389 TYR A C 1
ATOM 3160 O O . TYR A 1 389 ? -7.538 0.719 8.175 1.00 90.69 389 TYR A O 1
ATOM 3168 N N . TYR A 1 390 ? -9.648 -0.039 7.986 1.00 90.94 390 TYR A N 1
ATOM 3169 C CA . TYR A 1 390 ? -10.255 1.270 7.747 1.00 90.94 390 TYR A CA 1
ATOM 3170 C C . TYR A 1 390 ? -10.408 2.070 9.043 1.00 90.94 390 TYR A C 1
ATOM 3172 O O . TYR A 1 390 ? -9.974 3.220 9.103 1.00 90.94 390 TYR A O 1
ATOM 3180 N N . VAL A 1 391 ? -10.899 1.433 10.112 1.00 93.56 391 VAL A N 1
ATOM 3181 C CA . VAL A 1 391 ? -11.088 2.077 11.423 1.00 93.56 391 VAL A CA 1
ATOM 3182 C C . VAL A 1 391 ? -9.753 2.531 12.026 1.00 93.56 391 VAL A C 1
ATOM 3184 O O . VAL A 1 391 ? -9.671 3.600 12.621 1.00 93.56 391 VAL A O 1
ATOM 3187 N N . LEU A 1 392 ? -8.684 1.746 11.868 1.00 94.12 392 LEU A N 1
ATOM 3188 C CA . LEU A 1 392 ? -7.386 2.013 12.502 1.00 94.12 392 LEU A CA 1
ATOM 3189 C C . LEU A 1 392 ? -6.376 2.706 11.573 1.00 94.12 392 LEU A C 1
ATOM 3191 O O . LEU A 1 392 ? -5.232 2.934 11.975 1.00 94.12 392 LEU A O 1
ATOM 3195 N N . MET A 1 393 ? -6.793 3.086 10.360 1.00 90.12 393 MET A N 1
ATOM 3196 C CA . MET A 1 393 ? -5.929 3.669 9.327 1.00 90.12 393 MET A CA 1
ATOM 3197 C C . MET A 1 393 ? -5.147 4.894 9.824 1.00 90.12 393 MET A C 1
ATOM 3199 O O . MET A 1 393 ? -3.956 5.023 9.536 1.00 90.12 393 MET A O 1
ATOM 3203 N N . ASP A 1 394 ? -5.784 5.774 10.600 1.00 90.44 394 ASP A N 1
ATOM 3204 C CA . ASP A 1 394 ? -5.149 6.987 11.127 1.00 90.44 394 ASP A CA 1
ATOM 3205 C C . ASP A 1 394 ? -4.012 6.673 12.109 1.00 90.44 394 ASP A C 1
ATOM 3207 O O . ASP A 1 394 ? -2.958 7.316 12.074 1.00 90.44 394 ASP A O 1
ATOM 3211 N N . ILE A 1 395 ? -4.186 5.641 12.942 1.00 94.31 395 ILE A N 1
ATOM 3212 C CA . ILE A 1 395 ? -3.156 5.174 13.877 1.00 94.31 395 ILE A CA 1
ATOM 3213 C C . ILE A 1 395 ? -2.020 4.511 13.096 1.00 94.31 395 ILE A C 1
ATOM 3215 O O . ILE A 1 395 ? -0.860 4.884 13.277 1.00 94.31 395 ILE A O 1
ATOM 3219 N N . THR A 1 396 ? -2.332 3.595 12.175 1.00 92.88 396 THR A N 1
ATOM 3220 C CA . THR A 1 396 ? -1.337 2.936 11.311 1.00 92.88 396 THR A CA 1
ATOM 3221 C C . THR A 1 396 ? -0.496 3.962 10.547 1.00 92.88 396 THR A C 1
ATOM 3223 O O . THR A 1 396 ? 0.737 3.908 10.566 1.00 92.88 396 THR A O 1
ATOM 3226 N N . LYS A 1 397 ? -1.134 4.973 9.951 1.00 89.56 397 LYS A N 1
ATOM 3227 C CA . LYS A 1 397 ? -0.448 6.060 9.245 1.00 89.56 397 LYS A CA 1
ATOM 3228 C C . LYS A 1 397 ? 0.444 6.883 10.176 1.00 89.56 397 LYS A C 1
ATOM 3230 O O . LYS A 1 397 ? 1.556 7.257 9.787 1.00 89.56 397 LYS A O 1
ATOM 3235 N N . ALA A 1 398 ? -0.012 7.167 11.396 1.00 92.69 398 ALA A N 1
ATOM 3236 C CA . ALA A 1 398 ? 0.778 7.888 12.389 1.00 92.69 398 ALA A CA 1
ATOM 3237 C C . ALA A 1 398 ? 2.031 7.102 12.809 1.00 92.69 398 ALA A C 1
ATOM 3239 O O . ALA A 1 398 ? 3.105 7.700 12.923 1.00 92.69 398 ALA A O 1
ATOM 3240 N N . ILE A 1 399 ? 1.927 5.778 12.962 1.00 94.50 399 ILE A N 1
ATOM 3241 C CA . ILE A 1 399 ? 3.056 4.879 13.250 1.00 94.50 399 ILE A CA 1
ATOM 3242 C C . ILE A 1 399 ? 4.128 4.992 12.162 1.00 94.50 399 ILE A C 1
ATOM 3244 O O . ILE A 1 399 ? 5.269 5.364 12.457 1.00 94.50 399 ILE A O 1
ATOM 3248 N N . PHE A 1 400 ? 3.759 4.782 10.895 1.00 89.94 400 PHE A N 1
ATOM 3249 C CA . PHE A 1 400 ? 4.711 4.873 9.783 1.00 89.94 400 PHE A CA 1
ATOM 3250 C C . PHE A 1 400 ? 5.305 6.275 9.629 1.00 89.94 400 PHE A C 1
ATOM 3252 O O . PHE A 1 400 ? 6.516 6.423 9.465 1.00 89.94 400 PHE A O 1
ATOM 3259 N N . THR A 1 401 ? 4.490 7.325 9.744 1.00 89.06 401 THR A N 1
ATOM 3260 C CA . THR A 1 401 ? 4.979 8.711 9.646 1.00 89.06 401 THR A CA 1
ATOM 3261 C C . THR A 1 401 ? 5.990 9.031 10.752 1.00 89.06 401 THR A C 1
ATOM 3263 O O . THR A 1 401 ? 7.010 9.679 10.501 1.00 89.06 401 THR A O 1
ATOM 3266 N N . THR A 1 402 ? 5.743 8.551 11.974 1.00 93.25 402 THR A N 1
ATOM 3267 C CA . THR A 1 402 ? 6.653 8.729 13.116 1.00 93.25 402 THR A CA 1
ATOM 3268 C C . THR A 1 402 ? 7.977 8.016 12.881 1.00 93.25 402 THR A C 1
ATOM 3270 O O . THR A 1 402 ? 9.038 8.617 13.050 1.00 93.25 402 THR A O 1
ATOM 3273 N N . HIS A 1 403 ? 7.918 6.766 12.425 1.00 91.00 403 HIS A N 1
ATOM 3274 C CA . HIS A 1 403 ? 9.089 5.977 12.055 1.00 91.00 403 HIS A CA 1
ATOM 3275 C C . HIS A 1 403 ? 9.972 6.688 11.023 1.00 91.00 403 HIS A C 1
ATOM 3277 O O . HIS A 1 403 ? 11.172 6.880 11.242 1.00 91.00 403 HIS A O 1
ATOM 3283 N N . PHE A 1 404 ? 9.376 7.177 9.933 1.00 86.31 404 PHE A N 1
ATOM 3284 C CA . PHE A 1 404 ? 10.111 7.933 8.918 1.00 86.31 404 PHE A CA 1
ATOM 3285 C C . PHE A 1 404 ? 10.709 9.227 9.475 1.00 86.31 404 PHE A C 1
ATOM 3287 O O . PHE A 1 404 ? 11.843 9.572 9.140 1.00 86.31 404 PHE A O 1
ATOM 3294 N N . SER A 1 405 ? 10.000 9.921 10.371 1.00 88.81 405 SER A N 1
ATOM 3295 C CA . SER A 1 405 ? 10.543 11.105 11.044 1.00 88.81 405 SER A CA 1
ATOM 3296 C C . SER A 1 405 ? 11.763 10.777 11.912 1.00 88.81 405 SER A C 1
ATOM 3298 O O . SER A 1 405 ? 12.680 11.600 11.986 1.00 88.81 405 SER A O 1
ATOM 3300 N N . ILE A 1 406 ? 11.796 9.617 12.573 1.00 92.00 406 ILE A N 1
ATOM 3301 C CA . ILE A 1 406 ? 12.946 9.177 13.380 1.00 92.00 406 ILE A CA 1
ATOM 3302 C C . ILE A 1 406 ? 14.140 8.878 12.467 1.00 92.00 406 ILE A C 1
ATOM 3304 O O . ILE A 1 406 ? 15.219 9.434 12.682 1.00 92.00 406 ILE A O 1
ATOM 3308 N N . LYS A 1 407 ? 13.936 8.100 11.395 1.00 88.69 407 LYS A N 1
ATOM 3309 C CA . LYS A 1 407 ? 14.981 7.811 10.394 1.00 88.69 407 LYS A CA 1
ATOM 3310 C C . LYS A 1 407 ? 15.558 9.082 9.772 1.00 88.69 407 LYS A C 1
ATOM 3312 O O . LYS A 1 407 ? 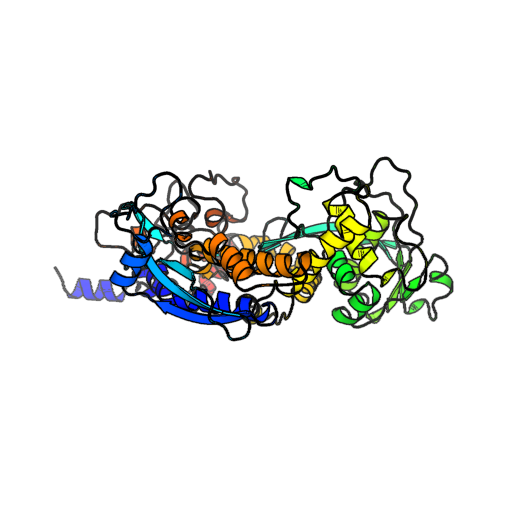16.775 9.242 9.702 1.00 88.69 407 LYS A O 1
ATOM 3317 N N . ALA A 1 408 ? 14.694 10.014 9.374 1.00 85.75 408 ALA A N 1
ATOM 3318 C CA . ALA A 1 408 ? 15.118 11.297 8.822 1.00 85.75 408 ALA A CA 1
ATOM 3319 C C . ALA A 1 408 ? 15.926 12.126 9.836 1.00 85.75 408 ALA A C 1
ATOM 3321 O O . ALA A 1 408 ? 16.897 12.781 9.464 1.00 85.75 408 ALA A O 1
ATOM 3322 N N . THR A 1 409 ? 15.563 12.078 11.122 1.00 88.94 409 THR A N 1
ATOM 3323 C CA . THR A 1 409 ? 16.302 12.783 12.183 1.00 88.94 409 THR A CA 1
ATOM 3324 C C . THR A 1 409 ? 17.707 12.215 12.358 1.00 88.94 409 THR A C 1
ATOM 3326 O O . THR A 1 409 ? 18.657 12.997 12.414 1.00 88.94 409 THR A O 1
ATOM 3329 N N . LEU A 1 410 ? 17.850 10.885 12.382 1.00 89.00 410 LEU A N 1
ATOM 3330 C CA . LEU A 1 410 ? 19.157 10.224 12.432 1.00 89.00 410 LEU A CA 1
ATOM 3331 C C . LEU A 1 410 ? 20.010 10.604 11.215 1.00 89.00 410 LEU A C 1
ATOM 3333 O O . LEU A 1 410 ? 21.146 11.034 11.385 1.00 89.00 410 LEU A O 1
ATOM 3337 N N . LYS A 1 411 ? 19.448 10.533 10.001 1.00 84.81 411 LYS A N 1
ATOM 3338 C CA . LYS A 1 411 ? 20.159 10.899 8.765 1.00 84.81 411 LYS A CA 1
ATOM 3339 C C . LYS A 1 411 ? 20.654 12.349 8.782 1.00 84.81 411 LYS A C 1
ATOM 3341 O O . LYS A 1 411 ? 21.789 12.612 8.406 1.00 84.81 411 LYS A O 1
ATOM 3346 N N . ASN A 1 412 ? 19.817 13.285 9.228 1.00 84.62 412 ASN A N 1
ATOM 3347 C CA . ASN A 1 412 ? 20.141 14.713 9.194 1.00 84.62 412 ASN A CA 1
ATOM 3348 C C . ASN A 1 412 ? 21.118 15.147 10.293 1.00 84.62 412 ASN A C 1
ATOM 3350 O O . ASN A 1 412 ? 21.855 16.110 10.100 1.00 84.62 412 ASN A O 1
ATOM 3354 N N . ARG A 1 413 ? 21.087 14.501 11.464 1.00 86.94 413 ARG A N 1
ATOM 3355 C CA . ARG A 1 413 ? 21.915 14.893 12.617 1.00 86.94 413 ARG A CA 1
ATOM 3356 C C . ARG A 1 413 ? 23.132 13.998 12.832 1.00 86.94 413 ARG A C 1
ATOM 3358 O O . ARG A 1 413 ? 23.979 14.350 13.643 1.00 86.94 413 ARG A O 1
ATOM 3365 N N . GLY A 1 414 ? 23.185 12.829 12.197 1.00 85.12 414 GLY A N 1
ATOM 3366 C CA . GLY A 1 414 ? 24.198 11.793 12.425 1.00 85.12 414 GLY A CA 1
ATOM 3367 C C . GLY A 1 414 ? 24.080 11.076 13.775 1.00 85.12 414 GLY A C 1
ATOM 3368 O O . GLY A 1 414 ? 24.581 9.968 13.922 1.00 85.12 414 GLY A O 1
ATOM 3369 N N . ILE A 1 415 ? 23.384 11.672 14.749 1.00 88.06 415 ILE A N 1
ATOM 3370 C CA . ILE A 1 415 ? 23.179 11.128 16.089 1.00 88.06 415 ILE A CA 1
ATOM 3371 C C . ILE A 1 415 ? 21.705 11.172 16.483 1.00 88.06 415 ILE A C 1
ATOM 3373 O O . ILE A 1 415 ? 20.977 12.127 16.190 1.00 88.06 415 ILE A O 1
ATOM 3377 N N . LEU A 1 416 ? 21.277 10.135 17.197 1.00 90.50 416 LEU A N 1
ATOM 3378 C CA . LEU A 1 416 ? 19.941 10.022 17.754 1.00 90.50 416 LEU A CA 1
ATOM 3379 C C . LEU A 1 416 ? 20.042 9.887 19.276 1.00 90.50 416 LEU A C 1
ATOM 3381 O O . LEU A 1 416 ? 20.715 8.998 19.792 1.00 90.50 416 LEU A O 1
ATOM 3385 N N . THR A 1 417 ? 19.396 10.805 19.994 1.00 92.00 417 THR A N 1
ATOM 3386 C CA . THR A 1 417 ? 19.320 10.799 21.460 1.00 92.00 417 THR A CA 1
ATOM 3387 C C . THR A 1 417 ? 17.928 10.377 21.906 1.00 92.00 417 THR A C 1
ATOM 3389 O O . THR A 1 417 ? 16.955 10.585 21.176 1.00 92.00 417 THR A O 1
ATOM 3392 N N . GLU A 1 418 ? 17.811 9.855 23.128 1.00 92.94 418 GLU A N 1
ATOM 3393 C CA . GLU A 1 418 ? 16.525 9.473 23.735 1.00 92.94 418 GLU A CA 1
ATOM 3394 C C . GLU A 1 418 ? 15.484 10.590 23.607 1.00 92.94 418 GLU A C 1
ATOM 3396 O O . GLU A 1 418 ? 14.368 10.366 23.146 1.00 92.94 418 GLU A O 1
ATOM 3401 N N . ARG A 1 419 ? 15.885 11.832 23.905 1.00 92.81 419 ARG A N 1
ATOM 3402 C CA . ARG A 1 419 ? 15.020 13.012 23.800 1.00 92.81 419 ARG A CA 1
ATOM 3403 C C . ARG A 1 419 ? 14.463 13.222 22.390 1.00 92.81 419 ARG A C 1
ATOM 3405 O O . ARG A 1 419 ? 13.291 13.550 22.251 1.00 92.81 419 ARG A O 1
ATOM 3412 N N . LEU A 1 420 ? 15.276 13.041 21.348 1.00 93.50 420 LEU A N 1
ATOM 3413 C CA . LEU A 1 420 ? 14.821 13.221 19.964 1.00 93.50 420 LEU A CA 1
ATOM 3414 C C . LEU A 1 420 ? 13.814 12.148 19.551 1.00 93.50 420 LEU A C 1
ATOM 3416 O O . LEU A 1 420 ? 12.860 12.454 18.832 1.00 93.50 420 LEU A O 1
ATOM 3420 N N . ILE A 1 421 ? 14.006 10.918 20.028 1.00 93.75 421 ILE A N 1
ATOM 3421 C CA . ILE A 1 421 ? 13.061 9.821 19.808 1.00 93.75 421 ILE A CA 1
ATOM 3422 C C . ILE A 1 421 ? 11.757 10.114 20.547 1.00 93.75 421 ILE A C 1
ATOM 3424 O O . ILE A 1 421 ? 10.690 10.063 19.939 1.00 93.75 421 ILE A O 1
ATOM 3428 N N . GLU A 1 422 ? 11.829 10.502 21.822 1.00 94.06 422 GLU A N 1
ATOM 3429 C CA . GLU A 1 422 ? 10.651 10.873 22.610 1.00 94.06 422 GLU A CA 1
ATOM 3430 C C . GLU A 1 422 ? 9.870 12.031 21.975 1.00 94.06 422 GLU A C 1
ATOM 3432 O O . GLU A 1 422 ? 8.642 11.976 21.910 1.00 94.06 422 GLU A O 1
ATOM 3437 N N . ASP A 1 423 ? 10.556 13.054 21.463 1.00 92.38 423 ASP A N 1
ATOM 3438 C CA . ASP A 1 423 ? 9.928 14.198 20.795 1.00 92.38 423 ASP A CA 1
ATOM 3439 C C . ASP A 1 423 ? 9.285 13.809 19.452 1.00 92.38 423 ASP A C 1
ATOM 3441 O O . ASP A 1 423 ? 8.255 14.372 19.065 1.00 92.38 423 ASP A O 1
ATOM 3445 N N . ALA A 1 424 ? 9.863 12.856 18.715 1.00 93.50 424 ALA A N 1
ATOM 3446 C CA . ALA A 1 424 ? 9.258 12.314 17.499 1.00 93.50 424 ALA A CA 1
ATOM 3447 C C . ALA A 1 424 ? 8.017 11.468 17.825 1.00 93.50 424 ALA A C 1
ATOM 3449 O O . ALA A 1 424 ? 6.938 11.743 17.293 1.00 93.50 424 ALA A O 1
ATOM 3450 N N . LEU A 1 425 ? 8.145 10.522 18.762 1.00 93.75 425 LEU A N 1
ATOM 3451 C CA . LEU A 1 425 ? 7.052 9.679 19.249 1.00 93.75 425 LEU A CA 1
ATOM 3452 C C . LEU A 1 425 ? 5.898 10.525 19.796 1.00 93.75 425 LEU A C 1
ATOM 3454 O O . LEU A 1 425 ? 4.748 10.285 19.448 1.00 93.75 425 LEU A O 1
ATOM 3458 N N . LYS A 1 426 ? 6.182 11.560 20.593 1.00 91.12 426 LYS A N 1
ATOM 3459 C CA . LYS A 1 426 ? 5.163 12.464 21.149 1.00 91.12 426 LYS A CA 1
ATOM 3460 C C . LYS A 1 426 ? 4.412 13.249 20.071 1.00 91.12 426 LYS A C 1
ATOM 3462 O O . LYS A 1 426 ? 3.212 13.475 20.208 1.00 91.12 426 LYS A O 1
ATOM 3467 N N . ARG A 1 427 ? 5.101 13.719 19.025 1.00 90.69 427 ARG A N 1
ATOM 3468 C CA . ARG A 1 427 ? 4.472 14.520 17.956 1.00 90.69 427 ARG A CA 1
ATOM 3469 C C . ARG A 1 427 ? 3.601 13.677 17.029 1.00 90.69 427 ARG A C 1
ATOM 3471 O O . ARG A 1 427 ? 2.552 14.164 16.590 1.00 90.69 427 ARG A O 1
ATOM 3478 N N . GLY A 1 428 ? 4.058 12.469 16.709 1.00 91.12 428 GLY A N 1
ATOM 3479 C CA . GLY A 1 428 ? 3.392 11.585 15.759 1.00 91.12 428 GLY A CA 1
ATOM 3480 C C . GLY A 1 428 ? 2.336 10.683 16.396 1.00 91.12 428 GLY A C 1
ATOM 3481 O O . GLY A 1 428 ? 1.214 10.630 15.901 1.00 91.12 428 GLY A O 1
ATOM 3482 N N . ILE A 1 429 ? 2.643 10.051 17.531 1.00 94.06 429 ILE A N 1
ATOM 3483 C CA . ILE A 1 429 ? 1.741 9.137 18.247 1.00 94.06 429 ILE A CA 1
ATOM 3484 C C . ILE A 1 429 ? 0.980 9.916 19.317 1.00 94.06 429 ILE A C 1
ATOM 3486 O O . ILE A 1 429 ? 1.346 9.946 20.494 1.00 94.06 429 ILE A O 1
ATOM 3490 N N . ARG A 1 430 ? -0.065 10.617 18.877 1.00 90.25 430 ARG A N 1
ATOM 3491 C CA . ARG A 1 430 ? -0.937 11.385 19.770 1.00 90.25 430 ARG A CA 1
ATOM 3492 C C . ARG A 1 430 ? -1.979 10.469 20.398 1.00 90.25 430 ARG A C 1
ATOM 3494 O O . ARG A 1 430 ? -2.493 9.564 19.752 1.00 90.25 430 ARG A O 1
ATOM 3501 N N . THR A 1 431 ? -2.358 10.775 21.630 1.00 90.06 431 THR A N 1
ATOM 3502 C CA . THR A 1 431 ? -3.327 9.967 22.376 1.00 90.06 431 THR A CA 1
ATOM 3503 C C . THR A 1 431 ? -4.709 9.951 21.730 1.00 90.06 431 THR A C 1
ATOM 3505 O O . THR A 1 431 ? -5.318 8.896 21.612 1.00 90.06 431 THR A O 1
ATOM 3508 N N . GLY A 1 432 ? -5.171 11.098 21.228 1.00 87.69 432 GLY A N 1
ATOM 3509 C CA . GLY A 1 432 ? -6.497 11.254 20.629 1.00 87.69 432 GLY A CA 1
ATOM 3510 C C . GLY A 1 432 ? -6.574 11.066 19.112 1.00 87.69 432 GLY A C 1
ATOM 3511 O O . GLY A 1 432 ? -7.413 11.714 18.493 1.00 87.69 432 GLY A O 1
ATOM 3512 N N . LEU A 1 433 ? -5.708 10.255 18.487 1.00 89.50 433 LEU A N 1
ATOM 3513 C CA . LEU A 1 433 ? -5.755 10.043 17.026 1.00 89.50 433 LEU A CA 1
ATOM 3514 C C . LEU A 1 433 ? -7.121 9.519 16.551 1.00 89.50 433 LEU A C 1
ATOM 3516 O O . LEU A 1 433 ? -7.580 9.906 15.483 1.00 89.50 433 LEU A O 1
ATOM 3520 N N . ILE A 1 434 ? -7.794 8.709 17.371 1.00 90.62 434 ILE A N 1
ATOM 3521 C CA . ILE A 1 434 ? -9.046 8.040 17.005 1.00 90.62 434 ILE A CA 1
ATOM 3522 C C . ILE A 1 434 ? -10.295 8.939 17.054 1.00 90.62 434 ILE A C 1
ATOM 3524 O O . ILE A 1 434 ? -11.333 8.596 16.494 1.00 90.62 434 ILE A O 1
ATOM 3528 N N . TYR A 1 435 ? -10.222 10.135 17.651 1.00 87.94 435 TYR A N 1
ATOM 3529 C CA . TYR A 1 435 ? -11.377 11.048 17.694 1.00 87.94 435 TYR A CA 1
ATOM 3530 C C . TYR A 1 435 ? -11.826 11.518 16.298 1.00 87.94 435 TYR A C 1
ATOM 3532 O O . TYR A 1 435 ? -12.962 11.959 16.138 1.00 87.94 435 TYR A O 1
ATOM 3540 N N . GLY A 1 436 ? -10.965 11.400 15.279 1.00 83.62 436 GLY A N 1
ATOM 3541 C CA . GLY A 1 436 ? -11.279 11.733 13.886 1.00 83.62 436 GLY A CA 1
ATOM 3542 C C . GLY A 1 436 ? -12.281 10.794 13.200 1.00 83.62 436 GLY A C 1
ATOM 3543 O O . GLY A 1 436 ? -12.815 11.166 12.146 1.00 83.62 436 GLY A O 1
ATOM 3544 N N . LEU A 1 437 ? -12.592 9.637 13.806 1.00 86.75 437 LEU A N 1
ATOM 3545 C CA . LEU A 1 437 ? -13.464 8.599 13.242 1.00 86.75 437 LEU A CA 1
ATOM 3546 C C . LEU A 1 437 ? -14.821 9.126 12.755 1.00 86.75 437 LEU A C 1
ATOM 3548 O O . LEU A 1 437 ? -15.321 8.691 11.727 1.00 86.75 437 LEU A O 1
ATOM 3552 N N . ASN A 1 438 ? -15.423 10.096 13.439 1.00 83.75 438 ASN A N 1
ATOM 3553 C CA . ASN A 1 438 ? -16.750 10.610 13.077 1.00 83.75 438 ASN A CA 1
ATOM 3554 C C . ASN A 1 438 ? -16.758 11.611 11.898 1.00 83.75 438 ASN A C 1
ATOM 3556 O O . ASN A 1 438 ? -17.830 12.055 11.480 1.00 83.75 438 ASN A O 1
ATOM 3560 N N . SER A 1 439 ? -15.591 12.009 11.382 1.00 77.94 439 SER A N 1
ATOM 3561 C CA . SER A 1 439 ? -15.465 13.111 10.415 1.00 77.94 439 SER A CA 1
ATOM 3562 C C . SER A 1 439 ? -14.843 12.702 9.081 1.00 77.94 439 SER A C 1
ATOM 3564 O O . SER A 1 439 ? -15.229 13.238 8.039 1.00 77.94 439 SER A O 1
ATOM 3566 N N . SER A 1 440 ? -13.898 11.761 9.108 1.00 73.25 440 SER A N 1
ATOM 3567 C CA . SER A 1 440 ? -13.041 11.432 7.958 1.00 73.25 440 SER A CA 1
ATOM 3568 C C . SER A 1 440 ? -13.217 10.002 7.443 1.00 73.25 440 SER A C 1
ATOM 3570 O O . SER A 1 440 ? -12.602 9.648 6.442 1.00 73.25 440 SER A O 1
ATOM 3572 N N . HIS A 1 441 ? -14.096 9.217 8.070 1.00 85.62 441 HIS A N 1
ATOM 3573 C CA . HIS A 1 441 ? -14.321 7.805 7.764 1.00 85.62 441 HIS A CA 1
ATOM 3574 C C . HIS A 1 441 ? -15.713 7.598 7.167 1.00 85.62 441 HIS A C 1
ATOM 3576 O O . HIS A 1 441 ? -16.717 7.992 7.761 1.00 85.62 441 HIS A O 1
ATOM 3582 N N . GLY A 1 442 ? -15.787 7.015 5.968 1.00 85.88 442 GLY A N 1
ATOM 3583 C CA . GLY A 1 442 ? -17.066 6.739 5.297 1.00 85.88 442 GLY A CA 1
ATOM 3584 C C . GLY A 1 442 ? -17.808 5.533 5.882 1.00 85.88 442 GLY A C 1
ATOM 3585 O O . GLY A 1 442 ? -19.018 5.396 5.701 1.00 85.88 442 GLY A O 1
ATOM 3586 N N . GLU A 1 443 ? -17.085 4.670 6.589 1.00 91.19 443 GLU A N 1
ATOM 3587 C CA . GLU A 1 443 ? -17.580 3.459 7.234 1.00 91.19 443 GLU A CA 1
ATOM 3588 C C . GLU A 1 443 ? -18.196 3.688 8.618 1.00 91.19 443 GLU A C 1
ATOM 3590 O O . GLU A 1 443 ? -18.928 2.832 9.115 1.00 91.19 443 GLU A O 1
ATOM 3595 N N . VAL A 1 444 ? -17.952 4.857 9.215 1.00 91.12 444 VAL A N 1
ATOM 3596 C CA . VAL A 1 444 ? -18.543 5.275 10.488 1.00 91.12 444 VAL A CA 1
ATOM 3597 C C . VAL A 1 444 ? -19.712 6.206 10.197 1.00 91.12 444 VAL A C 1
ATOM 3599 O O . VAL A 1 444 ? -19.540 7.312 9.684 1.00 91.12 444 VAL A O 1
ATOM 3602 N N . MET A 1 445 ? -20.928 5.773 10.521 1.00 88.06 445 MET A N 1
ATOM 3603 C CA . MET A 1 445 ? -22.136 6.531 10.197 1.00 88.06 445 MET A CA 1
ATOM 3604 C C . MET A 1 445 ? -23.107 6.618 11.362 1.00 88.06 445 MET A C 1
ATOM 3606 O O . MET A 1 445 ? -23.228 5.706 12.173 1.00 88.06 445 MET A O 1
ATOM 3610 N N . SER A 1 446 ? -23.833 7.732 11.441 1.00 86.88 446 SER A N 1
ATOM 3611 C CA . SER A 1 446 ? -24.912 7.867 12.414 1.00 86.88 446 SER A CA 1
ATOM 3612 C C . SER A 1 446 ? -26.116 7.040 11.966 1.00 86.88 446 SER A C 1
ATOM 3614 O O . SER A 1 446 ? -26.579 7.165 10.828 1.00 86.88 446 SER A O 1
ATOM 3616 N N . VAL A 1 447 ? -26.630 6.202 12.865 1.00 81.38 447 VAL A N 1
ATOM 3617 C CA . VAL A 1 447 ? -27.831 5.395 12.636 1.00 81.38 447 VAL A CA 1
ATOM 3618 C C . VAL A 1 447 ? -28.808 5.622 13.775 1.00 81.38 447 VAL A C 1
ATOM 3620 O O . VAL A 1 447 ? -28.466 5.482 14.944 1.00 81.38 447 VAL A O 1
ATOM 3623 N N . SER A 1 448 ? -30.055 5.918 13.418 1.00 77.62 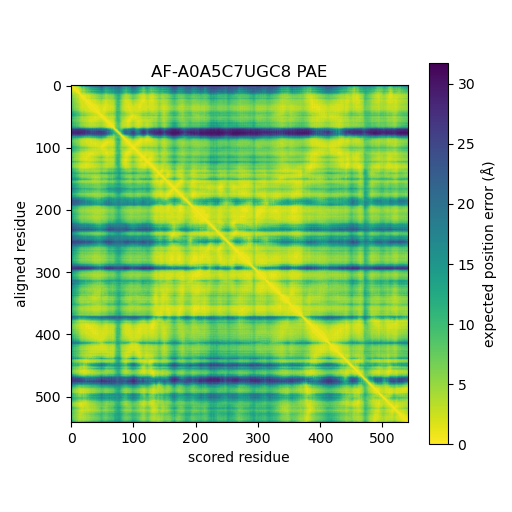448 SER A N 1
ATOM 3624 C CA . SER A 1 448 ? -31.188 5.867 14.338 1.00 77.62 448 SER A CA 1
ATOM 3625 C C . SER A 1 448 ? -31.966 4.582 14.071 1.00 77.62 448 SER A C 1
ATOM 3627 O O . SER A 1 448 ? -32.535 4.428 12.989 1.00 77.62 448 SER A O 1
ATOM 3629 N N . SER A 1 449 ? -31.975 3.645 15.018 1.00 79.00 449 SER A N 1
ATOM 3630 C CA . SER A 1 449 ? -32.855 2.472 14.997 1.00 79.00 449 SER A CA 1
ATOM 3631 C C . SER A 1 449 ? -33.755 2.519 16.232 1.00 79.00 449 SER A C 1
ATOM 3633 O O . SER A 1 449 ? -33.219 2.529 17.336 1.00 79.00 449 SER A O 1
ATOM 3635 N N . PRO A 1 450 ? -35.090 2.585 16.078 1.00 71.88 450 PRO A N 1
ATOM 3636 C CA . PRO A 1 450 ? -36.007 2.655 17.214 1.00 71.88 450 PRO A CA 1
ATOM 3637 C C . PRO A 1 450 ? -36.272 1.293 17.880 1.00 71.88 450 PRO A C 1
ATOM 3639 O O . PRO A 1 450 ? -36.943 1.264 18.902 1.00 71.88 450 PRO A O 1
ATOM 3642 N N . GLY A 1 451 ? -35.796 0.181 17.305 1.00 76.00 451 GLY A N 1
ATOM 3643 C CA . GLY A 1 451 ? -36.031 -1.168 17.830 1.00 76.00 451 GLY A CA 1
ATOM 3644 C C . GLY A 1 451 ? -34.752 -1.984 18.017 1.00 76.00 451 GLY A C 1
ATOM 3645 O O . GLY A 1 451 ? -33.716 -1.678 17.420 1.00 76.00 451 GLY A O 1
ATOM 3646 N N . ASP A 1 452 ? -34.874 -3.059 18.798 1.00 78.75 452 ASP A N 1
ATOM 3647 C CA . ASP A 1 452 ? -33.765 -3.931 19.221 1.00 78.75 452 ASP A CA 1
ATOM 3648 C C . ASP A 1 452 ? -33.247 -4.861 18.114 1.00 78.75 452 ASP A C 1
ATOM 3650 O O . ASP A 1 452 ? -32.177 -5.460 18.235 1.00 78.75 452 ASP A O 1
ATOM 3654 N N . ASN A 1 453 ? -33.978 -4.975 17.001 1.00 85.25 453 ASN A N 1
ATOM 3655 C CA . ASN A 1 453 ? -33.543 -5.765 15.858 1.00 85.25 453 ASN A CA 1
ATOM 3656 C C . ASN A 1 453 ? -32.441 -5.029 15.076 1.00 85.25 453 ASN A C 1
ATOM 3658 O O . ASN A 1 453 ? -32.697 -4.107 14.295 1.00 85.25 453 ASN A O 1
ATOM 3662 N N . LYS A 1 454 ? -31.200 -5.479 15.272 1.00 87.75 454 LYS A N 1
ATOM 3663 C CA . LYS A 1 454 ? -30.002 -4.923 14.625 1.00 87.75 454 LYS A CA 1
ATOM 3664 C C . LYS A 1 454 ? -29.855 -5.395 13.174 1.00 87.75 454 LYS A C 1
ATOM 3666 O O . LYS A 1 454 ? -29.363 -4.633 12.341 1.00 87.75 454 LYS A O 1
ATOM 3671 N N . ALA A 1 455 ? -30.342 -6.599 12.863 1.00 86.00 455 ALA A N 1
ATOM 3672 C CA . ALA A 1 455 ? -30.147 -7.290 11.589 1.00 86.00 455 ALA A CA 1
ATOM 3673 C C . ALA A 1 455 ? -30.537 -6.427 10.378 1.00 86.00 455 ALA A C 1
ATOM 3675 O O . ALA A 1 455 ? -29.734 -6.167 9.483 1.00 86.00 455 ALA A O 1
ATOM 3676 N N . PHE A 1 456 ? -31.766 -5.913 10.354 1.00 78.69 456 PHE A N 1
ATOM 3677 C CA . PHE A 1 456 ? -32.295 -5.307 9.130 1.00 78.69 456 PHE A CA 1
ATOM 3678 C C . PHE A 1 456 ? -31.729 -3.924 8.813 1.00 78.69 456 PHE A C 1
ATOM 3680 O O . PHE A 1 456 ? -31.492 -3.615 7.642 1.00 78.69 456 PHE A O 1
ATOM 3687 N N . LYS A 1 457 ? -31.509 -3.080 9.828 1.00 83.69 457 LYS A N 1
ATOM 3688 C CA . LYS A 1 457 ? -31.126 -1.674 9.621 1.00 83.69 457 LYS A CA 1
ATOM 3689 C C . LYS A 1 457 ? -29.643 -1.405 9.845 1.00 83.69 457 LYS A C 1
ATOM 3691 O O . LYS A 1 457 ? -29.095 -0.537 9.162 1.00 83.69 457 LYS A O 1
ATOM 3696 N N . VAL A 1 458 ? -29.030 -2.114 10.787 1.00 89.94 458 VAL A N 1
ATOM 3697 C CA . VAL A 1 458 ? -27.717 -1.776 11.346 1.00 89.94 458 VAL A CA 1
ATOM 3698 C C . VAL A 1 458 ? -26.662 -2.697 10.756 1.00 89.94 458 VAL A C 1
ATOM 3700 O O . VAL A 1 458 ? -25.807 -2.244 10.004 1.00 89.94 458 VAL A O 1
ATOM 3703 N N . THR A 1 459 ? -26.760 -3.997 11.019 1.00 92.12 459 THR A N 1
ATOM 3704 C CA . THR A 1 459 ? -25.693 -4.948 10.679 1.00 92.12 459 THR A CA 1
ATOM 3705 C C . THR A 1 459 ? -25.708 -5.374 9.216 1.00 92.12 459 THR A C 1
ATOM 3707 O O . THR A 1 459 ? -24.683 -5.789 8.686 1.00 92.12 459 THR A O 1
ATOM 3710 N N . SER A 1 460 ? -26.826 -5.156 8.516 1.00 90.75 460 SER A N 1
ATOM 3711 C CA . SER A 1 460 ? -26.898 -5.257 7.057 1.00 90.75 460 SER A CA 1
ATOM 3712 C C . SER A 1 460 ? -26.176 -4.128 6.317 1.00 90.75 460 SER A C 1
ATOM 3714 O O . SER A 1 460 ? -26.110 -4.181 5.096 1.00 90.75 460 SER A O 1
ATOM 3716 N N . MET A 1 461 ? -25.705 -3.062 6.976 1.00 90.88 461 MET A N 1
ATOM 3717 C CA . MET A 1 461 ? -25.017 -1.972 6.273 1.00 90.88 461 MET A CA 1
ATOM 3718 C C . MET A 1 461 ? -23.690 -2.444 5.687 1.00 90.88 461 MET A C 1
ATOM 3720 O O . MET A 1 461 ? -22.897 -3.088 6.365 1.00 90.88 461 MET A O 1
ATOM 3724 N N . LEU A 1 462 ? -23.437 -2.059 4.439 1.00 91.19 462 LEU A N 1
ATOM 3725 C CA . LEU A 1 462 ? -22.199 -2.356 3.735 1.00 91.19 462 LEU A CA 1
ATOM 3726 C C . LEU A 1 462 ? -21.688 -1.099 3.040 1.00 91.19 462 LEU A C 1
ATOM 3728 O O . LEU A 1 462 ? -22.454 -0.373 2.397 1.00 91.19 462 LEU A O 1
ATOM 3732 N N . VAL A 1 463 ? -20.390 -0.839 3.161 1.00 89.31 463 VAL A N 1
ATOM 3733 C CA . VAL A 1 463 ? -19.750 0.334 2.560 1.00 89.31 463 VAL A CA 1
ATOM 3734 C C . VAL A 1 463 ? -18.898 -0.128 1.379 1.00 89.31 463 VAL A C 1
ATOM 3736 O O . VAL A 1 463 ? -17.943 -0.874 1.575 1.00 89.31 463 VAL A O 1
ATOM 3739 N N . PRO A 1 464 ? -19.189 0.299 0.142 1.00 84.75 464 PRO A N 1
ATOM 3740 C CA . PRO A 1 464 ? -18.278 0.081 -0.976 1.00 84.75 464 PRO A CA 1
ATOM 3741 C C . PRO A 1 464 ? -16.926 0.772 -0.737 1.00 84.75 464 PRO A C 1
ATOM 3743 O O . PRO A 1 464 ? -16.891 1.915 -0.275 1.00 84.75 464 PRO A O 1
ATOM 3746 N N . GLN A 1 465 ? -15.820 0.136 -1.128 1.00 81.44 465 GLN A N 1
ATOM 3747 C CA . GLN A 1 465 ? -14.452 0.664 -0.982 1.00 81.44 465 GLN A CA 1
ATOM 3748 C C . GLN A 1 465 ? -14.253 2.102 -1.501 1.00 81.44 465 GLN A C 1
ATOM 3750 O O . GLN A 1 465 ? -13.516 2.897 -0.915 1.00 81.44 465 GLN A O 1
ATOM 3755 N N . GLN A 1 466 ? -14.937 2.485 -2.582 1.00 74.06 466 GLN A N 1
ATOM 3756 C CA . GLN A 1 466 ? -14.858 3.847 -3.128 1.00 74.06 466 GLN A CA 1
ATOM 3757 C C . GLN A 1 466 ? -15.485 4.913 -2.208 1.00 74.06 466 GLN A C 1
ATOM 3759 O O . GLN A 1 466 ? -15.115 6.088 -2.282 1.00 74.06 466 GLN A O 1
ATOM 3764 N N . LYS A 1 467 ? -16.434 4.518 -1.346 1.00 71.62 467 LYS A N 1
ATOM 3765 C CA . LYS A 1 467 ? -17.123 5.409 -0.402 1.00 71.62 467 LYS A CA 1
ATOM 3766 C C . LYS A 1 467 ? -16.379 5.546 0.923 1.00 71.62 467 LYS A C 1
ATOM 3768 O O . LYS A 1 467 ? -16.466 6.607 1.526 1.00 71.62 467 LYS A O 1
ATOM 3773 N N . SER A 1 468 ? -15.609 4.545 1.357 1.00 66.62 468 SER A N 1
ATOM 3774 C CA . SER A 1 468 ? -14.813 4.668 2.592 1.00 66.62 468 SER A CA 1
ATOM 3775 C C . SER A 1 468 ? -13.685 5.698 2.459 1.00 66.62 468 SER A C 1
ATOM 3777 O O . SER A 1 468 ? -13.338 6.372 3.422 1.00 66.62 468 SER A O 1
ATOM 3779 N N . THR A 1 469 ? -13.157 5.897 1.246 1.00 59.84 469 THR A N 1
ATOM 3780 C CA . THR A 1 469 ? -12.059 6.842 0.966 1.00 59.84 469 THR A CA 1
ATOM 3781 C C . THR A 1 469 ? -12.500 8.291 0.744 1.00 59.84 469 THR A C 1
ATOM 3783 O O . THR A 1 469 ? -11.672 9.202 0.816 1.00 59.84 469 THR A O 1
ATOM 3786 N N . LYS A 1 470 ? -13.785 8.533 0.470 1.00 53.47 470 LYS A N 1
ATOM 3787 C CA . LYS A 1 470 ? -14.371 9.869 0.316 1.00 53.47 470 LYS A CA 1
ATOM 3788 C C . LYS A 1 470 ? -15.274 10.083 1.526 1.00 53.47 470 LYS A C 1
ATOM 3790 O O . LYS A 1 470 ? -16.389 9.583 1.516 1.00 53.47 470 LYS A O 1
ATOM 3795 N N . GLY A 1 471 ? -14.789 10.781 2.558 1.00 50.62 471 GLY A N 1
ATOM 3796 C CA . GLY A 1 471 ? -15.521 10.989 3.817 1.00 50.62 471 GLY A CA 1
ATOM 3797 C C . GLY A 1 471 ? -17.002 11.391 3.640 1.00 50.62 471 GLY A C 1
ATOM 3798 O O . GLY A 1 471 ? -17.414 11.803 2.553 1.00 50.62 471 GLY A O 1
ATOM 3799 N N . PRO A 1 472 ? -17.821 11.346 4.706 1.00 46.00 472 PRO A N 1
ATOM 3800 C CA . PRO A 1 472 ? -19.292 11.229 4.663 1.00 46.00 472 PRO A CA 1
ATOM 3801 C C . PRO A 1 472 ? -20.082 12.286 3.852 1.00 46.00 472 PRO A C 1
ATOM 3803 O O . PRO A 1 472 ? -21.289 12.142 3.660 1.00 46.00 472 PRO A O 1
ATOM 3806 N N . ARG A 1 473 ? -19.437 13.351 3.353 1.00 42.75 473 ARG A N 1
ATOM 3807 C CA . ARG A 1 473 ? -20.027 14.426 2.530 1.00 42.75 473 ARG A CA 1
ATOM 3808 C C . ARG A 1 473 ? -19.791 14.296 1.016 1.00 42.75 473 ARG A C 1
ATOM 3810 O O . ARG A 1 473 ? -20.245 15.165 0.268 1.00 42.75 473 ARG A O 1
ATOM 3817 N N . GLY A 1 474 ? -19.110 13.256 0.534 1.00 47.81 474 GLY A N 1
ATOM 3818 C CA . GLY A 1 474 ? -18.914 13.036 -0.903 1.00 47.81 474 GLY A CA 1
ATOM 3819 C C . GLY A 1 474 ? -20.235 12.771 -1.641 1.00 47.81 474 GLY A C 1
ATOM 3820 O O . GLY A 1 474 ? -20.926 11.796 -1.352 1.00 47.81 474 GLY A O 1
ATOM 3821 N N . LYS A 1 475 ? -20.606 13.619 -2.613 1.00 44.88 475 LYS A N 1
ATOM 3822 C CA . LYS A 1 475 ? -21.731 13.339 -3.523 1.00 44.88 475 LYS A CA 1
ATOM 3823 C C . LYS A 1 475 ? -21.312 12.245 -4.502 1.00 44.88 475 LYS A C 1
ATOM 3825 O O . LYS A 1 475 ? -20.663 12.531 -5.499 1.00 44.88 475 LYS A O 1
ATOM 3830 N N . ASP A 1 476 ? -21.709 11.010 -4.228 1.00 51.19 476 ASP A N 1
ATOM 3831 C CA . ASP A 1 476 ? -21.413 9.870 -5.095 1.00 51.19 476 ASP A CA 1
ATOM 3832 C C . ASP A 1 476 ? -22.538 9.612 -6.107 1.00 51.19 476 ASP A C 1
ATOM 3834 O O . ASP A 1 476 ? -23.199 8.575 -6.113 1.00 51.19 476 ASP A O 1
ATOM 3838 N N . ARG A 1 477 ? -22.792 10.601 -6.969 1.00 53.34 477 ARG A N 1
ATOM 3839 C CA . ARG A 1 477 ? -23.505 10.356 -8.227 1.00 53.34 477 ARG A CA 1
ATOM 3840 C C . ARG A 1 477 ? -22.455 10.054 -9.291 1.00 53.34 477 ARG A C 1
ATOM 3842 O O . ARG A 1 477 ? -22.194 10.890 -10.148 1.00 53.34 477 ARG A O 1
ATOM 3849 N N . GLY A 1 478 ? -21.800 8.896 -9.166 1.00 57.72 478 GLY A N 1
ATOM 3850 C CA . GLY A 1 478 ? -21.047 8.321 -10.285 1.00 57.72 478 GLY A CA 1
ATOM 3851 C C . GLY A 1 478 ? -21.939 8.263 -11.534 1.00 57.72 478 GLY A C 1
ATOM 3852 O O . GLY A 1 478 ? -23.167 8.206 -11.380 1.00 57.72 478 GLY A O 1
ATOM 3853 N N . PRO A 1 479 ? -21.357 8.359 -12.735 1.00 61.59 479 PRO A N 1
ATOM 3854 C CA . PRO A 1 479 ? -22.127 8.457 -13.964 1.00 61.59 479 PRO A CA 1
ATOM 3855 C C . PRO A 1 479 ? -22.950 7.175 -14.202 1.00 61.59 479 PRO A C 1
ATOM 3857 O O . PRO A 1 479 ? -22.712 6.138 -13.584 1.00 61.59 479 PRO A O 1
ATOM 3860 N N . VAL A 1 480 ? -24.012 7.283 -15.005 1.00 61.88 480 VAL A N 1
ATOM 3861 C CA . VAL A 1 480 ? -25.006 6.203 -15.203 1.00 61.88 480 VAL A CA 1
ATOM 3862 C C . VAL A 1 480 ? -24.380 4.966 -15.860 1.00 61.88 480 VAL A C 1
ATOM 3864 O O . VAL A 1 480 ? -24.843 3.853 -15.636 1.00 61.88 480 VAL A O 1
ATOM 3867 N N . ASP A 1 481 ? -23.312 5.171 -16.622 1.00 68.31 481 ASP A N 1
ATOM 3868 C CA . ASP A 1 481 ? -22.515 4.182 -17.345 1.00 68.31 481 ASP A CA 1
ATOM 3869 C C . ASP A 1 481 ? -21.343 3.611 -16.528 1.00 68.31 481 ASP A C 1
ATOM 3871 O O . ASP A 1 481 ? -20.493 2.925 -17.085 1.00 68.31 481 ASP A O 1
ATOM 3875 N N . ASP A 1 482 ? -21.278 3.876 -15.218 1.00 74.62 482 ASP A N 1
ATOM 3876 C CA . ASP A 1 482 ? -20.232 3.355 -14.335 1.00 74.62 482 ASP A CA 1
ATOM 3877 C C . ASP A 1 482 ? -20.257 1.811 -14.291 1.00 74.62 482 ASP A C 1
ATOM 3879 O O . ASP A 1 482 ? -21.198 1.233 -13.730 1.00 74.62 482 ASP A O 1
ATOM 3883 N N . PRO A 1 483 ? -19.220 1.118 -14.806 1.00 77.31 483 PRO A N 1
ATOM 3884 C CA . PRO A 1 483 ? -19.191 -0.344 -14.855 1.00 77.31 483 PRO A CA 1
ATOM 3885 C C . PRO A 1 483 ? -19.250 -1.008 -13.477 1.00 77.31 483 PRO A C 1
ATOM 3887 O O . PRO A 1 483 ? -19.730 -2.130 -13.354 1.00 77.31 483 PRO A O 1
ATOM 3890 N N . THR A 1 484 ? -18.862 -0.304 -12.408 1.00 75.56 484 THR A N 1
ATOM 3891 C CA . THR A 1 484 ? -18.988 -0.816 -11.029 1.00 75.56 484 THR A CA 1
ATOM 3892 C C . THR A 1 484 ? -20.439 -0.902 -10.545 1.00 75.56 484 THR A C 1
ATOM 3894 O O . THR A 1 484 ? -20.733 -1.565 -9.545 1.00 75.56 484 THR A O 1
ATOM 3897 N N . LYS A 1 485 ? -21.366 -0.238 -11.246 1.00 78.44 485 LYS A N 1
ATOM 3898 C CA . LYS A 1 485 ? -22.796 -0.177 -10.912 1.00 78.44 485 LYS A CA 1
ATOM 3899 C C . LYS A 1 485 ? -23.666 -1.036 -11.821 1.00 78.44 485 LYS A C 1
ATOM 3901 O O . LYS A 1 485 ? -24.859 -1.158 -11.541 1.00 78.44 485 LYS A O 1
ATOM 3906 N N . VAL A 1 486 ? -23.082 -1.664 -12.840 1.00 84.50 486 VAL A N 1
ATOM 3907 C CA . VAL A 1 486 ? -23.775 -2.599 -13.737 1.00 84.50 486 VAL A CA 1
ATOM 3908 C C . VAL A 1 486 ? -24.347 -3.770 -12.934 1.00 84.50 486 VAL A C 1
ATOM 3910 O O . VAL A 1 486 ? -23.859 -4.109 -11.850 1.00 84.50 486 VAL A O 1
ATOM 3913 N N . LEU A 1 487 ? -25.448 -4.348 -13.410 1.00 87.25 487 LEU A N 1
ATOM 3914 C CA . LEU A 1 487 ? -26.073 -5.501 -12.771 1.00 87.25 487 LEU A CA 1
ATOM 3915 C C . LEU A 1 487 ? -25.117 -6.703 -12.808 1.00 87.25 487 LEU A C 1
ATOM 3917 O O . LEU A 1 487 ? -24.485 -6.966 -13.822 1.00 87.25 487 LEU A O 1
ATOM 3921 N N . HIS A 1 488 ? -25.012 -7.427 -11.697 1.00 91.00 488 HIS A N 1
ATOM 3922 C CA . HIS A 1 488 ? -24.242 -8.665 -11.620 1.00 91.00 488 HIS A CA 1
ATOM 3923 C C . HIS A 1 488 ? -24.996 -9.660 -10.737 1.00 91.00 488 HIS A C 1
ATOM 3925 O O . HIS A 1 488 ? -25.537 -9.276 -9.693 1.00 91.00 488 HIS A O 1
ATOM 3931 N N . ALA A 1 489 ? -25.029 -10.933 -11.124 1.00 91.88 489 ALA A N 1
ATOM 3932 C CA . ALA A 1 489 ? -25.817 -11.967 -10.453 1.00 91.88 489 ALA A CA 1
ATOM 3933 C C . ALA A 1 489 ? -25.424 -12.150 -8.975 1.00 91.88 489 ALA A C 1
ATOM 3935 O O . ALA A 1 489 ? -26.273 -12.445 -8.135 1.00 91.88 489 ALA A O 1
ATOM 3936 N N . SER A 1 490 ? -24.166 -11.856 -8.619 1.00 92.00 490 SER A N 1
ATOM 3937 C CA . SER A 1 490 ? -23.683 -11.893 -7.227 1.00 92.00 490 SER A CA 1
ATOM 3938 C C . SER A 1 490 ? -24.483 -11.013 -6.262 1.00 92.00 490 SER A C 1
ATOM 3940 O O . SER A 1 490 ? -24.464 -11.260 -5.061 1.00 92.00 490 SER A O 1
ATOM 3942 N N . ILE A 1 491 ? -25.164 -9.966 -6.744 1.00 91.88 491 ILE A N 1
ATOM 3943 C CA . ILE A 1 491 ? -25.988 -9.093 -5.893 1.00 91.88 491 ILE A CA 1
ATOM 3944 C C . ILE A 1 491 ? -27.155 -9.880 -5.283 1.00 91.88 491 ILE A C 1
ATOM 3946 O O . ILE A 1 491 ? -27.547 -9.590 -4.156 1.00 91.88 491 ILE A O 1
ATOM 3950 N N . ALA A 1 492 ? -27.691 -10.878 -5.990 1.00 90.12 492 ALA A N 1
ATOM 3951 C CA . ALA A 1 492 ? -28.789 -11.700 -5.487 1.00 90.12 492 ALA A CA 1
ATOM 3952 C C . ALA A 1 492 ? -28.364 -12.563 -4.288 1.00 90.12 492 ALA A C 1
ATOM 3954 O O . ALA A 1 492 ? -29.156 -12.790 -3.376 1.00 90.12 492 ALA A O 1
ATOM 3955 N N . GLU A 1 493 ? -27.109 -13.016 -4.272 1.00 91.38 493 GLU A N 1
ATOM 3956 C CA . GLU A 1 493 ? -26.567 -13.814 -3.174 1.00 91.38 493 GLU A CA 1
ATOM 3957 C C . GLU A 1 493 ? -26.000 -12.942 -2.050 1.00 91.38 493 GLU A C 1
ATOM 3959 O O . GLU A 1 493 ? -26.296 -13.175 -0.881 1.00 91.38 493 GLU A O 1
ATOM 3964 N N . VAL A 1 494 ? -25.201 -11.931 -2.393 1.00 92.75 494 VAL A N 1
ATOM 3965 C CA . VAL A 1 494 ? -24.400 -11.155 -1.435 1.00 92.75 494 VAL A CA 1
ATOM 3966 C C . VAL A 1 494 ? -25.075 -9.852 -1.022 1.00 92.75 494 VAL A C 1
ATOM 3968 O O . VAL A 1 494 ? -24.957 -9.422 0.124 1.00 92.75 494 VAL A O 1
ATOM 3971 N N . GLY A 1 495 ? -25.755 -9.193 -1.952 1.00 90.69 495 GLY A N 1
ATOM 3972 C CA . GLY A 1 495 ? -26.366 -7.888 -1.738 1.00 90.69 495 GLY A CA 1
ATOM 3973 C C . GLY A 1 495 ? -27.740 -7.966 -1.073 1.00 90.69 495 GLY A C 1
ATOM 3974 O O . GLY A 1 495 ? -28.401 -8.999 -1.028 1.00 90.69 495 GLY A O 1
ATOM 3975 N N . GLY A 1 496 ? -28.213 -6.825 -0.584 1.00 85.62 496 GLY A N 1
ATOM 3976 C CA . GLY A 1 496 ? -29.572 -6.658 -0.074 1.00 85.62 496 GLY A CA 1
ATOM 3977 C C . GLY A 1 496 ? -30.504 -6.117 -1.152 1.00 85.62 496 GLY A C 1
ATOM 3978 O O . GLY A 1 496 ? -31.000 -5.000 -1.013 1.00 85.62 496 GLY A O 1
ATOM 3979 N N . TYR A 1 497 ? -30.744 -6.883 -2.221 1.00 77.88 497 TYR A N 1
ATOM 3980 C CA . TYR A 1 497 ? -31.569 -6.441 -3.360 1.00 77.88 497 TYR A CA 1
ATOM 3981 C C . TYR A 1 497 ? -33.028 -6.127 -2.979 1.00 77.88 497 TYR A C 1
ATOM 3983 O O . TYR A 1 497 ? -33.669 -5.296 -3.613 1.00 77.88 497 TYR A O 1
ATOM 3991 N N . VAL A 1 498 ? -33.535 -6.719 -1.894 1.00 79.62 498 VAL A N 1
ATOM 3992 C CA . VAL A 1 498 ? -34.864 -6.422 -1.325 1.00 79.62 498 VAL A CA 1
ATOM 3993 C C . VAL A 1 498 ? -34.895 -5.172 -0.433 1.00 79.62 498 VAL A C 1
ATOM 3995 O O . VAL A 1 498 ? -35.966 -4.721 -0.042 1.00 79.62 498 VAL A O 1
ATOM 3998 N N . ASN A 1 499 ? -33.734 -4.600 -0.095 1.00 78.06 499 ASN A N 1
ATOM 3999 C CA . ASN A 1 499 ? -33.585 -3.463 0.824 1.00 78.06 499 ASN A CA 1
ATOM 4000 C C . ASN A 1 499 ? -32.754 -2.331 0.188 1.00 78.06 499 ASN A C 1
ATOM 4002 O O . ASN A 1 499 ? -31.826 -1.777 0.786 1.00 78.06 499 ASN A O 1
ATOM 4006 N N . ILE A 1 500 ? -33.065 -2.010 -1.069 1.00 80.56 500 ILE A N 1
ATOM 4007 C CA . ILE A 1 500 ? -32.433 -0.915 -1.809 1.00 80.56 500 ILE A CA 1
ATOM 4008 C C . ILE A 1 500 ? -32.809 0.447 -1.224 1.00 80.56 500 ILE A C 1
ATOM 4010 O O . ILE A 1 500 ? -33.908 0.659 -0.712 1.00 80.56 500 ILE A O 1
ATOM 4014 N N . THR A 1 501 ? -31.895 1.411 -1.319 1.00 74.81 501 THR A N 1
ATOM 4015 C CA . THR A 1 501 ? -32.145 2.778 -0.842 1.00 74.81 501 THR A CA 1
ATOM 4016 C C . THR A 1 501 ? -32.158 3.744 -2.018 1.00 74.81 501 THR A C 1
ATOM 4018 O O . THR A 1 501 ? -31.450 3.545 -2.999 1.00 74.81 501 THR A O 1
ATOM 4021 N N . LYS A 1 502 ? -32.879 4.868 -1.911 1.00 73.31 502 LYS A N 1
ATOM 4022 C CA . LYS A 1 502 ? -32.888 5.901 -2.969 1.00 73.31 502 LYS A CA 1
ATOM 4023 C C . LYS A 1 502 ? -31.485 6.422 -3.329 1.00 73.31 502 LYS A C 1
ATOM 4025 O O . LYS A 1 502 ? -31.269 6.889 -4.440 1.00 73.31 502 LYS A O 1
ATOM 4030 N N . LYS A 1 503 ? -30.545 6.396 -2.377 1.00 68.62 503 LYS A N 1
ATOM 4031 C CA . LYS A 1 503 ? -29.160 6.848 -2.582 1.00 68.62 503 LYS A CA 1
ATOM 4032 C C . LYS A 1 503 ? -28.269 5.783 -3.230 1.00 68.62 503 LYS A C 1
ATOM 4034 O O . LYS A 1 503 ? -27.212 6.141 -3.731 1.00 68.62 503 LYS A O 1
ATOM 4039 N N . GLU A 1 504 ? -28.675 4.516 -3.193 1.00 76.62 504 GLU A N 1
ATOM 4040 C CA . GLU A 1 504 ? -27.938 3.382 -3.747 1.00 76.62 504 GLU A CA 1
ATOM 4041 C C . GLU A 1 504 ? -28.932 2.304 -4.202 1.00 76.62 504 GLU A C 1
ATOM 4043 O O . GLU A 1 504 ? -29.369 1.460 -3.413 1.00 76.62 504 GLU A O 1
ATOM 4048 N N . ALA A 1 505 ? -29.321 2.374 -5.476 1.00 77.62 505 ALA A N 1
ATOM 4049 C CA . ALA A 1 505 ? -30.339 1.503 -6.062 1.00 77.62 505 ALA A CA 1
ATOM 4050 C C . ALA A 1 505 ? -29.791 0.132 -6.500 1.00 77.62 505 ALA A C 1
ATOM 4052 O O . ALA A 1 505 ? -30.565 -0.738 -6.875 1.00 77.62 505 ALA A O 1
ATOM 4053 N N . THR A 1 506 ? -28.472 -0.079 -6.436 1.00 82.75 506 THR A N 1
ATOM 4054 C CA . THR A 1 506 ? -27.832 -1.317 -6.910 1.00 82.75 506 THR A CA 1
ATOM 4055 C C . THR A 1 506 ? -27.955 -2.498 -5.945 1.00 82.75 506 THR A C 1
ATOM 4057 O O . THR A 1 506 ? -27.579 -3.607 -6.295 1.00 82.75 506 THR A O 1
ATOM 4060 N N . GLY A 1 507 ? -28.402 -2.279 -4.703 1.00 84.38 507 GLY A N 1
ATOM 4061 C CA . GLY A 1 507 ? -28.440 -3.320 -3.663 1.00 84.38 507 GLY A CA 1
ATOM 4062 C C . GLY A 1 507 ? -27.090 -3.615 -2.998 1.00 84.38 507 GLY A C 1
ATOM 4063 O O . GLY A 1 507 ? -27.045 -4.378 -2.037 1.00 84.38 507 GLY A O 1
ATOM 4064 N N . ARG A 1 508 ? -26.002 -2.962 -3.430 1.00 87.12 508 ARG A N 1
ATOM 4065 C CA . ARG A 1 508 ? -24.634 -3.190 -2.924 1.00 87.12 508 ARG A CA 1
ATOM 4066 C C . ARG A 1 508 ? -24.309 -2.486 -1.602 1.00 87.12 508 ARG A C 1
ATOM 4068 O O . ARG A 1 508 ? -23.305 -2.801 -0.978 1.00 87.12 508 ARG A O 1
ATOM 4075 N N . SER A 1 509 ? -25.134 -1.537 -1.150 1.00 87.56 509 SER A N 1
ATOM 4076 C CA . SER A 1 509 ? -24.973 -0.893 0.171 1.00 87.56 509 SER A CA 1
ATOM 4077 C C . SER A 1 509 ? -25.558 -1.702 1.328 1.00 87.56 509 SER A C 1
ATOM 4079 O O . SER A 1 509 ? -25.559 -1.243 2.473 1.00 87.56 509 SER A O 1
ATOM 4081 N N . ARG A 1 510 ? -26.154 -2.857 1.024 1.00 89.69 510 ARG A N 1
ATOM 4082 C CA . ARG A 1 510 ? -26.726 -3.764 2.007 1.00 89.69 510 ARG A CA 1
ATOM 4083 C C . ARG A 1 510 ? -26.162 -5.155 1.790 1.00 89.69 510 ARG A C 1
ATOM 4085 O O . ARG A 1 510 ? -26.006 -5.573 0.650 1.00 89.69 510 ARG A O 1
ATOM 4092 N N . LEU A 1 511 ? -25.871 -5.843 2.880 1.00 91.69 511 LEU A N 1
ATOM 4093 C CA . LEU A 1 511 ? -25.391 -7.212 2.893 1.00 91.69 511 LEU A CA 1
ATOM 4094 C C . LEU A 1 511 ? -26.565 -8.163 3.137 1.00 91.69 511 LEU A C 1
ATOM 4096 O O . LEU A 1 511 ? -27.390 -7.929 4.027 1.00 91.69 511 LEU A O 1
ATOM 4100 N N . ASN A 1 512 ? -26.616 -9.251 2.378 1.00 92.12 512 ASN A N 1
ATOM 4101 C CA . ASN A 1 512 ? -27.417 -10.412 2.724 1.00 92.12 512 ASN A CA 1
ATOM 4102 C C . ASN A 1 512 ? -26.777 -11.106 3.930 1.00 92.12 512 ASN A C 1
ATOM 4104 O O . ASN A 1 512 ? -25.682 -11.653 3.847 1.00 92.12 512 ASN A O 1
ATOM 4108 N N . LEU A 1 513 ? -27.474 -11.120 5.061 1.00 91.88 513 LEU A N 1
ATOM 4109 C CA . LEU A 1 513 ? -26.959 -11.721 6.290 1.00 91.88 513 LEU A CA 1
ATOM 4110 C C . LEU A 1 513 ? -26.896 -13.256 6.241 1.00 91.88 513 LEU A C 1
ATOM 4112 O O . LEU A 1 513 ? -26.404 -13.858 7.187 1.00 91.88 513 LEU A O 1
ATOM 4116 N N . CYS A 1 514 ? -27.369 -13.900 5.172 1.00 91.75 514 CYS A N 1
ATOM 4117 C CA . CYS A 1 514 ? -27.206 -15.341 4.952 1.00 91.75 514 CYS A CA 1
ATOM 4118 C C . CYS A 1 514 ? -25.901 -15.697 4.216 1.00 91.75 514 CYS A C 1
ATOM 4120 O O . CYS A 1 514 ? -25.654 -16.878 3.972 1.00 91.75 514 CYS A O 1
ATOM 4122 N N . VAL A 1 515 ? -25.079 -14.708 3.835 1.00 92.12 515 VAL A N 1
ATOM 4123 C CA . VAL A 1 515 ? -23.835 -14.961 3.095 1.00 92.12 515 VAL A CA 1
ATOM 4124 C C . VAL A 1 515 ? -22.850 -15.802 3.905 1.00 92.12 515 VAL A C 1
ATOM 4126 O O . VAL A 1 515 ? -22.698 -15.644 5.125 1.00 92.12 515 VAL A O 1
ATOM 4129 N N . LYS A 1 516 ? -22.143 -16.681 3.192 1.00 91.25 516 LYS A N 1
ATOM 4130 C CA . LYS A 1 516 ? -21.040 -17.473 3.733 1.00 91.25 516 LYS A CA 1
ATOM 4131 C C . LYS A 1 516 ? -19.748 -16.668 3.655 1.00 91.25 516 LYS A C 1
ATOM 4133 O O . LYS A 1 516 ? -19.428 -16.087 2.620 1.00 91.25 516 LYS A O 1
ATOM 4138 N N . LEU A 1 517 ? -19.008 -16.662 4.756 1.00 92.00 517 LEU A N 1
ATOM 4139 C CA . LEU A 1 517 ? -17.699 -16.031 4.849 1.00 92.00 517 LEU A CA 1
ATOM 4140 C C . LEU A 1 517 ? -16.649 -17.070 5.220 1.00 92.00 517 LEU A C 1
ATOM 4142 O O . LEU A 1 517 ? -16.949 -18.020 5.946 1.00 92.00 517 LEU A O 1
ATOM 4146 N N . ASP A 1 518 ? -15.421 -16.860 4.761 1.00 89.00 518 ASP A N 1
ATOM 4147 C CA . ASP A 1 518 ? -14.260 -17.537 5.335 1.00 89.00 518 ASP A CA 1
ATOM 4148 C C . ASP A 1 518 ? -13.893 -16.926 6.715 1.00 89.00 518 ASP A C 1
ATOM 4150 O O . ASP A 1 518 ? -14.431 -15.880 7.102 1.00 89.00 518 ASP A O 1
ATOM 4154 N N . PRO A 1 519 ? -12.957 -17.529 7.476 1.00 83.88 519 PRO A N 1
ATOM 4155 C CA . PRO A 1 519 ? -12.519 -16.983 8.766 1.00 83.88 519 PRO A CA 1
ATOM 4156 C C . PRO A 1 519 ? -11.886 -15.584 8.697 1.00 83.88 519 PRO A C 1
ATOM 4158 O O . PRO A 1 519 ? -11.819 -14.891 9.712 1.00 83.88 519 PRO A O 1
ATOM 4161 N N . LYS A 1 520 ? -11.407 -15.161 7.521 1.00 83.31 520 LYS A N 1
ATOM 4162 C CA . LYS A 1 520 ? -10.815 -13.839 7.275 1.00 83.31 520 LYS A CA 1
ATOM 4163 C C . LYS A 1 520 ? -11.867 -12.813 6.816 1.00 83.31 520 LYS A C 1
ATOM 4165 O O . LYS A 1 520 ? -11.532 -11.639 6.686 1.00 83.31 520 LYS A O 1
ATOM 4170 N N . GLY A 1 521 ? -13.124 -13.203 6.602 1.00 88.88 521 GLY A N 1
ATOM 4171 C CA . GLY A 1 521 ? -14.199 -12.330 6.125 1.00 88.88 521 GLY A CA 1
ATOM 4172 C C . GLY A 1 521 ? -14.313 -12.213 4.602 1.00 88.88 521 GLY A C 1
ATOM 4173 O O . GLY A 1 521 ? -14.972 -11.288 4.123 1.00 88.88 521 GLY A O 1
ATOM 4174 N N . SER A 1 522 ? -13.678 -13.099 3.832 1.00 91.56 522 SER A N 1
ATOM 4175 C CA . SER A 1 522 ? -13.835 -13.175 2.373 1.00 91.56 522 SER A CA 1
ATOM 4176 C C . SER A 1 522 ? -15.176 -13.805 2.016 1.00 91.56 522 SER A C 1
ATOM 4178 O O . SER A 1 522 ? -15.609 -14.762 2.661 1.00 91.56 522 SER A O 1
ATOM 4180 N N . ILE A 1 523 ? -15.832 -13.288 0.980 1.00 92.81 523 ILE A N 1
ATOM 4181 C CA . ILE A 1 523 ? -17.129 -13.802 0.533 1.00 92.81 523 ILE A CA 1
ATOM 4182 C C . ILE A 1 523 ? -16.948 -15.127 -0.201 1.00 92.81 523 ILE A C 1
ATOM 4184 O O . ILE A 1 523 ? -16.221 -15.208 -1.193 1.00 92.81 523 ILE A O 1
ATOM 4188 N N . LEU A 1 524 ? -17.675 -16.144 0.259 1.00 90.88 524 LEU A N 1
ATOM 4189 C CA . LEU A 1 524 ? -17.727 -17.464 -0.355 1.00 90.88 524 LEU A CA 1
ATOM 4190 C C . LEU A 1 524 ? -19.045 -17.639 -1.108 1.00 90.88 524 LEU A C 1
ATOM 4192 O O . LEU A 1 524 ? -20.115 -17.343 -0.575 1.00 90.88 524 LEU A O 1
ATOM 4196 N N . ARG A 1 525 ? -18.959 -18.168 -2.331 1.00 91.56 525 ARG A N 1
ATOM 4197 C CA . ARG A 1 525 ? -20.131 -18.606 -3.098 1.00 91.56 525 ARG A CA 1
ATOM 4198 C C . ARG A 1 525 ? -20.740 -19.831 -2.425 1.00 91.56 525 ARG A C 1
ATOM 4200 O O . ARG A 1 525 ? -20.011 -20.750 -2.048 1.00 91.56 525 ARG A O 1
ATOM 4207 N N . ASP A 1 526 ? -22.057 -19.877 -2.288 1.00 89.88 526 ASP A N 1
ATOM 4208 C CA . ASP A 1 526 ? -22.754 -21.069 -1.827 1.00 89.88 526 ASP A CA 1
ATOM 4209 C C . ASP A 1 526 ? -22.812 -22.101 -2.963 1.00 89.88 526 ASP A C 1
ATOM 4211 O O . ASP A 1 526 ? -23.479 -21.847 -3.970 1.00 89.88 526 ASP A O 1
ATOM 4215 N N . PRO A 1 527 ? -22.190 -23.289 -2.811 1.00 90.56 527 PRO A N 1
ATOM 4216 C CA . PRO A 1 527 ? -22.166 -24.309 -3.862 1.00 90.56 527 PRO A CA 1
ATOM 4217 C C . PRO A 1 527 ? -23.555 -24.691 -4.382 1.00 90.56 527 PRO A C 1
ATOM 4219 O O . PRO A 1 527 ? -23.700 -25.055 -5.541 1.00 90.56 527 PRO A O 1
ATOM 4222 N N . ARG A 1 528 ? -24.590 -24.563 -3.540 1.00 89.88 528 ARG A N 1
ATOM 4223 C CA . ARG A 1 528 ? -25.983 -24.872 -3.896 1.00 89.88 528 ARG A CA 1
ATOM 4224 C C . ARG A 1 528 ? -26.552 -23.965 -4.985 1.00 89.88 528 ARG A C 1
ATOM 4226 O O . ARG A 1 528 ? -27.489 -24.367 -5.667 1.00 89.88 528 ARG A O 1
ATOM 4233 N N . PHE A 1 529 ? -26.041 -22.741 -5.106 1.00 89.62 529 PHE A N 1
ATOM 4234 C CA . PHE A 1 529 ? -26.587 -21.724 -6.003 1.00 89.62 529 PHE A CA 1
ATOM 4235 C C . PHE A 1 529 ? -25.653 -21.383 -7.167 1.00 89.62 529 PHE A C 1
ATOM 4237 O O . PHE A 1 529 ? -26.062 -20.614 -8.032 1.00 89.62 529 PHE A O 1
ATOM 4244 N N . VAL A 1 530 ? -24.442 -21.955 -7.223 1.00 90.94 530 VAL A N 1
ATOM 4245 C CA . VAL A 1 530 ? -23.422 -21.642 -8.242 1.00 90.94 530 VAL A CA 1
ATOM 4246 C C . VAL A 1 530 ? -23.985 -21.768 -9.657 1.00 90.94 530 VAL A C 1
ATOM 4248 O O . VAL A 1 530 ? -24.032 -20.765 -10.363 1.00 90.94 530 VAL A O 1
ATOM 4251 N N . ASP A 1 531 ? -24.521 -22.936 -10.022 1.00 92.94 531 ASP A N 1
ATOM 4252 C CA . ASP A 1 531 ? -25.040 -23.190 -11.375 1.00 92.94 531 ASP A CA 1
ATOM 4253 C C . ASP A 1 531 ? -26.181 -22.240 -11.765 1.00 92.94 531 ASP A C 1
ATOM 4255 O O . ASP A 1 531 ? -26.296 -21.816 -12.913 1.00 92.94 531 ASP A O 1
ATOM 4259 N N . MET A 1 532 ? -27.054 -21.906 -10.811 1.00 93.25 532 MET A N 1
ATOM 4260 C CA . MET A 1 532 ? -28.180 -20.997 -11.037 1.00 93.25 532 MET A CA 1
ATOM 4261 C C . MET A 1 532 ? -27.698 -19.557 -11.233 1.00 93.25 532 MET A C 1
ATOM 4263 O O . MET A 1 532 ? -28.190 -18.853 -12.113 1.00 93.25 532 MET A O 1
ATOM 4267 N N . ILE A 1 533 ? -26.747 -19.119 -10.408 1.00 92.31 533 ILE A N 1
ATOM 4268 C CA . ILE A 1 533 ? -26.181 -17.771 -10.454 1.00 92.31 533 ILE A CA 1
ATOM 4269 C C . ILE A 1 533 ? -25.352 -17.581 -11.724 1.00 92.31 533 ILE A C 1
ATOM 4271 O O . ILE A 1 533 ? -25.460 -16.528 -12.348 1.00 92.31 533 ILE A O 1
ATOM 4275 N N . ASP A 1 534 ? -24.578 -18.587 -12.133 1.00 92.12 534 ASP A N 1
ATOM 4276 C CA . ASP A 1 534 ? -23.767 -18.522 -13.352 1.00 92.12 534 ASP A CA 1
ATOM 4277 C C . ASP A 1 534 ? -24.659 -18.446 -14.598 1.00 92.12 534 ASP A C 1
ATOM 4279 O O . ASP A 1 534 ? -24.476 -17.547 -15.418 1.00 92.12 534 ASP A O 1
ATOM 4283 N N . LYS A 1 535 ? -25.723 -19.259 -14.671 1.00 93.31 535 LYS A N 1
ATOM 4284 C CA . LYS A 1 535 ? -26.753 -19.133 -15.721 1.00 93.31 535 LYS A CA 1
ATOM 4285 C C . LYS A 1 535 ? -27.419 -17.757 -15.727 1.00 93.31 535 LYS A C 1
ATOM 4287 O O . LYS A 1 535 ? -27.678 -17.197 -16.786 1.00 93.31 535 LYS A O 1
ATOM 4292 N N . ALA A 1 536 ? -27.716 -17.195 -14.555 1.00 92.25 536 ALA A N 1
ATOM 4293 C CA . ALA A 1 536 ? -28.294 -15.856 -14.469 1.00 92.25 536 ALA A CA 1
ATOM 4294 C C . ALA A 1 536 ? -27.313 -14.775 -14.951 1.00 92.25 536 ALA A C 1
ATOM 4296 O O . ALA A 1 536 ? -27.736 -13.828 -15.607 1.00 92.25 536 ALA A O 1
ATOM 4297 N N . GLN A 1 537 ? -26.015 -14.916 -14.662 1.00 91.81 537 GLN A N 1
ATOM 4298 C CA . GLN A 1 537 ? -24.988 -13.997 -15.153 1.00 91.81 537 GLN A CA 1
ATOM 4299 C C . GLN A 1 537 ? -24.832 -14.084 -16.675 1.00 91.81 537 GLN A C 1
ATOM 4301 O O . GLN A 1 537 ? -24.666 -13.050 -17.314 1.00 91.81 537 GLN A O 1
ATOM 4306 N N . GLU A 1 538 ? -24.937 -15.276 -17.265 1.00 90.44 538 GLU A N 1
ATOM 4307 C CA . GLU A 1 538 ? -24.949 -15.454 -18.724 1.00 90.44 538 GLU A CA 1
ATOM 4308 C C . GLU A 1 538 ? -26.128 -14.744 -19.398 1.00 90.44 538 GLU A C 1
ATOM 4310 O O . GLU A 1 538 ? -25.959 -14.227 -20.492 1.00 90.44 538 GLU A O 1
ATOM 4315 N N . LEU A 1 539 ? -27.293 -14.666 -18.745 1.00 91.44 539 LEU A N 1
ATOM 4316 C CA . LEU A 1 539 ? -28.455 -13.921 -19.253 1.00 91.44 539 LEU A CA 1
ATOM 4317 C C . LEU A 1 539 ? -28.329 -12.396 -19.101 1.00 91.44 539 LEU A C 1
ATOM 4319 O O . LEU A 1 539 ? -29.077 -11.656 -19.738 1.00 91.44 539 LEU A O 1
ATOM 4323 N N . ILE A 1 540 ? -27.460 -11.928 -18.199 1.00 87.00 540 ILE A N 1
ATOM 4324 C CA . ILE A 1 540 ? -27.189 -10.497 -17.982 1.00 87.00 540 ILE A CA 1
ATOM 4325 C C . ILE A 1 540 ? -26.189 -9.964 -19.019 1.00 87.00 540 ILE A C 1
ATOM 4327 O O . ILE A 1 540 ? -26.232 -8.772 -19.332 1.00 87.00 540 ILE A O 1
ATOM 4331 N N . LYS A 1 541 ? -25.290 -10.827 -19.506 1.00 82.31 541 LYS A N 1
ATOM 4332 C CA . LYS A 1 541 ? -24.335 -10.534 -20.583 1.00 82.31 541 LYS A CA 1
ATOM 4333 C C . LYS A 1 541 ? -25.039 -10.456 -21.931 1.00 82.31 541 LYS A C 1
ATOM 4335 O O . LYS A 1 541 ? -24.626 -9.580 -22.724 1.00 82.31 541 LYS A O 1
#

Nearest PDB structures (foldseek):
  8que-assembly1_E  TM=8.749E-01  e=1.811E-40  Pseudomonas phage phiKZ
  7ogr-assembly1_E  TM=9.071E-01  e=2.817E-25  Pseudomonas phage phiKZ
  7ogp-assembly1_E  TM=8.937E-01  e=1.629E-25  Pseudomonas phage phiKZ
  7s01-assembly1_c  TM=7.864E-01  e=8.741E-20  Bacillus phage AR9
  6kj6-assembly1_C  TM=4.886E-01  e=7.095E-07  Escherichia coli K-12